Protein AF-A0A939UY60-F1 (afdb_monomer_lite)

Sequence (391 aa):
MGYPLYIEASEETLRKLNEKFKPVAEDRFLYSLQQKRWTIEEVHTFNARLQISYSYTQNEYERIQELRKTYNREYPTNHKKYLSTAIELMGKIRSTLSGYKKIVDGFRPRKKRGRKVKEGVTDYDRTSLFRGTYSQDAFGWEAYPDKEIVKDMLKNLNDYLKLARMCLELCLEVIDEEKEIRNTPDWAYALYQDSFDRSVSNQRLMIEYMKGKDEDIDNEIVKAMEEAEDVKQLIAELYHAFSYADFNFYCVCKTISDGRKVGLTPEESTLFGKANADKVIRIRALLDHIQELAKERDDVIGWEGMLDGEFVMHLLFWCGWNGSKNEGLLSYVTKRCEGKIRVVKMGAVMRAKRQLAYKDNHAVKQEQQTFNRTIDRFVDAILGNTAENHN

Radius of gyration: 35.02 Å; chains: 1; bounding box: 82×48×103 Å

Structure (mmCIF, N/CA/C/O backbone):
data_AF-A0A939UY60-F1
#
_entry.id   AF-A0A939UY60-F1
#
loop_
_atom_site.group_PDB
_atom_site.id
_atom_site.type_symbol
_atom_site.label_atom_id
_atom_site.label_alt_id
_atom_site.label_comp_id
_atom_site.label_asym_id
_atom_site.label_entity_id
_atom_site.label_seq_id
_atom_site.pdbx_PDB_ins_code
_atom_site.Cartn_x
_atom_site.Cartn_y
_atom_site.Cartn_z
_atom_site.occupancy
_atom_site.B_iso_or_equiv
_atom_site.auth_seq_id
_atom_site.auth_comp_id
_atom_site.auth_asym_id
_atom_site.auth_atom_id
_atom_site.pdbx_PDB_model_num
ATOM 1 N N . MET A 1 1 ? 7.012 21.571 -32.914 1.00 26.77 1 MET A N 1
ATOM 2 C CA . MET A 1 1 ? 6.755 20.811 -31.661 1.00 26.77 1 MET A CA 1
ATOM 3 C C . MET A 1 1 ? 8.024 20.142 -31.137 1.00 26.77 1 MET A C 1
ATOM 5 O O . MET A 1 1 ? 8.423 19.087 -31.627 1.00 26.77 1 MET A O 1
ATOM 9 N N . GLY A 1 2 ? 8.705 20.812 -30.202 1.00 24.19 2 GLY A N 1
ATOM 10 C CA . GLY A 1 2 ? 9.712 20.197 -29.336 1.00 24.19 2 GLY A CA 1
ATOM 11 C C . GLY A 1 2 ? 9.021 19.397 -28.236 1.00 24.19 2 GLY A C 1
ATOM 12 O O . GLY A 1 2 ? 7.867 19.672 -27.919 1.00 24.19 2 GLY A O 1
ATOM 13 N N . TYR A 1 3 ? 9.704 18.390 -27.698 1.00 29.75 3 TYR A N 1
ATOM 14 C CA . TYR A 1 3 ? 9.206 17.623 -26.560 1.00 29.75 3 TYR A CA 1
ATOM 15 C C . TYR A 1 3 ? 8.721 18.556 -25.449 1.00 29.75 3 TYR A C 1
ATOM 17 O O . TYR A 1 3 ? 9.480 19.456 -25.071 1.00 29.75 3 TYR A O 1
ATOM 25 N N . PRO A 1 4 ? 7.538 18.325 -24.860 1.00 26.50 4 PRO A N 1
ATOM 26 C CA . PRO A 1 4 ? 7.323 18.823 -23.520 1.00 26.50 4 PRO A CA 1
ATOM 27 C C . PRO A 1 4 ? 8.406 18.193 -22.636 1.00 26.50 4 PRO A C 1
ATOM 29 O O . PRO A 1 4 ? 8.669 16.992 -22.697 1.00 26.50 4 PRO A O 1
ATOM 32 N N . LEU A 1 5 ? 9.051 19.009 -21.804 1.00 33.16 5 LEU A N 1
ATOM 33 C CA . LEU A 1 5 ? 9.940 18.557 -20.726 1.00 33.16 5 LEU A CA 1
ATOM 34 C C . LEU A 1 5 ? 9.233 17.639 -19.702 1.00 33.16 5 LEU A C 1
ATOM 36 O O . LEU A 1 5 ? 9.865 17.178 -18.757 1.00 33.16 5 LEU A O 1
ATOM 40 N N . TYR A 1 6 ? 7.950 17.350 -19.914 1.00 37.00 6 TYR A N 1
ATOM 41 C CA . TYR A 1 6 ? 7.124 16.414 -19.179 1.00 37.00 6 TYR A CA 1
ATOM 42 C C . TYR A 1 6 ? 6.866 15.175 -20.040 1.00 37.00 6 TYR A C 1
ATOM 44 O O . TYR A 1 6 ? 6.110 15.219 -21.007 1.00 37.00 6 TYR A O 1
ATOM 52 N N . ILE A 1 7 ? 7.493 14.055 -19.677 1.00 50.59 7 ILE A N 1
ATOM 53 C CA . ILE A 1 7 ? 6.923 12.745 -19.990 1.00 50.59 7 ILE A CA 1
ATOM 54 C C . ILE A 1 7 ? 5.648 12.677 -19.150 1.00 50.59 7 ILE A C 1
ATOM 56 O O . ILE A 1 7 ? 5.742 12.686 -17.923 1.00 50.59 7 ILE A O 1
ATOM 60 N N . GLU A 1 8 ? 4.479 12.697 -19.791 1.00 53.88 8 GLU A N 1
ATOM 61 C CA . GLU A 1 8 ? 3.221 12.525 -19.072 1.00 53.88 8 GLU A CA 1
ATOM 62 C C . GLU A 1 8 ? 3.252 11.160 -18.397 1.00 53.88 8 GLU A C 1
ATOM 64 O O . GLU A 1 8 ? 3.430 10.119 -19.038 1.00 53.88 8 GLU A O 1
ATOM 69 N N . ALA A 1 9 ? 3.194 11.200 -17.077 1.00 64.75 9 ALA A N 1
ATOM 70 C CA . ALA A 1 9 ? 3.419 10.048 -16.248 1.00 64.75 9 ALA A CA 1
ATOM 71 C C . ALA A 1 9 ? 2.147 9.217 -16.169 1.00 64.75 9 ALA A C 1
ATOM 73 O O . ALA A 1 9 ? 1.289 9.439 -15.321 1.00 64.75 9 ALA A O 1
ATOM 74 N N . SER A 1 10 ? 2.025 8.294 -17.116 1.00 77.25 10 SER A N 1
ATOM 75 C CA . SER A 1 10 ? 0.867 7.432 -17.273 1.00 77.25 10 SER A CA 1
ATOM 76 C C . SER A 1 10 ? 1.299 6.009 -17.596 1.00 77.25 10 SER A C 1
ATOM 78 O O . SER A 1 10 ? 2.391 5.755 -18.113 1.00 77.25 10 SER A O 1
ATOM 80 N N . GLU A 1 11 ? 0.413 5.066 -17.312 1.00 80.38 11 GLU A N 1
ATOM 81 C CA . GLU A 1 11 ? 0.581 3.672 -17.709 1.00 80.38 11 GLU A CA 1
ATOM 82 C C . GLU A 1 11 ? 0.755 3.529 -19.225 1.00 80.38 11 GLU A C 1
ATOM 84 O O . GLU A 1 11 ? 1.631 2.801 -19.684 1.00 80.38 11 GLU A O 1
ATOM 89 N N . GLU A 1 12 ? -0.022 4.272 -20.012 1.00 84.12 12 GLU A N 1
ATOM 90 C CA . GLU A 1 12 ? 0.089 4.279 -21.471 1.00 84.12 12 GLU A CA 1
ATOM 91 C C . GLU A 1 12 ? 1.497 4.697 -21.925 1.00 84.12 12 GLU A C 1
ATOM 93 O O . GLU A 1 12 ? 2.065 4.140 -22.869 1.00 84.12 12 GLU A O 1
ATOM 98 N N . THR A 1 13 ? 2.111 5.650 -21.220 1.00 82.69 13 THR A N 1
ATOM 99 C CA . THR A 1 13 ? 3.502 6.032 -21.457 1.00 82.69 13 THR A CA 1
ATOM 100 C C . THR A 1 13 ? 4.475 4.912 -21.089 1.00 82.69 13 THR A C 1
ATOM 102 O O . THR A 1 13 ? 5.400 4.652 -21.862 1.00 82.69 13 THR A O 1
ATOM 105 N N . LEU A 1 14 ? 4.272 4.217 -19.964 1.00 84.31 14 LEU A N 1
ATOM 106 C CA . LEU A 1 14 ? 5.085 3.058 -19.573 1.00 84.31 14 LEU A CA 1
ATOM 107 C C . LEU A 1 14 ? 4.985 1.921 -20.602 1.00 84.31 14 LEU A C 1
ATOM 109 O O . LEU A 1 14 ? 6.019 1.397 -21.016 1.00 84.31 14 LEU A O 1
ATOM 113 N N . ARG A 1 15 ? 3.780 1.603 -21.098 1.00 87.25 15 ARG A N 1
ATOM 114 C CA . ARG A 1 15 ? 3.561 0.595 -22.155 1.00 87.25 15 ARG A CA 1
ATOM 115 C C . ARG A 1 15 ? 4.279 0.980 -23.452 1.00 87.25 15 ARG A C 1
ATOM 117 O O . ARG A 1 15 ? 5.078 0.199 -23.970 1.00 87.25 15 ARG A O 1
ATOM 124 N N . LYS A 1 16 ? 4.109 2.225 -23.914 1.00 85.69 16 LYS A N 1
ATOM 125 C CA . LYS A 1 16 ? 4.822 2.766 -25.089 1.00 85.69 16 LYS A CA 1
ATOM 126 C C . LYS A 1 16 ? 6.338 2.771 -24.928 1.00 85.69 16 LYS A C 1
ATOM 128 O O . LYS A 1 16 ? 7.058 2.661 -25.921 1.00 85.69 16 LYS A O 1
ATOM 133 N N . LEU A 1 17 ? 6.843 2.994 -23.717 1.00 84.00 17 LEU A N 1
ATOM 134 C CA . LEU A 1 17 ? 8.273 2.913 -23.435 1.00 84.00 17 LEU A CA 1
ATOM 135 C C . LEU A 1 17 ? 8.736 1.463 -23.503 1.00 84.00 17 LEU A C 1
ATOM 137 O O . LEU A 1 17 ? 9.707 1.206 -24.206 1.00 84.00 17 LEU A O 1
ATOM 141 N N . ASN A 1 18 ? 8.019 0.528 -22.878 1.00 85.94 18 ASN A N 1
ATOM 142 C CA . ASN A 1 18 ? 8.367 -0.893 -22.856 1.00 85.94 18 ASN A CA 1
ATOM 143 C C . ASN A 1 18 ? 8.568 -1.463 -24.272 1.00 85.94 18 ASN A C 1
ATOM 145 O O . ASN A 1 18 ? 9.560 -2.131 -24.556 1.00 85.94 18 ASN A O 1
ATOM 149 N N . GLU A 1 19 ? 7.705 -1.080 -25.218 1.00 83.81 19 GLU A N 1
ATOM 150 C CA . GLU A 1 19 ? 7.831 -1.466 -26.630 1.00 83.81 19 GLU A CA 1
ATOM 151 C C . GLU A 1 19 ? 9.100 -0.943 -27.329 1.00 83.81 19 GLU A C 1
ATOM 153 O O . GLU A 1 19 ? 9.534 -1.510 -28.339 1.00 83.81 19 GLU A O 1
ATOM 158 N N . LYS A 1 20 ? 9.697 0.146 -26.827 1.00 81.25 20 LYS A N 1
ATOM 159 C CA . LYS A 1 20 ? 10.891 0.788 -27.402 1.00 81.25 20 LYS A CA 1
ATOM 160 C C . LYS A 1 20 ? 12.204 0.199 -26.888 1.00 81.25 20 LYS A C 1
ATOM 162 O O . LYS A 1 20 ? 13.225 0.380 -27.557 1.00 81.25 20 LYS A O 1
ATOM 167 N N . PHE A 1 21 ? 12.202 -0.495 -25.748 1.00 83.25 21 PHE A N 1
ATOM 168 C CA . PHE A 1 21 ? 13.382 -1.168 -25.190 1.00 83.25 21 PHE A CA 1
ATOM 169 C C . PHE A 1 21 ? 13.556 -2.561 -25.811 1.00 83.25 21 PHE A C 1
ATOM 171 O O . PHE A 1 21 ? 13.326 -3.594 -25.186 1.00 83.25 21 PHE A O 1
ATOM 178 N N . LYS A 1 22 ? 13.955 -2.588 -27.086 1.00 84.56 22 LYS A N 1
ATOM 179 C CA . LYS A 1 22 ? 14.256 -3.821 -27.829 1.00 84.56 22 LYS A CA 1
ATOM 180 C C . LYS A 1 22 ? 15.764 -3.976 -28.031 1.00 84.56 22 LYS A C 1
ATOM 182 O O . LYS A 1 22 ? 16.426 -2.957 -28.242 1.00 84.56 22 LYS A O 1
ATOM 187 N N . PRO A 1 23 ? 16.300 -5.212 -28.022 1.00 88.00 23 PRO A N 1
ATOM 188 C CA . PRO A 1 23 ? 17.686 -5.457 -28.393 1.00 88.00 23 PRO A CA 1
ATOM 189 C C . PRO A 1 23 ? 18.004 -4.878 -29.771 1.00 88.00 23 PRO A C 1
ATOM 191 O O . PRO A 1 23 ? 17.186 -4.926 -30.695 1.00 88.00 23 PRO A O 1
ATOM 194 N N . VAL A 1 24 ? 19.205 -4.334 -29.904 1.00 89.69 24 VAL A N 1
ATOM 195 C CA . VAL A 1 24 ? 19.731 -3.810 -31.157 1.00 89.69 24 VAL A CA 1
ATOM 196 C C . VAL A 1 24 ? 20.438 -4.937 -31.898 1.00 89.69 24 VAL A C 1
ATOM 198 O O . VAL A 1 24 ? 21.326 -5.593 -31.353 1.00 89.69 24 VAL A O 1
ATOM 201 N N . ALA A 1 25 ? 20.039 -5.143 -33.153 1.00 89.31 25 ALA A N 1
ATOM 202 C CA . ALA A 1 25 ? 20.716 -6.056 -34.063 1.00 89.31 25 ALA A CA 1
ATOM 203 C C . ALA A 1 25 ? 22.106 -5.525 -34.441 1.00 89.31 25 ALA A C 1
ATOM 205 O O . ALA A 1 25 ? 22.283 -4.322 -34.642 1.00 89.31 25 ALA A O 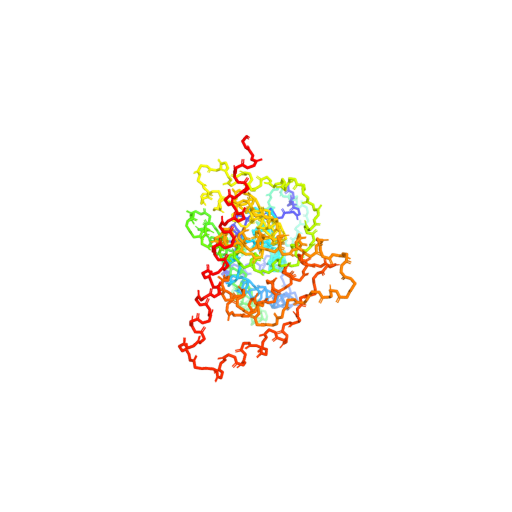1
ATOM 206 N N . GLU A 1 26 ? 23.057 -6.440 -34.595 1.00 89.06 26 GLU A N 1
ATOM 207 C CA . GLU A 1 26 ? 24.450 -6.163 -34.948 1.00 89.06 26 GLU A CA 1
ATOM 208 C C . GLU A 1 26 ? 24.593 -5.212 -36.142 1.00 89.06 26 GLU A C 1
ATOM 210 O O . GLU A 1 26 ? 25.144 -4.119 -36.002 1.00 89.06 26 GLU A O 1
ATOM 215 N N . ASP A 1 27 ? 24.001 -5.558 -37.284 1.00 87.69 27 ASP A N 1
ATOM 216 C CA . ASP A 1 27 ? 24.132 -4.762 -38.508 1.00 87.69 27 ASP A CA 1
ATOM 217 C C . ASP A 1 27 ? 23.589 -3.329 -38.342 1.00 87.69 27 ASP A C 1
ATOM 219 O O . ASP A 1 27 ? 24.143 -2.362 -38.869 1.00 87.69 27 ASP A O 1
ATOM 223 N N . ARG A 1 28 ? 22.516 -3.158 -37.556 1.00 88.69 28 ARG A N 1
ATOM 224 C CA . ARG A 1 28 ? 21.926 -1.840 -37.266 1.00 88.69 28 ARG A CA 1
ATOM 225 C C . ARG A 1 28 ? 22.820 -1.010 -36.346 1.00 88.69 28 ARG A C 1
ATOM 227 O O . ARG A 1 28 ? 22.893 0.218 -36.489 1.00 88.69 28 ARG A O 1
ATOM 234 N N . PHE A 1 29 ? 23.479 -1.662 -35.396 1.00 90.06 29 PHE A N 1
ATOM 235 C CA . PHE A 1 29 ? 24.451 -1.026 -34.520 1.00 90.06 29 PHE A CA 1
ATOM 236 C C . PHE A 1 29 ? 25.671 -0.550 -35.312 1.00 90.06 29 PHE A C 1
ATOM 238 O O . PHE A 1 29 ? 25.998 0.637 -35.244 1.00 90.06 29 PHE A O 1
ATOM 245 N N . LEU A 1 30 ? 26.262 -1.423 -36.136 1.00 88.19 30 LEU A N 1
ATOM 246 C CA . LEU A 1 30 ? 27.397 -1.087 -37.002 1.00 88.19 30 LEU A CA 1
ATOM 247 C C . LEU A 1 30 ? 27.052 0.063 -37.955 1.00 88.19 30 LEU A C 1
ATOM 249 O O . LEU A 1 30 ? 27.749 1.080 -37.981 1.00 88.19 30 LEU A O 1
ATOM 253 N N . TYR A 1 31 ? 25.901 -0.010 -38.630 1.00 86.75 31 TYR A N 1
ATOM 254 C CA . TYR A 1 31 ? 25.397 1.089 -39.457 1.00 86.75 31 TYR A CA 1
ATOM 255 C C . TYR A 1 31 ? 25.314 2.412 -38.679 1.00 86.75 31 TYR A C 1
ATOM 257 O O . TYR A 1 31 ? 25.716 3.472 -39.166 1.00 86.75 31 TYR A O 1
ATOM 265 N N . SER A 1 32 ? 24.828 2.374 -37.437 1.00 86.50 32 SER A N 1
ATOM 266 C CA . SER A 1 32 ? 24.698 3.571 -36.599 1.00 86.50 32 SER A CA 1
ATOM 267 C C . SER A 1 32 ? 26.041 4.166 -36.181 1.00 86.50 32 SER A C 1
ATOM 269 O O . SER A 1 32 ? 26.177 5.393 -36.099 1.00 86.50 32 SER A O 1
ATOM 271 N N . LEU A 1 33 ? 27.049 3.320 -35.967 1.00 87.31 33 LEU A N 1
ATOM 272 C CA . LEU A 1 33 ? 28.416 3.769 -35.723 1.00 87.31 33 LEU A CA 1
ATOM 273 C C . LEU A 1 33 ? 28.998 4.476 -36.951 1.00 87.31 33 LEU A C 1
ATOM 275 O O . LEU A 1 33 ? 29.565 5.566 -36.824 1.00 87.31 33 LEU A O 1
ATOM 279 N N . GLN A 1 34 ? 28.786 3.922 -38.144 1.00 83.31 34 GLN A N 1
ATOM 280 C CA . GLN A 1 34 ? 29.238 4.527 -39.400 1.00 83.31 34 GLN A CA 1
ATOM 281 C C . GLN A 1 34 ? 28.559 5.872 -39.678 1.00 83.31 34 GLN A C 1
ATOM 283 O O . GLN A 1 34 ? 29.230 6.852 -40.013 1.00 83.31 34 GLN A O 1
ATOM 288 N N . GLN A 1 35 ? 27.239 5.965 -39.481 1.00 81.94 35 GLN A N 1
ATOM 289 C CA . GLN A 1 35 ? 26.487 7.206 -39.708 1.00 81.94 35 GLN A CA 1
ATOM 290 C C . GLN A 1 35 ? 26.962 8.355 -38.813 1.00 81.94 35 GLN A C 1
ATOM 292 O O . GLN A 1 35 ? 26.996 9.514 -39.242 1.00 81.94 35 GLN A O 1
ATOM 297 N N . LYS A 1 36 ? 27.340 8.053 -37.566 1.00 82.62 36 LYS A N 1
ATOM 298 C CA . LYS A 1 36 ? 27.835 9.058 -36.621 1.00 82.62 36 LYS A CA 1
ATOM 299 C C . LYS A 1 36 ? 29.350 9.301 -36.719 1.00 82.62 36 LYS A C 1
ATOM 301 O O . LYS A 1 36 ? 29.793 10.371 -36.296 1.00 82.62 36 LYS A O 1
ATOM 306 N N . ARG A 1 37 ? 30.106 8.401 -37.361 1.00 83.31 37 ARG A N 1
ATOM 307 C CA . ARG A 1 37 ? 31.575 8.452 -37.500 1.00 83.31 37 ARG A CA 1
ATOM 308 C C . ARG A 1 37 ? 32.269 8.527 -36.140 1.00 83.31 37 ARG A C 1
ATOM 310 O O . ARG A 1 37 ? 32.969 9.498 -35.849 1.00 83.31 37 ARG A O 1
ATOM 317 N N . TRP A 1 38 ? 31.989 7.531 -35.306 1.00 84.94 38 TRP A N 1
ATOM 318 C CA . TRP A 1 38 ? 32.578 7.414 -33.975 1.00 84.94 38 TRP A CA 1
ATOM 319 C C . TRP A 1 38 ? 34.093 7.234 -34.048 1.00 84.94 38 TRP A C 1
ATOM 321 O O . TRP A 1 38 ? 34.581 6.428 -34.840 1.00 84.94 38 TRP A O 1
ATOM 331 N N . THR A 1 39 ? 34.825 7.955 -33.205 1.00 87.06 39 THR A N 1
ATOM 332 C CA . THR A 1 39 ? 36.226 7.641 -32.910 1.00 87.06 39 THR A CA 1
ATOM 333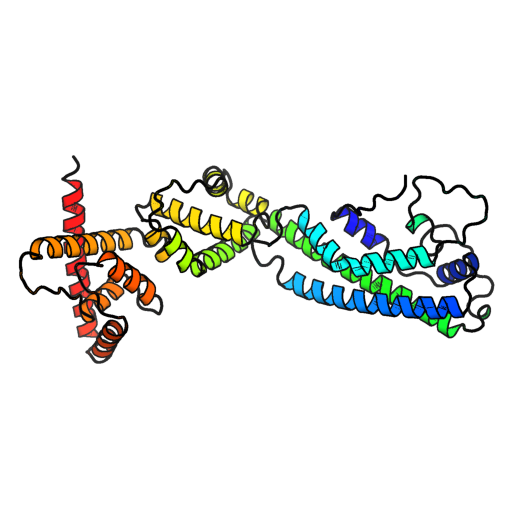 C C . THR A 1 39 ? 36.309 6.527 -31.867 1.00 87.06 39 THR A C 1
ATOM 335 O O . THR A 1 39 ? 35.370 6.303 -31.102 1.00 87.06 39 THR A O 1
ATOM 338 N N . ILE A 1 40 ? 37.453 5.848 -31.801 1.00 84.75 40 ILE A N 1
ATOM 339 C CA . ILE A 1 40 ? 37.733 4.833 -30.774 1.00 84.75 40 ILE A CA 1
ATOM 340 C C . ILE A 1 40 ? 37.572 5.422 -29.363 1.00 84.75 40 ILE A C 1
ATOM 342 O O . ILE A 1 40 ? 36.899 4.840 -28.518 1.00 84.75 40 ILE A O 1
ATOM 346 N N . GLU A 1 41 ? 38.095 6.625 -29.114 1.00 88.12 41 GLU A N 1
ATOM 347 C CA . GLU A 1 41 ? 37.952 7.312 -27.823 1.00 88.12 41 GLU A CA 1
ATOM 348 C C . GLU A 1 41 ? 36.481 7.601 -27.461 1.00 88.12 41 GLU A C 1
ATOM 350 O O . GLU A 1 41 ? 36.068 7.429 -26.307 1.00 88.12 41 GLU A O 1
ATOM 355 N N . GLU A 1 42 ? 35.658 7.989 -28.446 1.00 89.69 42 GLU A N 1
ATOM 356 C CA . GLU A 1 42 ? 34.217 8.158 -28.248 1.00 89.69 42 GLU A CA 1
ATOM 357 C C . GLU A 1 42 ? 33.561 6.814 -27.873 1.00 89.69 42 GLU A C 1
ATOM 359 O O . GLU A 1 42 ? 32.725 6.792 -26.965 1.00 89.69 42 GLU A O 1
ATOM 364 N N . VAL A 1 43 ? 33.964 5.700 -28.505 1.00 89.06 43 VAL A N 1
ATOM 365 C CA . VAL A 1 43 ? 33.488 4.340 -28.178 1.00 89.06 43 VAL A CA 1
ATOM 366 C C . VAL A 1 43 ? 33.852 3.965 -26.740 1.00 89.06 43 VAL A C 1
ATOM 368 O O . VAL A 1 43 ? 32.959 3.592 -25.979 1.00 89.06 43 VAL A O 1
ATOM 371 N N . HIS A 1 44 ? 35.110 4.142 -26.321 1.00 89.19 44 HIS A N 1
ATOM 372 C CA . HIS A 1 44 ? 35.539 3.908 -24.933 1.00 89.19 44 HIS A CA 1
ATOM 373 C C . HIS A 1 44 ? 34.703 4.721 -23.936 1.00 89.19 44 HIS A C 1
ATOM 375 O O . HIS A 1 44 ? 34.147 4.182 -22.975 1.00 89.19 44 HIS A O 1
ATOM 381 N N . THR A 1 45 ? 34.576 6.026 -24.188 1.00 90.94 45 THR A N 1
ATOM 382 C CA . THR A 1 45 ? 33.860 6.950 -23.301 1.00 90.94 45 THR A CA 1
ATOM 383 C C . THR A 1 45 ? 32.382 6.587 -23.188 1.00 90.94 45 THR A C 1
ATOM 385 O O . THR A 1 45 ? 31.793 6.656 -22.106 1.00 90.94 45 THR A O 1
ATOM 388 N N . PHE A 1 46 ? 31.752 6.212 -24.298 1.00 91.44 46 PHE A N 1
ATOM 389 C CA . PHE A 1 46 ? 30.346 5.837 -24.298 1.00 91.44 46 PHE A CA 1
ATOM 390 C C . PHE A 1 46 ? 30.113 4.471 -23.659 1.00 91.44 46 PHE A C 1
ATOM 392 O O . PHE A 1 46 ? 29.170 4.338 -22.881 1.00 91.44 46 PHE A O 1
ATOM 399 N N . ASN A 1 47 ? 30.996 3.501 -23.895 1.00 91.19 47 ASN A N 1
ATOM 400 C CA . ASN A 1 47 ? 30.930 2.195 -23.248 1.00 91.19 47 ASN A CA 1
ATOM 401 C C . ASN A 1 47 ? 31.032 2.318 -21.714 1.00 91.19 47 ASN A C 1
ATOM 403 O O . ASN A 1 47 ? 30.220 1.750 -20.985 1.00 91.19 47 ASN A O 1
ATOM 407 N N . ALA A 1 48 ? 31.932 3.169 -21.206 1.00 90.75 48 ALA A N 1
ATOM 408 C CA . ALA A 1 48 ? 32.009 3.473 -19.774 1.00 90.75 48 ALA A CA 1
ATOM 409 C C . ALA A 1 48 ? 30.709 4.111 -19.232 1.00 90.75 48 ALA A C 1
ATOM 411 O O . ALA A 1 48 ? 30.234 3.766 -18.150 1.00 90.75 48 ALA A O 1
ATOM 412 N N . ARG A 1 49 ? 30.078 5.015 -19.996 1.00 91.25 49 ARG A N 1
ATOM 413 C CA . ARG A 1 49 ? 28.784 5.621 -19.620 1.00 91.25 49 ARG A CA 1
ATOM 414 C C . ARG A 1 49 ? 27.626 4.621 -19.633 1.00 91.25 49 ARG A C 1
ATOM 416 O O . ARG A 1 49 ? 26.715 4.764 -18.813 1.00 91.25 49 ARG A O 1
ATOM 423 N N . LEU A 1 50 ? 27.644 3.642 -20.541 1.00 92.62 50 LEU A N 1
ATOM 424 C CA . LEU A 1 50 ? 26.673 2.544 -20.560 1.00 92.62 50 LEU A CA 1
ATOM 425 C C . LEU A 1 50 ? 26.769 1.728 -19.275 1.00 92.62 50 LEU A C 1
ATOM 427 O O . LEU A 1 50 ? 25.749 1.529 -18.627 1.00 92.62 50 LEU A O 1
ATOM 431 N N . GLN A 1 51 ? 27.980 1.352 -18.860 1.00 92.38 51 GLN A N 1
ATOM 432 C CA . GLN A 1 51 ? 28.211 0.604 -17.618 1.00 92.38 51 GLN A CA 1
ATOM 433 C C . GLN A 1 51 ? 27.714 1.352 -16.374 1.00 92.38 51 GLN A C 1
ATOM 435 O O . GLN A 1 51 ? 27.032 0.783 -15.526 1.00 92.38 51 GLN A O 1
ATOM 440 N N . ILE A 1 52 ? 27.970 2.661 -16.298 1.00 92.44 52 ILE A N 1
ATOM 441 C CA . ILE A 1 52 ? 27.432 3.507 -15.222 1.00 92.44 52 ILE A CA 1
ATOM 442 C C . ILE A 1 52 ? 25.894 3.544 -15.262 1.00 92.44 52 ILE A C 1
ATOM 444 O O . ILE A 1 52 ? 25.232 3.476 -14.232 1.00 92.44 52 ILE A O 1
ATOM 448 N N . SER A 1 53 ? 25.297 3.652 -16.450 1.00 93.56 53 SER A N 1
ATOM 449 C CA . SER A 1 53 ? 23.832 3.662 -16.585 1.00 93.56 53 SER A CA 1
ATOM 450 C C . SER A 1 53 ? 23.220 2.302 -16.231 1.00 93.56 53 SER A C 1
ATOM 452 O O . SER A 1 53 ? 22.142 2.253 -15.638 1.00 93.56 53 SER A O 1
ATOM 454 N N . TYR A 1 54 ? 23.917 1.212 -16.554 1.00 94.62 54 TYR A N 1
ATOM 455 C CA . TYR A 1 54 ? 23.552 -0.154 -16.196 1.00 94.62 54 TYR A CA 1
ATOM 456 C C . TYR A 1 54 ? 23.522 -0.340 -14.679 1.00 94.62 54 TYR A C 1
ATOM 458 O O . TYR A 1 54 ? 22.506 -0.781 -14.151 1.00 94.62 54 TYR A O 1
ATOM 466 N N . SER A 1 55 ? 24.564 0.081 -13.956 1.00 94.50 55 SER A N 1
ATOM 467 C CA . SER A 1 55 ? 24.603 -0.057 -12.493 1.00 94.50 55 SER A CA 1
ATOM 468 C C . SER A 1 55 ? 23.502 0.744 -11.788 1.00 94.50 55 SER A C 1
ATOM 470 O O . SER A 1 55 ? 22.887 0.249 -10.845 1.00 94.50 55 SER A O 1
ATOM 472 N N . TYR A 1 56 ? 23.174 1.951 -12.267 1.00 93.94 56 TYR A N 1
ATOM 473 C CA . TYR A 1 56 ? 22.017 2.692 -11.751 1.00 93.94 56 TYR A CA 1
ATOM 474 C C . TYR A 1 56 ? 20.693 1.970 -12.019 1.00 93.94 56 TYR A C 1
ATOM 476 O O . TYR A 1 56 ? 19.848 1.911 -11.130 1.00 93.94 56 TYR A O 1
ATOM 484 N N . THR A 1 57 ? 20.531 1.398 -13.212 1.00 94.88 57 THR A N 1
ATOM 485 C CA . THR A 1 57 ? 19.325 0.642 -13.590 1.00 94.88 57 THR A CA 1
ATOM 486 C C . THR A 1 57 ? 19.184 -0.623 -12.741 1.00 94.88 57 THR A C 1
ATOM 488 O O . THR A 1 57 ? 18.086 -0.930 -12.298 1.00 94.88 57 THR A O 1
ATOM 491 N N . GLN A 1 58 ? 20.289 -1.308 -12.434 1.00 96.31 58 GLN A N 1
ATOM 492 C CA . GLN A 1 58 ? 20.311 -2.481 -11.555 1.00 96.31 58 GLN A CA 1
ATOM 493 C C . GLN A 1 58 ? 19.815 -2.141 -10.144 1.00 96.31 58 GLN A C 1
ATOM 495 O O . GLN A 1 58 ? 18.949 -2.826 -9.607 1.00 96.31 58 GLN A O 1
ATOM 500 N N . ASN A 1 59 ? 20.287 -1.028 -9.579 1.00 94.44 59 ASN A N 1
ATOM 501 C CA . ASN A 1 59 ? 19.810 -0.557 -8.278 1.00 94.44 59 ASN A CA 1
ATOM 502 C C . ASN A 1 59 ? 18.315 -0.187 -8.303 1.00 94.44 59 ASN A C 1
ATOM 504 O O . ASN A 1 59 ? 17.603 -0.411 -7.326 1.00 94.44 59 ASN A O 1
ATOM 508 N N . GLU A 1 60 ? 17.827 0.419 -9.391 1.00 94.62 60 GLU A N 1
ATOM 509 C CA . GLU A 1 60 ? 16.398 0.729 -9.549 1.00 94.62 60 GLU A CA 1
ATOM 510 C C . GLU A 1 60 ? 15.559 -0.549 -9.689 1.00 94.62 60 GLU A C 1
ATOM 512 O O . GLU A 1 60 ? 14.517 -0.658 -9.045 1.00 94.62 60 GLU A O 1
ATOM 517 N N . TYR A 1 61 ? 16.042 -1.537 -10.446 1.00 95.56 61 TYR A N 1
ATOM 518 C CA . TYR A 1 61 ? 15.411 -2.848 -10.601 1.00 95.56 61 TYR A CA 1
ATOM 519 C C . TYR A 1 61 ? 15.199 -3.539 -9.249 1.00 95.56 61 TYR A C 1
ATOM 521 O O . TYR A 1 61 ? 14.078 -3.923 -8.919 1.00 95.56 61 TYR A O 1
ATOM 529 N N . GLU A 1 62 ? 16.247 -3.625 -8.429 1.00 94.94 62 GLU A N 1
ATOM 530 C CA . GLU A 1 62 ? 16.185 -4.230 -7.092 1.00 94.94 62 GLU A CA 1
ATOM 531 C C . GLU A 1 62 ? 15.196 -3.495 -6.177 1.00 94.94 62 GLU A C 1
ATOM 533 O O . GLU A 1 62 ? 14.376 -4.119 -5.503 1.00 94.94 62 GLU A O 1
ATOM 538 N N . ARG A 1 63 ? 15.187 -2.156 -6.204 1.00 91.69 63 ARG A N 1
ATOM 539 C CA . ARG A 1 63 ? 14.223 -1.361 -5.423 1.00 91.69 63 ARG A CA 1
ATOM 540 C C . ARG A 1 63 ? 12.778 -1.612 -5.841 1.00 91.69 63 ARG A C 1
ATOM 542 O O . ARG A 1 63 ? 11.898 -1.613 -4.983 1.00 91.69 63 ARG A O 1
ATOM 549 N N . ILE A 1 64 ? 12.516 -1.788 -7.135 1.00 93.12 64 ILE A N 1
ATOM 550 C CA . ILE A 1 64 ? 11.163 -2.057 -7.644 1.00 93.12 64 ILE A CA 1
ATOM 551 C C . ILE A 1 64 ? 10.747 -3.490 -7.317 1.00 93.12 64 ILE A C 1
ATOM 553 O O . ILE A 1 64 ? 9.589 -3.706 -6.968 1.00 93.12 64 ILE A O 1
ATOM 557 N N . GLN A 1 65 ? 11.672 -4.454 -7.349 1.00 93.94 65 GLN A N 1
ATOM 558 C CA . GLN A 1 65 ? 11.393 -5.807 -6.868 1.00 93.94 65 GLN A CA 1
ATOM 559 C C . GLN A 1 65 ? 10.960 -5.815 -5.401 1.00 93.94 65 GLN A C 1
ATOM 561 O O . GLN A 1 65 ? 9.976 -6.472 -5.068 1.00 93.94 65 GLN A O 1
ATOM 566 N N . GLU A 1 66 ? 11.659 -5.083 -4.531 1.00 91.56 66 GLU A N 1
ATOM 567 C CA . GLU A 1 66 ? 11.262 -4.983 -3.122 1.00 91.56 66 GLU A CA 1
ATOM 568 C C . GLU A 1 66 ? 9.929 -4.253 -2.955 1.00 91.56 66 GLU A C 1
ATOM 570 O O . GLU A 1 66 ? 9.067 -4.715 -2.209 1.00 91.56 66 GLU A O 1
ATOM 575 N N . LEU A 1 67 ? 9.715 -3.163 -3.699 1.00 89.88 67 LEU A N 1
ATOM 576 C CA . LEU A 1 67 ? 8.447 -2.435 -3.691 1.00 89.88 67 LEU A CA 1
ATOM 577 C C . LEU A 1 67 ? 7.271 -3.339 -4.080 1.00 89.88 67 LEU A C 1
ATOM 579 O O . LEU A 1 67 ? 6.255 -3.347 -3.393 1.00 89.88 67 LEU A O 1
ATOM 583 N N . ARG A 1 68 ? 7.411 -4.122 -5.155 1.00 90.50 68 ARG A N 1
ATOM 584 C CA . ARG A 1 68 ? 6.360 -5.017 -5.659 1.00 90.50 68 ARG A CA 1
ATOM 585 C C . ARG A 1 68 ? 5.847 -5.972 -4.580 1.00 90.50 68 ARG A C 1
ATOM 587 O O . ARG A 1 68 ? 4.667 -6.305 -4.568 1.00 90.50 68 ARG A O 1
ATOM 594 N N . LYS A 1 69 ? 6.709 -6.415 -3.662 1.00 90.44 69 LYS A N 1
ATOM 595 C CA . LYS A 1 69 ? 6.316 -7.350 -2.597 1.00 90.44 69 LYS A CA 1
ATOM 596 C C . LYS A 1 69 ? 5.299 -6.743 -1.631 1.00 90.44 69 LYS A C 1
ATOM 598 O O . LYS A 1 69 ? 4.490 -7.487 -1.083 1.00 90.44 69 LYS A O 1
ATOM 603 N N . THR A 1 70 ? 5.342 -5.428 -1.416 1.00 88.75 70 THR A N 1
ATOM 604 C CA . THR A 1 70 ? 4.591 -4.752 -0.349 1.00 88.75 70 THR A CA 1
ATOM 605 C C . THR A 1 70 ? 3.563 -3.743 -0.851 1.00 88.75 70 THR A C 1
ATOM 607 O O . THR A 1 70 ? 2.582 -3.515 -0.154 1.00 88.75 70 THR A O 1
ATOM 610 N N . TYR A 1 71 ? 3.731 -3.178 -2.051 1.00 89.06 71 TYR A N 1
ATOM 611 C CA . TYR A 1 71 ? 2.927 -2.049 -2.540 1.00 89.06 71 TYR A CA 1
ATOM 612 C C . TYR A 1 71 ? 1.416 -2.302 -2.509 1.00 89.06 71 TYR A C 1
ATOM 614 O O . TYR A 1 71 ? 0.665 -1.533 -1.918 1.00 89.06 71 TYR A O 1
ATOM 622 N N . ASN A 1 72 ? 0.983 -3.424 -3.085 1.00 91.69 72 ASN A N 1
ATOM 623 C CA . ASN A 1 72 ? -0.430 -3.795 -3.190 1.00 91.69 72 ASN A CA 1
ATOM 624 C C . ASN A 1 72 ? -0.937 -4.605 -1.980 1.00 91.69 72 ASN A C 1
ATOM 626 O O . ASN A 1 72 ? -2.012 -5.201 -2.020 1.00 91.69 72 ASN A O 1
ATOM 630 N N . ARG A 1 73 ? -0.158 -4.681 -0.891 1.00 91.88 73 ARG A N 1
ATOM 631 C CA . ARG A 1 73 ? -0.515 -5.461 0.310 1.00 91.88 73 ARG A CA 1
ATOM 632 C C . ARG A 1 73 ? -1.258 -4.650 1.362 1.00 91.88 73 ARG A C 1
ATOM 634 O O . ARG A 1 73 ? -1.796 -5.237 2.296 1.00 91.88 73 ARG A O 1
ATOM 641 N N . GLU A 1 74 ? -1.298 -3.332 1.220 1.00 90.50 74 GLU A N 1
ATOM 642 C CA . GLU A 1 74 ? -2.012 -2.444 2.131 1.00 90.50 74 GLU A CA 1
ATOM 643 C C . GLU A 1 74 ? -3.024 -1.597 1.362 1.00 90.50 74 GLU A C 1
ATOM 645 O O . GLU A 1 74 ? -2.855 -1.317 0.173 1.00 90.50 74 GLU A O 1
ATOM 650 N N . TYR A 1 75 ? -4.115 -1.247 2.041 1.00 91.56 75 TYR A N 1
ATOM 651 C CA . TYR A 1 75 ? -5.190 -0.446 1.469 1.00 91.56 75 TYR A CA 1
ATOM 652 C C . TYR A 1 75 ? -4.840 1.047 1.335 1.00 91.56 75 TYR A C 1
ATOM 654 O O . TYR A 1 75 ? -5.134 1.632 0.288 1.00 91.56 75 TYR A O 1
ATOM 662 N N . PRO A 1 76 ? -4.227 1.703 2.341 1.00 89.94 76 PRO A N 1
ATOM 663 C CA . PRO A 1 76 ? -3.688 3.043 2.157 1.00 89.94 76 PRO A CA 1
ATOM 664 C C . PRO A 1 76 ? -2.329 3.018 1.458 1.00 89.94 76 PRO A C 1
ATOM 666 O O . PRO A 1 76 ? -1.541 2.082 1.586 1.00 89.94 76 PRO A O 1
ATOM 669 N N . THR A 1 77 ? -2.010 4.115 0.783 1.00 86.12 77 THR A N 1
ATOM 670 C CA . THR A 1 77 ? -0.701 4.330 0.174 1.00 86.12 77 THR A CA 1
ATOM 671 C C . THR A 1 77 ? -0.300 5.793 0.302 1.00 86.12 77 THR A C 1
ATOM 673 O O . THR A 1 77 ? -1.147 6.672 0.276 1.00 86.12 77 THR A O 1
ATOM 676 N N . ASN A 1 78 ? 0.985 6.133 0.419 1.00 74.88 78 ASN A N 1
ATOM 677 C CA . ASN A 1 78 ? 1.404 7.540 0.586 1.00 74.88 78 ASN A CA 1
ATOM 678 C C . ASN A 1 78 ? 1.206 8.413 -0.676 1.00 74.88 78 ASN A C 1
ATOM 680 O O . ASN A 1 78 ? 1.701 9.541 -0.746 1.00 74.88 78 ASN A O 1
ATOM 684 N N . HIS A 1 79 ? 0.463 7.919 -1.664 1.00 65.69 79 HIS A N 1
ATOM 685 C CA . HIS A 1 79 ? 0.211 8.561 -2.942 1.00 65.69 79 HIS A CA 1
ATOM 686 C C . HIS A 1 79 ? -1.251 8.998 -3.018 1.00 65.69 79 HIS A C 1
ATOM 688 O O . HIS A 1 79 ? -2.170 8.224 -2.800 1.00 65.69 79 HIS A O 1
ATOM 694 N N . LYS A 1 80 ? -1.477 10.291 -3.268 1.00 53.41 80 LYS A N 1
ATOM 695 C CA . LYS A 1 80 ? -2.786 10.917 -3.031 1.00 53.41 80 LYS A CA 1
ATOM 696 C C . LYS A 1 80 ? -3.815 10.764 -4.170 1.00 53.41 80 LYS A C 1
ATOM 698 O O . LYS A 1 80 ? -4.845 11.422 -4.074 1.00 53.41 80 LYS A O 1
ATOM 703 N N . LYS A 1 81 ? -3.568 10.011 -5.265 1.00 54.47 81 LYS A N 1
ATOM 704 C CA . LYS A 1 81 ? -4.485 9.918 -6.444 1.00 54.47 81 LYS A CA 1
ATOM 705 C C . LYS A 1 81 ? -4.285 8.656 -7.312 1.00 54.47 81 LYS A C 1
ATOM 707 O O . LYS A 1 81 ? -3.155 8.238 -7.517 1.00 54.47 81 LYS A O 1
ATOM 712 N N . TYR A 1 82 ? -5.330 8.175 -7.992 1.00 46.16 82 TYR A N 1
ATOM 713 C CA . TYR A 1 82 ? -5.299 7.055 -8.967 1.00 46.16 82 TYR A CA 1
ATOM 714 C C . TYR A 1 82 ? -4.250 7.162 -10.088 1.00 46.16 82 TYR A C 1
ATOM 716 O O . TYR A 1 82 ? -3.705 6.170 -10.553 1.00 46.16 82 TYR A O 1
ATOM 724 N N . LEU A 1 83 ? -3.925 8.383 -10.522 1.00 53.00 83 LEU A N 1
ATOM 725 C CA . LEU A 1 83 ? -2.906 8.637 -11.550 1.00 53.00 83 LEU A CA 1
ATOM 726 C C . LEU A 1 83 ? -1.468 8.596 -11.001 1.00 53.00 83 LEU A C 1
ATOM 728 O O . LEU A 1 83 ? -0.516 8.799 -11.751 1.00 53.00 83 LEU A O 1
ATOM 732 N N . SER A 1 84 ? -1.290 8.377 -9.694 1.00 68.00 84 SER A N 1
ATOM 733 C CA . SER A 1 84 ? 0.005 8.544 -9.034 1.00 68.00 84 SER A CA 1
ATOM 734 C C . SER A 1 84 ? 0.856 7.284 -8.923 1.00 68.00 84 SER A C 1
ATOM 736 O O . SER A 1 84 ? 2.070 7.446 -8.844 1.00 68.00 84 SER A O 1
ATOM 738 N N . THR A 1 85 ? 0.305 6.072 -9.051 1.00 78.94 85 THR A N 1
ATOM 739 C CA . THR A 1 85 ? 1.119 4.840 -9.090 1.00 78.94 85 THR A CA 1
ATOM 740 C C . THR A 1 85 ? 2.086 4.864 -10.271 1.00 78.94 85 THR A C 1
ATOM 742 O O . THR A 1 85 ? 3.294 4.695 -10.108 1.00 78.94 85 THR A O 1
ATOM 745 N N . ALA A 1 86 ? 1.594 5.207 -11.468 1.00 80.88 86 ALA A N 1
ATOM 746 C CA . ALA A 1 86 ? 2.446 5.381 -12.644 1.00 80.88 86 ALA A CA 1
ATOM 747 C C . ALA A 1 86 ? 3.480 6.510 -12.454 1.00 80.88 86 ALA A C 1
ATOM 749 O O . ALA A 1 86 ? 4.635 6.352 -12.849 1.00 80.88 86 ALA A O 1
ATOM 750 N N . ILE A 1 87 ? 3.098 7.626 -11.815 1.00 80.31 87 ILE A N 1
ATOM 751 C CA . ILE A 1 87 ? 4.011 8.736 -11.479 1.00 80.31 87 ILE A CA 1
ATOM 752 C C . ILE A 1 87 ? 5.122 8.277 -10.538 1.00 80.31 87 ILE A C 1
ATOM 754 O O . ILE A 1 87 ? 6.294 8.576 -10.772 1.00 80.31 87 ILE A O 1
ATOM 758 N N . GLU A 1 88 ? 4.769 7.566 -9.476 1.00 81.88 88 GLU A N 1
ATOM 759 C CA . GLU A 1 88 ? 5.704 7.103 -8.464 1.00 81.88 88 GLU A CA 1
ATOM 760 C C . GLU A 1 88 ? 6.679 6.081 -9.050 1.00 81.88 88 GLU A C 1
ATOM 762 O O . GLU A 1 88 ? 7.895 6.229 -8.903 1.00 81.88 88 GLU A O 1
ATOM 767 N N . LEU A 1 89 ? 6.159 5.091 -9.778 1.00 88.38 89 LEU A N 1
ATOM 768 C CA . LEU A 1 89 ? 6.960 4.073 -10.448 1.00 88.38 89 LEU A CA 1
ATOM 769 C C . LEU A 1 89 ? 7.894 4.702 -11.485 1.00 88.38 89 LEU A C 1
ATOM 771 O O . LEU A 1 89 ? 9.091 4.417 -11.476 1.00 88.38 89 LEU A O 1
ATOM 775 N N . MET A 1 90 ? 7.406 5.647 -12.298 1.00 86.06 90 MET A N 1
ATOM 776 C CA . MET A 1 90 ? 8.262 6.426 -13.201 1.00 86.06 90 MET A CA 1
ATOM 777 C C . MET A 1 90 ? 9.329 7.241 -12.465 1.00 86.06 90 MET A C 1
ATOM 779 O O . MET A 1 90 ? 10.448 7.384 -12.962 1.00 86.06 90 MET A O 1
ATOM 783 N N . GLY A 1 91 ? 9.005 7.771 -11.284 1.00 85.00 91 GLY A N 1
ATOM 784 C CA . GLY A 1 91 ? 9.963 8.428 -10.401 1.00 85.00 91 GLY A CA 1
ATOM 785 C C . GLY A 1 91 ? 11.073 7.482 -9.941 1.00 85.00 91 GLY A C 1
ATOM 786 O O . GLY A 1 91 ? 12.235 7.891 -9.895 1.00 85.00 91 GLY A O 1
ATOM 787 N N . LYS A 1 92 ? 10.740 6.214 -9.670 1.00 87.88 92 LYS A N 1
ATOM 788 C CA . LYS A 1 92 ? 11.701 5.175 -9.264 1.00 87.88 92 LYS A CA 1
ATOM 789 C C . LYS A 1 92 ? 12.583 4.672 -10.406 1.00 87.88 92 LYS A C 1
ATOM 791 O O . LYS A 1 92 ? 13.705 4.281 -10.119 1.00 87.88 92 LYS A O 1
ATOM 796 N N . ILE A 1 93 ? 12.127 4.731 -11.662 1.00 91.12 93 ILE A N 1
ATOM 797 C CA . ILE A 1 93 ? 12.936 4.393 -12.856 1.00 91.12 93 ILE A CA 1
ATOM 798 C C . ILE A 1 93 ? 13.551 5.619 -13.550 1.00 91.12 93 ILE A C 1
ATOM 800 O O . ILE A 1 93 ? 13.926 5.575 -14.727 1.00 91.12 93 ILE A O 1
ATOM 804 N N . ARG A 1 94 ? 13.619 6.772 -12.875 1.00 89.44 94 ARG A N 1
ATOM 805 C CA . ARG A 1 94 ? 14.044 8.027 -13.510 1.00 89.44 94 ARG A CA 1
ATOM 806 C C . ARG A 1 94 ? 15.470 7.949 -14.061 1.00 89.44 94 ARG A C 1
ATOM 808 O O . ARG A 1 94 ? 15.740 8.536 -15.115 1.00 89.44 94 ARG A O 1
ATOM 815 N N . SER A 1 95 ? 16.382 7.252 -13.383 1.00 87.69 95 SER A N 1
ATOM 816 C CA . SER A 1 95 ? 17.767 7.106 -13.849 1.00 87.69 95 SER A CA 1
ATOM 817 C C . SER A 1 95 ? 17.835 6.176 -15.051 1.00 87.69 95 SER A C 1
ATOM 819 O O . SER A 1 95 ? 18.542 6.497 -16.008 1.00 87.69 95 SER A O 1
ATOM 821 N N . THR A 1 96 ? 17.032 5.109 -15.058 1.00 91.06 96 THR A N 1
ATOM 822 C CA . THR A 1 96 ? 16.818 4.244 -16.223 1.00 91.06 96 THR A CA 1
ATOM 823 C C . THR A 1 96 ? 16.370 5.081 -17.424 1.00 91.06 96 THR A C 1
ATOM 825 O O . THR A 1 96 ? 17.052 5.121 -18.444 1.00 91.06 96 THR A O 1
ATOM 828 N N . LEU A 1 97 ? 15.299 5.870 -17.308 1.00 88.94 97 LEU A N 1
ATOM 829 C CA . LEU A 1 97 ? 14.811 6.696 -18.425 1.00 88.94 97 LEU A CA 1
ATOM 830 C C . LEU A 1 97 ? 15.835 7.754 -18.883 1.00 88.94 97 LEU A C 1
ATOM 832 O O . LEU A 1 97 ? 15.967 8.035 -20.079 1.00 88.94 97 LEU A O 1
ATOM 836 N N . SER A 1 98 ? 16.597 8.324 -17.946 1.00 88.19 98 SER A N 1
ATOM 837 C CA . SER A 1 98 ? 17.681 9.272 -18.235 1.00 88.19 98 SER A CA 1
ATOM 838 C C . SER A 1 98 ? 18.842 8.619 -18.996 1.00 88.19 98 SER A C 1
ATOM 840 O O . SER A 1 98 ? 19.340 9.193 -19.969 1.00 88.19 98 SER A O 1
ATOM 842 N N . GLY A 1 99 ? 19.250 7.410 -18.598 1.00 87.94 99 GLY A N 1
ATOM 843 C CA . GLY A 1 99 ? 20.263 6.613 -19.294 1.00 87.94 99 GLY A CA 1
ATOM 844 C C . GLY A 1 99 ? 19.851 6.329 -20.735 1.00 87.94 99 GLY A C 1
ATOM 845 O O . GLY A 1 99 ? 20.608 6.604 -21.666 1.00 87.94 99 GLY A O 1
ATOM 846 N N . TYR A 1 100 ? 18.602 5.917 -20.936 1.00 89.25 100 TYR A N 1
ATOM 847 C CA . TYR A 1 100 ? 18.062 5.633 -22.257 1.00 89.25 100 TYR A CA 1
ATOM 848 C C . TYR A 1 100 ? 18.061 6.866 -23.160 1.00 89.25 100 TYR A C 1
ATOM 850 O O . TYR A 1 100 ? 18.484 6.803 -24.316 1.00 89.25 100 TYR A O 1
ATOM 858 N N . LYS A 1 101 ? 17.666 8.025 -22.620 1.00 87.25 101 LYS A N 1
ATOM 859 C CA . LYS A 1 101 ? 17.746 9.296 -23.347 1.00 87.25 101 LYS A CA 1
ATOM 860 C C . LYS A 1 101 ? 19.182 9.603 -23.779 1.00 87.25 101 LYS A C 1
ATOM 862 O O . LYS A 1 101 ? 19.408 9.934 -24.939 1.00 87.25 101 LYS A O 1
ATOM 867 N N . LYS A 1 102 ? 20.163 9.436 -22.885 1.00 87.19 102 LYS A N 1
ATOM 868 C CA . LYS A 1 102 ? 21.588 9.631 -23.215 1.00 87.19 102 LYS A CA 1
ATOM 869 C C . LYS A 1 102 ? 22.070 8.667 -24.302 1.00 87.19 102 LYS A C 1
ATOM 871 O O . LYS A 1 102 ? 22.892 9.067 -25.124 1.00 87.19 102 LYS A O 1
ATOM 876 N N . ILE A 1 103 ? 21.555 7.437 -24.341 1.00 88.00 103 ILE A N 1
ATOM 877 C CA . ILE A 1 103 ? 21.854 6.469 -25.406 1.00 88.00 103 ILE A CA 1
ATOM 878 C C . ILE A 1 103 ? 21.286 6.945 -26.738 1.00 88.00 103 ILE A C 1
ATOM 880 O O . ILE A 1 103 ? 22.024 7.055 -27.716 1.00 88.00 103 ILE A O 1
ATOM 884 N N . VAL A 1 104 ? 19.998 7.289 -26.775 1.00 86.25 104 VAL A N 1
ATOM 885 C CA . VAL A 1 104 ? 19.345 7.828 -27.976 1.00 86.25 104 VAL A CA 1
ATOM 886 C C . VAL A 1 104 ? 20.114 9.043 -28.502 1.00 86.25 104 VAL A C 1
ATOM 888 O O . VAL A 1 104 ? 20.409 9.111 -29.695 1.00 86.25 104 VAL A O 1
ATOM 891 N N . ASP A 1 105 ? 20.528 9.946 -27.612 1.00 83.25 105 ASP A N 1
ATOM 892 C CA . ASP A 1 105 ? 21.321 11.143 -27.921 1.00 83.25 105 ASP A CA 1
ATOM 893 C C . ASP A 1 105 ? 22.714 10.805 -28.441 1.00 83.25 105 ASP A C 1
ATOM 895 O O . ASP A 1 105 ? 23.198 11.402 -29.410 1.00 83.25 105 ASP A O 1
ATOM 899 N N . GLY A 1 106 ? 23.324 9.791 -27.834 1.00 84.81 106 GLY A N 1
ATOM 900 C CA . GLY A 1 106 ? 24.578 9.194 -28.248 1.00 84.81 106 GLY A CA 1
ATOM 901 C C . GLY A 1 106 ? 24.550 8.692 -29.685 1.00 84.81 106 GLY A C 1
ATOM 902 O O . GLY A 1 106 ? 25.558 8.813 -30.356 1.00 84.81 106 GLY A O 1
ATOM 903 N N . PHE A 1 107 ? 23.426 8.232 -30.225 1.00 85.62 107 PHE A N 1
ATOM 904 C CA . PHE A 1 107 ? 23.362 7.710 -31.600 1.00 85.62 107 PHE A CA 1
ATOM 905 C C . PHE A 1 107 ? 22.656 8.634 -32.598 1.00 85.62 107 PHE A C 1
ATOM 907 O O . PHE A 1 107 ? 22.365 8.247 -33.732 1.00 85.62 107 PHE A O 1
ATOM 914 N N . ARG A 1 108 ? 22.427 9.897 -32.228 1.00 81.31 108 ARG A N 1
ATOM 915 C CA . ARG A 1 108 ? 21.940 10.899 -33.184 1.00 81.31 108 ARG A CA 1
ATOM 916 C C . ARG A 1 108 ? 23.014 11.194 -34.243 1.00 81.31 108 ARG A C 1
ATOM 918 O O . ARG A 1 108 ? 24.156 11.487 -33.874 1.00 81.31 108 ARG A O 1
ATOM 925 N N . PRO A 1 109 ? 22.663 11.215 -35.543 1.00 74.44 109 PRO A N 1
ATOM 926 C CA . PRO A 1 109 ? 23.577 11.648 -36.592 1.00 74.44 109 PRO A CA 1
ATOM 927 C C . PRO A 1 109 ? 24.119 13.054 -36.312 1.00 74.44 109 PRO A C 1
ATOM 929 O O . PRO A 1 109 ? 23.374 13.944 -35.882 1.00 74.44 109 PRO A O 1
ATOM 932 N N . ARG A 1 110 ? 25.409 13.288 -36.589 1.00 73.69 110 ARG A N 1
ATOM 933 C CA . ARG A 1 110 ? 26.001 14.631 -36.483 1.00 73.69 110 ARG A CA 1
ATOM 934 C C . ARG A 1 110 ? 25.210 15.588 -37.391 1.00 73.69 110 ARG A C 1
ATOM 936 O O . ARG A 1 110 ? 24.955 15.272 -38.556 1.00 73.69 110 ARG A O 1
ATOM 943 N N . LYS A 1 111 ? 24.782 16.747 -36.867 1.00 65.94 111 LYS A N 1
ATOM 944 C CA . LYS A 1 111 ? 24.009 17.736 -37.643 1.00 65.94 111 LYS A CA 1
ATOM 945 C C . LYS A 1 111 ? 24.793 18.110 -38.907 1.00 65.94 111 LYS A C 1
ATOM 947 O O . LYS A 1 111 ? 25.846 18.734 -38.816 1.00 65.94 111 LYS A O 1
ATOM 952 N N . LYS A 1 112 ? 24.263 17.784 -40.091 1.00 57.94 112 LYS A N 1
ATOM 953 C CA . LYS A 1 112 ? 24.750 18.384 -41.342 1.00 57.94 112 LYS A CA 1
ATOM 954 C C . LYS A 1 112 ? 24.402 19.878 -41.304 1.00 57.94 112 LYS A C 1
ATOM 956 O O . LYS A 1 112 ? 23.244 20.214 -41.037 1.00 57.94 112 LYS A O 1
ATOM 961 N N . ARG A 1 113 ? 25.384 20.764 -41.531 1.00 47.88 113 ARG A N 1
ATOM 962 C CA . ARG A 1 113 ? 25.158 22.222 -41.619 1.00 47.88 113 ARG A CA 1
ATOM 963 C C . ARG A 1 113 ? 23.967 22.491 -42.560 1.00 47.88 113 ARG A C 1
ATOM 965 O O . ARG A 1 113 ? 23.927 21.946 -43.657 1.00 47.88 113 ARG A O 1
ATOM 972 N N . GLY A 1 114 ? 22.984 23.276 -42.108 1.00 50.09 114 GLY A N 1
ATOM 973 C CA . GLY A 1 114 ? 21.865 23.761 -42.933 1.00 50.09 114 GLY A CA 1
ATOM 974 C C . GLY A 1 114 ? 20.557 22.947 -42.941 1.00 50.09 114 GLY A C 1
ATOM 975 O O . GLY A 1 114 ? 19.569 23.433 -43.485 1.00 50.09 114 GLY A O 1
ATOM 976 N N . ARG A 1 115 ? 20.468 21.754 -42.328 1.00 53.19 115 ARG A N 1
ATOM 977 C CA . ARG A 1 115 ? 19.175 21.035 -42.245 1.00 53.19 115 ARG A CA 1
ATOM 978 C C . ARG A 1 115 ? 18.290 21.601 -41.130 1.00 53.19 115 ARG A C 1
ATOM 980 O O . ARG A 1 115 ? 18.597 21.429 -39.950 1.00 53.19 115 ARG A O 1
ATOM 987 N N . LYS A 1 116 ? 17.161 22.218 -41.505 1.00 54.97 116 LYS A N 1
ATOM 988 C CA . LYS A 1 116 ? 16.076 22.542 -40.566 1.00 54.97 116 LYS A CA 1
ATOM 989 C C . LYS A 1 116 ? 15.560 21.244 -39.943 1.00 54.97 116 LYS A C 1
ATOM 991 O O . LYS A 1 116 ? 15.261 20.277 -40.644 1.00 54.97 116 LYS A O 1
ATOM 996 N N . VAL A 1 117 ? 15.494 21.216 -38.618 1.00 58.31 117 VAL A N 1
ATOM 997 C CA . VAL A 1 117 ? 14.893 20.108 -37.876 1.00 58.31 117 VAL A CA 1
ATOM 998 C C . VAL A 1 117 ? 13.398 20.118 -38.188 1.00 58.31 117 VAL A C 1
ATOM 1000 O O . VAL A 1 117 ? 12.741 21.121 -37.925 1.00 58.31 117 VAL A O 1
ATOM 1003 N N . LYS A 1 118 ? 12.865 19.033 -38.768 1.00 58.19 118 LYS A N 1
ATOM 1004 C CA . LYS A 1 118 ? 11.415 18.895 -38.958 1.00 58.19 118 LYS A CA 1
ATOM 1005 C C . LYS A 1 118 ? 10.738 18.937 -37.588 1.00 58.19 118 LYS A C 1
ATOM 1007 O O . LYS A 1 118 ? 11.098 18.171 -36.689 1.00 58.19 118 LYS A O 1
ATOM 1012 N N . GLU A 1 119 ? 9.793 19.851 -37.427 1.00 52.59 119 GLU A N 1
ATOM 1013 C CA . GLU A 1 119 ? 8.987 19.938 -36.217 1.00 52.59 119 GLU A CA 1
ATOM 1014 C C . GLU A 1 119 ? 8.147 18.665 -36.023 1.00 52.59 119 GLU A C 1
ATOM 1016 O O . GLU A 1 119 ? 7.655 18.102 -36.994 1.00 52.59 119 GLU A O 1
ATOM 1021 N N . GLY A 1 120 ? 8.005 18.197 -34.775 1.00 56.62 120 GLY A N 1
ATOM 1022 C CA . GLY A 1 120 ? 7.167 17.035 -34.432 1.00 56.62 120 GLY A CA 1
ATOM 1023 C C . GLY A 1 120 ? 7.864 15.668 -34.464 1.00 56.62 120 GLY A C 1
ATOM 1024 O O . GLY A 1 120 ? 7.273 14.684 -34.040 1.00 56.62 120 GLY A O 1
ATOM 1025 N N . VAL A 1 121 ? 9.123 15.582 -34.910 1.00 60.09 121 VAL A N 1
ATOM 1026 C CA . VAL A 1 121 ? 9.893 14.322 -34.907 1.00 60.09 121 VAL A CA 1
ATOM 1027 C C . VAL A 1 121 ? 10.551 14.104 -33.543 1.00 60.09 121 VAL A C 1
ATOM 1029 O O . VAL A 1 121 ? 11.329 14.967 -33.114 1.00 60.09 121 VAL A O 1
ATOM 1032 N N . THR A 1 122 ? 10.290 12.964 -32.897 1.00 64.06 122 THR A N 1
ATOM 1033 C CA . THR A 1 122 ? 10.832 12.632 -31.571 1.00 64.06 122 THR A CA 1
ATOM 1034 C C . THR A 1 122 ? 12.335 12.310 -31.644 1.00 64.06 122 THR A C 1
ATOM 1036 O O . THR A 1 122 ? 12.904 12.103 -32.711 1.00 64.06 122 THR A O 1
ATOM 1039 N N . ASP A 1 123 ? 13.032 12.302 -30.515 1.00 64.94 123 ASP A N 1
ATOM 1040 C CA . ASP A 1 123 ? 14.472 12.063 -30.422 1.00 64.94 123 ASP A CA 1
ATOM 1041 C C . ASP A 1 123 ? 14.789 10.593 -30.688 1.00 64.94 123 ASP A C 1
ATOM 1043 O O . ASP A 1 123 ? 15.765 10.282 -31.370 1.00 64.94 123 ASP A O 1
ATOM 1047 N N . TYR A 1 124 ? 13.885 9.710 -30.257 1.00 68.81 124 TYR A N 1
ATOM 1048 C CA . TYR A 1 124 ? 13.856 8.306 -30.652 1.00 68.81 124 TYR A CA 1
ATOM 1049 C C . TYR A 1 124 ? 13.737 8.140 -32.176 1.00 68.81 124 TYR A C 1
ATOM 1051 O O . TYR A 1 124 ? 14.378 7.274 -32.761 1.00 68.81 124 TYR A O 1
ATOM 1059 N N . ASP A 1 125 ? 12.993 9.019 -32.849 1.00 67.12 125 ASP A N 1
ATOM 1060 C CA . ASP A 1 125 ? 12.853 8.975 -34.311 1.00 67.12 125 ASP A CA 1
ATOM 1061 C C . ASP A 1 125 ? 14.081 9.491 -35.064 1.00 67.12 125 ASP A C 1
ATOM 1063 O O . ASP A 1 125 ? 14.181 9.322 -36.280 1.00 67.12 125 ASP A O 1
ATOM 1067 N N . ARG A 1 126 ? 15.010 10.149 -34.364 1.00 70.31 126 ARG A N 1
ATOM 1068 C CA . ARG A 1 126 ? 16.206 10.762 -34.958 1.00 70.31 126 ARG A CA 1
ATOM 1069 C C . ARG A 1 126 ? 17.449 9.899 -34.832 1.00 70.31 126 ARG A C 1
ATOM 1071 O O . ARG A 1 126 ? 18.446 10.214 -35.479 1.00 70.31 126 ARG A O 1
ATOM 1078 N N . THR A 1 127 ? 17.424 8.864 -33.998 1.00 78.69 127 THR A N 1
ATOM 1079 C CA . THR A 1 127 ? 18.551 7.940 -33.868 1.00 78.69 127 THR A CA 1
ATOM 1080 C C . THR A 1 127 ? 18.488 6.856 -34.940 1.00 78.69 127 THR A C 1
ATOM 1082 O O . THR A 1 127 ? 17.443 6.246 -35.169 1.00 78.69 127 THR A O 1
ATOM 1085 N N . SER A 1 128 ? 19.625 6.588 -35.588 1.00 81.56 128 SER A N 1
ATOM 1086 C CA . SER A 1 128 ? 19.758 5.463 -36.524 1.00 81.56 128 SER A CA 1
ATOM 1087 C C . SER A 1 128 ? 19.716 4.103 -35.815 1.00 81.56 128 SER A C 1
ATOM 1089 O O . SER A 1 128 ? 19.486 3.076 -36.455 1.00 81.56 128 SER A O 1
ATOM 1091 N N . LEU A 1 129 ? 19.896 4.105 -34.488 1.00 84.88 129 LEU A N 1
ATOM 1092 C CA . LEU A 1 129 ? 19.996 2.906 -33.662 1.00 84.88 129 LEU A CA 1
ATOM 1093 C C . LEU A 1 129 ? 18.682 2.126 -33.566 1.00 84.88 129 LEU A C 1
ATOM 1095 O O . LEU A 1 129 ? 18.713 0.908 -33.450 1.00 84.88 129 LEU A O 1
ATOM 1099 N N . PHE A 1 130 ? 17.534 2.808 -33.625 1.00 81.50 130 PHE A N 1
ATOM 1100 C CA . PHE A 1 130 ? 16.225 2.183 -33.393 1.00 81.50 130 PHE A CA 1
ATOM 1101 C C . PHE A 1 130 ? 15.207 2.400 -34.520 1.00 81.50 130 PHE A C 1
ATOM 1103 O O . PHE A 1 130 ? 14.236 1.651 -34.607 1.00 81.50 130 PHE A O 1
ATOM 1110 N N . ARG A 1 131 ? 15.401 3.392 -35.402 1.00 75.62 131 ARG A N 1
ATOM 1111 C CA . ARG A 1 131 ? 14.463 3.696 -36.497 1.00 75.62 131 ARG A CA 1
ATOM 1112 C C . ARG A 1 131 ? 15.147 3.857 -37.852 1.00 75.62 131 ARG A C 1
ATOM 1114 O O . ARG A 1 131 ? 16.351 4.070 -37.952 1.00 75.62 131 ARG A O 1
ATOM 1121 N N . GLY A 1 132 ? 14.335 3.746 -38.904 1.00 70.88 132 GLY A N 1
ATOM 1122 C CA . GLY A 1 132 ? 14.741 3.903 -40.299 1.00 70.88 132 GLY A CA 1
ATOM 1123 C C . GLY A 1 132 ? 15.179 2.600 -40.969 1.00 70.88 132 GLY A C 1
ATOM 1124 O O . GLY A 1 132 ? 15.543 1.621 -40.306 1.00 70.88 132 GLY A O 1
ATOM 1125 N N . THR A 1 133 ? 15.125 2.608 -42.300 1.00 72.44 133 THR A N 1
ATOM 1126 C CA . THR A 1 133 ? 15.772 1.610 -43.157 1.00 72.44 133 THR A CA 1
ATOM 1127 C C . THR A 1 133 ? 17.282 1.756 -43.030 1.00 72.44 133 THR A C 1
ATOM 1129 O O . THR A 1 133 ? 17.799 2.875 -43.057 1.00 72.44 133 THR A O 1
ATOM 1132 N N . TYR A 1 134 ? 17.982 0.638 -42.899 1.00 75.44 134 TYR A N 1
ATOM 1133 C CA . TYR A 1 134 ? 19.437 0.601 -42.882 1.00 75.44 134 TYR A CA 1
ATOM 1134 C C . TYR A 1 134 ? 19.910 -0.436 -43.897 1.00 75.44 134 TYR A C 1
ATOM 1136 O O . TYR A 1 134 ? 19.211 -1.415 -44.155 1.00 75.44 134 TYR A O 1
ATOM 1144 N N . SER A 1 135 ? 21.060 -0.177 -44.508 1.00 74.12 135 SER A N 1
ATOM 1145 C CA . SER A 1 135 ? 21.760 -1.167 -45.317 1.00 74.12 135 SER A CA 1
ATOM 1146 C C . SER A 1 135 ? 22.603 -2.030 -44.392 1.00 74.12 135 SER A C 1
ATOM 1148 O O . SER A 1 135 ? 23.229 -1.496 -43.472 1.00 74.12 135 SER A O 1
ATOM 1150 N N . GLN A 1 136 ? 22.626 -3.334 -44.652 1.00 75.06 136 GLN A N 1
ATOM 1151 C CA . GLN A 1 136 ? 23.560 -4.232 -43.989 1.00 75.06 136 GLN A CA 1
ATOM 1152 C C . GLN A 1 136 ? 24.989 -3.730 -44.207 1.00 75.06 136 GLN A C 1
ATOM 1154 O O . GLN A 1 136 ? 25.306 -3.195 -45.276 1.00 75.06 136 GLN A O 1
ATOM 1159 N N . ASP A 1 137 ? 25.817 -3.833 -43.171 1.00 69.62 137 ASP A N 1
ATOM 1160 C CA . ASP A 1 137 ? 27.195 -3.390 -43.278 1.00 69.62 137 ASP A CA 1
ATOM 1161 C C . ASP A 1 137 ? 27.974 -4.308 -44.229 1.00 69.62 137 ASP A C 1
ATOM 1163 O O . ASP A 1 137 ? 27.890 -5.530 -44.139 1.00 69.62 137 ASP A O 1
ATOM 1167 N N . ALA A 1 138 ? 28.724 -3.714 -45.157 1.00 67.69 138 ALA A N 1
ATOM 1168 C CA . ALA A 1 138 ? 29.463 -4.455 -46.176 1.00 67.69 138 ALA A CA 1
ATOM 1169 C C . ALA A 1 138 ? 30.789 -5.030 -45.652 1.00 67.69 138 ALA A C 1
ATOM 1171 O O . ALA A 1 138 ? 31.342 -5.940 -46.266 1.00 67.69 138 ALA A O 1
ATOM 1172 N N . PHE A 1 139 ? 31.310 -4.489 -44.546 1.00 71.88 139 PHE A N 1
ATOM 1173 C CA . PHE A 1 139 ? 32.648 -4.808 -44.037 1.00 71.88 139 PHE A CA 1
ATOM 1174 C C . PHE A 1 139 ? 32.637 -5.495 -42.661 1.00 71.88 139 PHE A C 1
ATOM 1176 O O . PHE A 1 139 ? 33.635 -6.100 -42.268 1.00 71.88 139 PHE A O 1
ATOM 1183 N N . GLY A 1 140 ? 31.510 -5.442 -41.950 1.00 76.75 140 GLY A N 1
ATOM 1184 C CA . GLY A 1 140 ? 31.307 -6.082 -40.658 1.00 76.75 140 GLY A CA 1
ATOM 1185 C C . GLY A 1 140 ? 32.272 -5.576 -39.583 1.00 76.75 140 GLY A C 1
ATOM 1186 O O . GLY A 1 140 ? 32.822 -4.473 -39.641 1.00 76.75 140 GLY A O 1
ATOM 1187 N N . TRP A 1 141 ? 32.521 -6.422 -38.585 1.00 78.44 141 TRP A N 1
ATOM 1188 C CA . TRP A 1 141 ? 33.425 -6.120 -37.470 1.00 78.44 141 TRP A CA 1
ATOM 1189 C C . TRP A 1 141 ? 34.853 -5.770 -37.890 1.00 78.44 141 TRP A C 1
ATOM 1191 O O . TRP A 1 141 ? 35.515 -4.996 -37.201 1.00 78.44 141 TRP A O 1
ATOM 1201 N N . GLU A 1 142 ? 35.332 -6.330 -39.001 1.00 78.94 142 GLU A N 1
ATOM 1202 C CA . GLU A 1 142 ? 36.723 -6.179 -39.446 1.00 78.94 142 GLU A CA 1
ATOM 1203 C C . GLU A 1 142 ? 37.042 -4.756 -39.934 1.00 78.94 142 GLU A C 1
ATOM 1205 O O . GLU A 1 142 ? 38.207 -4.388 -40.056 1.00 78.94 142 GLU A O 1
ATOM 1210 N N . ALA A 1 143 ? 36.025 -3.914 -40.142 1.00 74.12 143 ALA A N 1
ATOM 1211 C CA . ALA A 1 143 ? 36.206 -2.497 -40.448 1.00 74.12 143 ALA A CA 1
ATOM 1212 C C . ALA A 1 143 ? 36.695 -1.652 -39.255 1.00 74.12 143 ALA A C 1
ATOM 1214 O O . ALA A 1 143 ? 37.047 -0.484 -39.442 1.00 74.12 143 ALA A O 1
ATOM 1215 N N . TYR A 1 144 ? 36.684 -2.199 -38.033 1.00 74.31 144 TYR A N 1
ATOM 1216 C CA . TYR A 1 144 ? 36.959 -1.456 -36.804 1.00 74.31 144 TYR A CA 1
ATOM 1217 C C . TYR A 1 144 ? 38.308 -1.858 -36.181 1.00 74.31 144 TYR A C 1
ATOM 1219 O O . TYR A 1 144 ? 38.483 -3.030 -35.846 1.00 74.31 144 TYR A O 1
ATOM 1227 N N . PRO A 1 145 ? 39.236 -0.902 -35.950 1.00 70.44 145 PRO A N 1
ATOM 1228 C CA . PRO A 1 145 ? 40.564 -1.193 -35.394 1.00 70.44 145 PRO A CA 1
ATOM 1229 C C . PRO A 1 145 ? 40.525 -1.881 -34.022 1.00 70.44 145 PRO A C 1
ATOM 1231 O O . PRO A 1 145 ? 41.363 -2.731 -33.749 1.00 70.44 145 PRO A O 1
ATOM 1234 N N . ASP A 1 146 ? 39.509 -1.578 -33.205 1.00 82.62 146 ASP A N 1
ATOM 1235 C CA . ASP A 1 146 ? 39.282 -2.176 -31.883 1.00 82.62 146 ASP A CA 1
ATOM 1236 C C . ASP A 1 146 ? 37.968 -2.970 -31.852 1.00 82.62 146 ASP A C 1
ATOM 1238 O O . ASP A 1 146 ? 37.063 -2.709 -31.061 1.00 82.62 146 ASP A O 1
ATOM 1242 N N . LYS A 1 147 ? 37.805 -3.941 -32.753 1.00 86.50 147 LYS A N 1
ATOM 1243 C CA . LYS A 1 147 ? 36.539 -4.685 -32.896 1.00 86.50 147 LYS A CA 1
ATOM 1244 C C . LYS A 1 147 ? 35.988 -5.275 -31.592 1.00 86.50 147 LYS A C 1
ATOM 1246 O O . LYS A 1 147 ? 34.774 -5.281 -31.403 1.00 86.50 147 LYS A O 1
ATOM 1251 N N . GLU A 1 148 ? 36.848 -5.715 -30.675 1.00 89.81 148 GLU A N 1
ATOM 1252 C CA . GLU A 1 148 ? 36.414 -6.291 -29.396 1.00 89.81 148 GLU A CA 1
ATOM 1253 C C . GLU A 1 148 ? 35.744 -5.253 -28.490 1.00 89.81 148 GLU A C 1
ATOM 1255 O O . GLU A 1 148 ? 34.685 -5.533 -27.933 1.00 89.81 148 GLU A O 1
ATOM 1260 N N . ILE A 1 149 ? 36.241 -4.010 -28.433 1.00 87.56 149 ILE A N 1
ATOM 1261 C CA . ILE A 1 149 ? 35.569 -2.983 -27.625 1.00 87.56 149 ILE A CA 1
ATOM 1262 C C . ILE A 1 149 ? 34.236 -2.542 -28.232 1.00 87.56 149 ILE A C 1
ATOM 1264 O O . ILE A 1 149 ? 33.299 -2.181 -27.518 1.00 87.56 149 ILE A O 1
ATOM 1268 N N . VAL A 1 150 ? 34.129 -2.590 -29.561 1.00 88.81 150 VAL A N 1
ATOM 1269 C CA . VAL A 1 150 ? 32.887 -2.285 -30.275 1.00 88.81 150 VAL A CA 1
ATOM 1270 C C . VAL A 1 150 ? 31.846 -3.388 -30.037 1.00 88.81 150 VAL A C 1
ATOM 1272 O O . VAL A 1 150 ? 30.678 -3.074 -29.788 1.00 88.81 150 VAL A O 1
ATOM 1275 N N . LYS A 1 151 ? 32.261 -4.663 -30.028 1.00 90.62 151 LYS A N 1
ATOM 1276 C CA . LYS A 1 151 ? 31.415 -5.803 -29.630 1.00 90.62 151 LYS A CA 1
ATOM 1277 C C . LYS A 1 151 ? 30.973 -5.703 -28.172 1.00 90.62 151 LYS A C 1
ATOM 1279 O O . LYS A 1 151 ? 29.782 -5.847 -27.892 1.00 90.62 151 LYS A O 1
ATOM 1284 N N . ASP A 1 152 ? 31.891 -5.387 -27.259 1.00 91.12 152 ASP A N 1
ATOM 1285 C CA . ASP A 1 152 ? 31.571 -5.175 -25.844 1.00 91.12 152 ASP A CA 1
ATOM 1286 C C . ASP A 1 152 ? 30.561 -4.042 -25.664 1.00 91.12 152 ASP A C 1
ATOM 1288 O O . ASP A 1 152 ? 29.623 -4.159 -24.878 1.00 91.12 152 ASP A O 1
ATOM 1292 N N . MET A 1 153 ? 30.694 -2.955 -26.428 1.00 92.19 153 MET A N 1
ATOM 1293 C CA . MET A 1 153 ? 29.729 -1.860 -26.399 1.00 92.19 153 MET A CA 1
ATOM 1294 C C . MET A 1 153 ? 28.332 -2.302 -26.862 1.00 92.19 153 MET A C 1
ATOM 1296 O O . MET A 1 153 ? 27.345 -1.900 -26.242 1.00 92.19 153 MET A O 1
ATOM 1300 N N . LEU A 1 154 ? 28.225 -3.133 -27.908 1.00 93.00 154 LEU A N 1
ATOM 1301 C CA . LEU A 1 154 ? 26.939 -3.703 -28.339 1.00 93.00 154 LEU A CA 1
ATOM 1302 C C . LEU A 1 154 ? 26.334 -4.597 -27.253 1.00 93.00 154 LEU A C 1
ATOM 1304 O O . LEU A 1 154 ? 25.147 -4.475 -26.945 1.00 93.00 154 LEU A O 1
ATOM 1308 N N . LYS A 1 155 ? 27.148 -5.472 -26.658 1.00 94.25 155 LYS A N 1
ATOM 1309 C CA . LYS A 1 155 ? 26.723 -6.343 -25.560 1.00 94.25 155 LYS A CA 1
ATOM 1310 C C . LYS A 1 155 ? 26.183 -5.516 -24.392 1.00 94.25 155 LYS A C 1
ATOM 1312 O O . LYS A 1 155 ? 25.035 -5.695 -24.003 1.00 94.25 155 LYS A O 1
ATOM 1317 N N . ASN A 1 156 ? 26.955 -4.540 -23.920 1.00 93.81 156 ASN A N 1
ATOM 1318 C CA . ASN A 1 156 ? 26.590 -3.684 -22.791 1.00 93.81 156 ASN A CA 1
ATOM 1319 C C . ASN A 1 156 ? 25.337 -2.843 -23.069 1.00 93.81 156 ASN A C 1
ATOM 1321 O O . ASN A 1 156 ? 24.516 -2.625 -22.179 1.00 93.81 156 ASN A O 1
ATOM 1325 N N . LEU A 1 157 ? 25.164 -2.384 -24.312 1.00 95.00 157 LEU A N 1
ATOM 1326 C CA . LEU A 1 157 ? 23.946 -1.711 -24.752 1.00 95.00 157 LEU A CA 1
ATOM 1327 C C . LEU A 1 157 ? 22.732 -2.646 -24.669 1.00 95.00 157 LEU A C 1
ATOM 1329 O O . LEU A 1 157 ? 21.695 -2.249 -24.142 1.00 95.00 157 LEU A O 1
ATOM 1333 N N . ASN A 1 158 ? 22.849 -3.873 -25.178 1.00 95.31 158 ASN A N 1
ATOM 1334 C CA . ASN A 1 158 ? 21.760 -4.847 -25.150 1.00 95.31 158 ASN A CA 1
ATOM 1335 C C . ASN A 1 158 ? 21.429 -5.311 -23.727 1.00 95.31 158 ASN A C 1
ATOM 1337 O O . ASN A 1 158 ? 20.247 -5.405 -23.394 1.00 95.31 158 ASN A O 1
ATOM 1341 N N . ASP A 1 159 ? 22.436 -5.511 -22.878 1.00 95.25 159 ASP A N 1
ATOM 1342 C CA . ASP A 1 159 ? 22.258 -5.836 -21.460 1.00 95.25 159 ASP A CA 1
ATOM 1343 C C . ASP A 1 159 ? 21.522 -4.704 -20.730 1.00 95.25 159 ASP A C 1
ATOM 1345 O O . ASP A 1 159 ? 20.544 -4.948 -20.021 1.00 95.25 159 ASP A O 1
ATOM 1349 N N . TYR A 1 160 ? 21.908 -3.449 -20.981 1.00 95.56 160 TYR A N 1
ATOM 1350 C CA . TYR A 1 160 ? 21.201 -2.279 -20.464 1.00 95.56 160 TYR A CA 1
ATOM 1351 C C . TYR A 1 160 ? 19.744 -2.214 -20.937 1.00 95.56 160 TYR A C 1
ATOM 1353 O O . TYR A 1 160 ? 18.843 -2.009 -20.125 1.00 95.56 160 TYR A O 1
ATOM 1361 N N . LEU A 1 161 ? 19.488 -2.387 -22.239 1.00 94.31 161 LEU A N 1
ATOM 1362 C CA . LEU A 1 161 ? 18.132 -2.315 -22.791 1.00 94.31 161 LEU A CA 1
ATOM 1363 C C . LEU A 1 161 ? 17.241 -3.425 -22.234 1.00 94.31 161 LEU A C 1
ATOM 1365 O O . LEU A 1 161 ? 16.077 -3.170 -21.929 1.00 94.31 161 LEU A O 1
ATOM 1369 N N . LYS A 1 162 ? 17.793 -4.630 -22.061 1.00 95.12 162 LYS A N 1
ATOM 1370 C CA . LYS A 1 162 ? 17.108 -5.754 -21.423 1.00 95.12 162 LYS A CA 1
ATOM 1371 C C . LYS A 1 162 ? 16.750 -5.428 -19.975 1.00 95.12 162 LYS A C 1
ATOM 1373 O O . LYS A 1 162 ? 15.595 -5.588 -19.596 1.00 95.12 162 LYS A O 1
ATOM 1378 N N . LEU A 1 163 ? 17.702 -4.940 -19.183 1.00 95.69 163 LEU A N 1
ATOM 1379 C CA . LEU A 1 163 ? 17.459 -4.611 -17.779 1.00 95.69 163 LEU A CA 1
ATOM 1380 C C . LEU A 1 163 ? 16.454 -3.459 -17.622 1.00 95.69 163 LEU A C 1
ATOM 1382 O O . LEU A 1 163 ? 15.538 -3.538 -16.810 1.00 95.69 163 LEU A O 1
ATOM 1386 N N . ALA A 1 164 ? 16.562 -2.421 -18.453 1.00 93.94 164 ALA A N 1
ATOM 1387 C CA . ALA A 1 164 ? 15.614 -1.311 -18.469 1.00 93.94 164 ALA A CA 1
ATOM 1388 C C . ALA A 1 164 ? 14.190 -1.762 -18.836 1.00 93.94 164 ALA A C 1
ATOM 1390 O O . ALA A 1 164 ? 13.218 -1.277 -18.254 1.00 93.94 164 ALA A O 1
ATOM 1391 N N . ARG A 1 165 ? 14.065 -2.719 -19.765 1.00 94.12 165 ARG A N 1
ATOM 1392 C CA . ARG A 1 165 ? 12.791 -3.370 -20.085 1.00 94.12 165 ARG A CA 1
ATOM 1393 C C . ARG A 1 165 ? 12.233 -4.124 -18.878 1.00 94.12 165 ARG A C 1
ATOM 1395 O O . ARG A 1 165 ? 11.069 -3.940 -18.549 1.00 94.12 165 ARG A O 1
ATOM 1402 N N . MET A 1 166 ? 13.066 -4.890 -18.174 1.00 94.75 166 MET A N 1
ATOM 1403 C CA . MET A 1 166 ? 12.652 -5.606 -16.961 1.00 94.75 166 MET A CA 1
ATOM 1404 C C . MET A 1 166 ? 12.163 -4.649 -15.859 1.00 94.75 166 MET A C 1
ATOM 1406 O O . MET A 1 166 ? 11.176 -4.947 -15.193 1.00 94.75 166 MET A O 1
ATOM 1410 N N . CYS A 1 167 ? 12.783 -3.473 -15.691 1.00 94.75 167 CYS A N 1
ATOM 1411 C CA . CYS A 1 167 ? 12.263 -2.436 -14.788 1.00 94.75 167 CYS A CA 1
ATOM 1412 C C . CYS A 1 167 ? 10.851 -1.980 -15.184 1.00 94.75 167 CYS A C 1
ATOM 1414 O O . CYS A 1 167 ? 9.983 -1.853 -14.324 1.00 94.75 167 CYS A O 1
ATOM 1416 N N . LEU A 1 168 ? 10.618 -1.730 -16.478 1.00 92.38 168 LEU A N 1
ATOM 1417 C CA . LEU A 1 168 ? 9.312 -1.304 -16.990 1.00 92.38 168 LEU A CA 1
ATOM 1418 C C . LEU A 1 168 ? 8.252 -2.396 -16.836 1.00 92.38 168 LEU A C 1
ATOM 1420 O O . LEU A 1 168 ? 7.127 -2.085 -16.457 1.00 92.38 168 LEU A O 1
ATOM 1424 N N . GLU A 1 169 ? 8.609 -3.652 -17.101 1.00 93.75 169 GLU A N 1
ATOM 1425 C CA . GLU A 1 169 ? 7.735 -4.812 -16.902 1.00 93.75 169 GLU A CA 1
ATOM 1426 C C . GLU A 1 169 ? 7.324 -4.935 -15.430 1.00 93.75 169 GLU A C 1
ATOM 1428 O O . GLU A 1 169 ? 6.132 -5.006 -15.155 1.00 93.75 169 GLU A O 1
ATOM 1433 N N . LEU A 1 170 ? 8.258 -4.808 -14.478 1.00 94.56 170 LEU A N 1
ATOM 1434 C CA . LEU A 1 170 ? 7.914 -4.793 -13.050 1.00 94.56 170 LEU A CA 1
ATOM 1435 C C . LEU A 1 170 ? 6.993 -3.626 -12.667 1.00 94.56 170 LEU A C 1
ATOM 1437 O O . LEU A 1 170 ? 6.087 -3.802 -11.856 1.00 94.56 170 LEU A O 1
ATOM 1441 N N . CYS A 1 171 ? 7.205 -2.430 -13.226 1.00 93.19 171 CYS A N 1
ATOM 1442 C CA . CYS A 1 171 ? 6.292 -1.310 -12.994 1.00 93.19 171 CYS A CA 1
ATOM 1443 C C . CYS A 1 171 ? 4.881 -1.613 -13.518 1.00 93.19 171 CYS A C 1
ATOM 1445 O O . CYS A 1 171 ? 3.902 -1.305 -12.843 1.00 93.19 171 CYS A O 1
ATOM 1447 N N . LEU A 1 172 ? 4.772 -2.207 -14.709 1.00 92.12 172 LEU A N 1
ATOM 1448 C CA . LEU A 1 172 ? 3.484 -2.589 -15.288 1.00 92.12 172 LEU A CA 1
ATOM 1449 C C . LEU A 1 172 ? 2.804 -3.690 -14.469 1.00 92.12 172 LEU A C 1
ATOM 1451 O O . LEU A 1 172 ? 1.614 -3.576 -14.225 1.00 92.12 172 LEU A O 1
ATOM 1455 N N . GLU A 1 173 ? 3.549 -4.677 -13.968 1.00 93.81 173 GLU A N 1
ATOM 1456 C CA . GLU A 1 173 ? 3.013 -5.720 -13.082 1.00 93.81 173 GLU A CA 1
ATOM 1457 C C . GLU A 1 173 ? 2.385 -5.136 -11.807 1.00 93.81 173 GLU A C 1
ATOM 1459 O O . GLU A 1 173 ? 1.306 -5.567 -11.409 1.00 93.81 173 GLU A O 1
ATOM 1464 N N . VAL A 1 174 ? 3.019 -4.133 -11.182 1.00 92.56 174 VAL A N 1
ATOM 1465 C CA . VAL A 1 174 ? 2.459 -3.457 -9.994 1.00 92.56 174 VAL A CA 1
ATOM 1466 C C . VAL A 1 174 ? 1.151 -2.734 -10.331 1.00 92.56 174 VAL A C 1
ATOM 1468 O O . VAL A 1 174 ? 0.195 -2.827 -9.563 1.00 92.56 174 VAL A O 1
ATOM 1471 N N . ILE A 1 175 ? 1.100 -2.043 -11.476 1.00 90.00 175 ILE A N 1
ATOM 1472 C CA . ILE A 1 175 ? -0.102 -1.337 -11.951 1.00 90.00 175 ILE A CA 1
ATOM 1473 C C . ILE A 1 175 ? -1.219 -2.328 -12.304 1.00 90.00 175 ILE A C 1
ATOM 1475 O O . ILE A 1 175 ? -2.383 -2.079 -11.997 1.00 90.00 175 ILE A O 1
ATOM 1479 N N . ASP A 1 176 ? -0.879 -3.436 -12.958 1.00 91.44 176 ASP A N 1
ATOM 1480 C CA . ASP A 1 176 ? -1.844 -4.448 -13.380 1.00 91.44 176 ASP A CA 1
ATOM 1481 C C . ASP A 1 176 ? -2.454 -5.170 -12.160 1.00 91.44 176 ASP A C 1
ATOM 1483 O O . ASP A 1 176 ? -3.673 -5.325 -12.114 1.00 91.44 176 ASP A O 1
ATOM 1487 N N . GLU A 1 177 ? -1.663 -5.505 -11.129 1.00 92.56 177 GLU A N 1
ATOM 1488 C CA . GLU A 1 177 ? -2.182 -6.054 -9.858 1.00 92.56 177 GLU A CA 1
ATOM 1489 C C . GLU A 1 177 ? -3.072 -5.033 -9.121 1.00 92.56 177 GLU A C 1
ATOM 1491 O O . GLU A 1 177 ? -4.144 -5.390 -8.635 1.00 92.56 177 GLU A O 1
ATOM 1496 N N . GLU A 1 178 ? -2.698 -3.747 -9.089 1.00 90.88 178 GLU A N 1
ATOM 1497 C CA . GLU A 1 178 ? -3.544 -2.695 -8.501 1.00 90.88 178 GLU A CA 1
ATOM 1498 C C . GLU A 1 178 ? -4.907 -2.614 -9.211 1.00 90.88 178 GLU A C 1
ATOM 1500 O O . GLU A 1 178 ? -5.957 -2.540 -8.569 1.00 90.88 178 GLU A O 1
ATOM 1505 N N . LYS A 1 179 ? -4.916 -2.666 -10.548 1.00 89.69 179 LYS A N 1
ATOM 1506 C CA . LYS A 1 179 ? -6.152 -2.695 -11.344 1.00 89.69 179 LYS A CA 1
ATOM 1507 C C . LYS A 1 179 ? -6.984 -3.940 -11.087 1.00 89.69 179 LYS A C 1
ATOM 1509 O O . LYS A 1 179 ? -8.208 -3.843 -11.040 1.00 89.69 179 LYS A O 1
ATOM 1514 N N . GLU A 1 180 ? -6.348 -5.096 -10.958 1.00 92.81 180 GLU A N 1
ATOM 1515 C CA . GLU A 1 180 ? -7.038 -6.348 -10.657 1.00 92.81 180 GLU A CA 1
ATOM 1516 C C . GLU A 1 180 ? -7.761 -6.266 -9.306 1.00 92.81 180 GLU A C 1
ATOM 1518 O O . GLU A 1 180 ? -8.937 -6.625 -9.223 1.00 92.81 180 GLU A O 1
ATOM 1523 N N . ILE A 1 181 ? -7.113 -5.690 -8.287 1.00 91.88 181 ILE A N 1
ATOM 1524 C CA . ILE A 1 181 ? -7.719 -5.436 -6.972 1.00 91.88 181 ILE A CA 1
ATOM 1525 C C . ILE A 1 181 ? -8.927 -4.499 -7.099 1.00 91.88 181 ILE A C 1
ATOM 1527 O O . ILE A 1 181 ? -9.996 -4.803 -6.573 1.00 91.88 181 ILE A O 1
ATOM 1531 N N . ARG A 1 182 ? -8.800 -3.392 -7.841 1.00 90.00 182 ARG A N 1
ATOM 1532 C CA . ARG A 1 182 ? -9.906 -2.439 -8.083 1.00 90.00 182 ARG A CA 1
ATOM 1533 C C . ARG A 1 182 ? -11.096 -3.060 -8.809 1.00 90.00 182 ARG A C 1
ATOM 1535 O O . ARG A 1 182 ? -12.232 -2.676 -8.563 1.00 90.00 182 ARG A O 1
ATOM 1542 N N . ASN A 1 183 ? -10.833 -4.009 -9.700 1.00 91.94 183 ASN A N 1
ATOM 1543 C CA . ASN A 1 183 ? -11.866 -4.732 -10.439 1.00 91.94 183 ASN A CA 1
ATOM 1544 C C . ASN A 1 183 ? -12.437 -5.925 -9.651 1.00 91.94 183 ASN A C 1
ATOM 1546 O O . ASN A 1 183 ? -13.352 -6.586 -10.138 1.00 91.94 183 ASN A O 1
ATOM 1550 N N . THR A 1 184 ? -11.916 -6.201 -8.449 1.00 95.06 184 THR A N 1
ATOM 1551 C CA . THR A 1 184 ? -12.317 -7.330 -7.600 1.00 95.06 184 THR A CA 1
ATOM 1552 C C . THR A 1 184 ? -12.737 -6.825 -6.212 1.00 95.06 184 THR A C 1
ATOM 1554 O O . THR A 1 184 ? -11.928 -6.838 -5.278 1.00 95.06 184 THR A O 1
ATOM 1557 N N . PRO A 1 185 ? -14.006 -6.406 -6.028 1.00 94.12 185 PRO A N 1
ATOM 1558 C CA . PRO A 1 185 ? -14.455 -5.753 -4.796 1.00 94.12 185 PRO A CA 1
ATOM 1559 C C . PRO A 1 185 ? -14.211 -6.549 -3.513 1.00 94.12 185 PRO A C 1
ATOM 1561 O O . PRO A 1 185 ? -13.834 -5.975 -2.493 1.00 94.12 185 PRO A O 1
ATOM 1564 N N . ASP A 1 186 ? -14.351 -7.875 -3.553 1.00 96.06 186 ASP A N 1
ATOM 1565 C CA . ASP A 1 186 ? -14.082 -8.730 -2.392 1.00 96.06 186 ASP A CA 1
ATOM 1566 C C . ASP A 1 186 ? -12.607 -8.719 -1.970 1.00 96.06 186 ASP A C 1
ATOM 1568 O O . ASP A 1 186 ? -12.301 -8.736 -0.775 1.00 96.06 186 ASP A O 1
ATOM 1572 N N . TRP A 1 187 ? -11.685 -8.649 -2.932 1.00 95.62 187 TRP A N 1
ATOM 1573 C CA . TRP A 1 187 ? -10.256 -8.593 -2.639 1.00 95.62 187 TRP A CA 1
ATOM 1574 C C . TRP A 1 187 ? -9.873 -7.229 -2.054 1.00 95.62 187 TRP A C 1
ATOM 1576 O O . TRP A 1 187 ? -9.221 -7.168 -1.007 1.00 95.62 187 TRP A O 1
ATOM 1586 N N . ALA A 1 188 ? -10.348 -6.136 -2.658 1.00 93.62 188 ALA A N 1
ATOM 1587 C CA . ALA A 1 188 ? -10.154 -4.794 -2.114 1.00 93.62 188 ALA A CA 1
ATOM 1588 C C . ALA A 1 188 ? -10.731 -4.667 -0.693 1.00 93.62 188 ALA A C 1
ATOM 1590 O O . ALA A 1 188 ? -10.087 -4.102 0.194 1.00 93.62 188 ALA A O 1
ATOM 1591 N N . TYR A 1 189 ? -11.907 -5.254 -0.454 1.00 95.69 189 TYR A N 1
ATOM 1592 C CA . TYR A 1 189 ? -12.549 -5.275 0.856 1.00 95.69 189 TYR A CA 1
ATOM 1593 C C . TYR A 1 189 ? -11.736 -6.036 1.910 1.00 95.69 189 TYR A C 1
ATOM 1595 O O . TYR A 1 189 ? -11.596 -5.556 3.035 1.00 95.69 189 TYR A O 1
ATOM 1603 N N . ALA A 1 190 ? -11.146 -7.181 1.558 1.00 96.06 190 ALA A N 1
ATOM 1604 C CA . ALA A 1 190 ? -10.282 -7.929 2.471 1.00 96.06 190 ALA A CA 1
ATOM 1605 C C . ALA A 1 190 ? -9.040 -7.116 2.887 1.00 96.06 190 ALA A C 1
ATOM 1607 O O . ALA A 1 190 ? -8.698 -7.068 4.070 1.00 96.06 190 ALA A O 1
ATOM 1608 N N . LEU A 1 191 ? -8.399 -6.423 1.937 1.00 95.50 191 LEU A N 1
ATOM 1609 C CA . LEU A 1 191 ? -7.264 -5.532 2.221 1.00 95.50 191 LEU A CA 1
ATOM 1610 C C . LEU A 1 191 ? -7.676 -4.331 3.082 1.00 95.50 191 LEU A C 1
ATOM 1612 O O . LEU A 1 191 ? -6.945 -3.948 4.001 1.00 95.50 191 LEU A O 1
ATOM 1616 N N . TYR A 1 192 ? -8.844 -3.749 2.793 1.00 95.19 192 TYR A N 1
ATOM 1617 C CA . TYR A 1 192 ? -9.440 -2.674 3.583 1.00 95.19 192 TYR A CA 1
ATOM 1618 C C . TYR A 1 192 ? -9.638 -3.100 5.036 1.00 95.19 192 TYR A C 1
ATOM 1620 O O . TYR A 1 192 ? -9.172 -2.395 5.927 1.00 95.19 192 TYR A O 1
ATOM 1628 N N . GLN A 1 193 ? -10.282 -4.247 5.277 1.00 93.88 193 GLN A N 1
ATOM 1629 C CA . GLN A 1 193 ? -10.565 -4.739 6.628 1.00 93.88 193 GLN A CA 1
ATOM 1630 C C . GLN A 1 193 ? -9.282 -4.974 7.425 1.00 93.88 193 GLN A C 1
ATOM 1632 O O . GLN A 1 193 ? -9.154 -4.474 8.539 1.00 93.88 193 GLN A O 1
ATOM 1637 N N . ASP A 1 194 ? -8.303 -5.657 6.830 1.00 94.00 194 ASP A N 1
ATOM 1638 C CA . ASP A 1 194 ? -7.027 -5.924 7.494 1.00 94.00 194 ASP A CA 1
ATOM 1639 C C . ASP A 1 194 ? -6.274 -4.621 7.830 1.00 94.00 194 ASP A C 1
ATOM 1641 O O . ASP A 1 194 ? -5.753 -4.447 8.934 1.00 94.00 194 ASP A O 1
ATOM 1645 N N . SER A 1 195 ? -6.276 -3.651 6.911 1.00 93.62 195 SER A N 1
ATOM 1646 C CA . SER A 1 195 ? -5.664 -2.337 7.148 1.00 93.62 195 SER A CA 1
ATOM 1647 C C . SER A 1 195 ? -6.432 -1.527 8.204 1.00 93.62 195 SER A C 1
ATOM 1649 O O . SER A 1 195 ? -5.817 -0.839 9.023 1.00 93.62 195 SER A O 1
ATOM 1651 N N . PHE A 1 196 ? -7.765 -1.615 8.214 1.00 91.19 196 PHE A N 1
ATOM 1652 C CA . PHE A 1 196 ? -8.642 -0.948 9.178 1.00 91.19 196 PHE A CA 1
ATOM 1653 C C . PHE A 1 196 ? -8.393 -1.465 10.601 1.00 91.19 196 PHE A C 1
ATOM 1655 O O . PHE A 1 196 ? -8.141 -0.674 11.512 1.00 91.19 196 PHE A O 1
ATOM 1662 N N . ASP A 1 197 ? -8.368 -2.785 10.788 1.00 86.75 197 ASP A N 1
ATOM 1663 C CA . ASP A 1 197 ? -8.143 -3.420 12.091 1.00 86.75 197 ASP A CA 1
ATOM 1664 C C . ASP A 1 197 ? -6.757 -3.086 12.663 1.00 86.75 197 ASP A C 1
ATOM 1666 O O . ASP A 1 197 ? -6.611 -2.789 13.861 1.00 86.75 197 ASP A O 1
ATOM 1670 N N . ARG A 1 198 ? -5.729 -3.069 11.800 1.00 87.19 198 ARG A N 1
ATOM 1671 C CA . ARG A 1 198 ? -4.373 -2.622 12.157 1.00 87.19 198 ARG A CA 1
ATOM 1672 C C . ARG A 1 198 ? -4.356 -1.150 12.570 1.00 87.19 198 ARG A C 1
ATOM 1674 O O . ARG A 1 198 ? -3.767 -0.808 13.598 1.00 87.19 198 ARG A O 1
ATOM 1681 N N . SER A 1 199 ? -5.021 -0.290 11.801 1.00 87.19 199 SER A N 1
ATOM 1682 C CA . SER A 1 199 ? -5.128 1.146 12.071 1.00 87.19 199 SER A CA 1
ATOM 1683 C C . SER A 1 199 ? -5.780 1.416 13.431 1.00 87.19 199 SER A C 1
ATOM 1685 O O . SER A 1 199 ? -5.170 2.060 14.287 1.00 87.19 199 SER A O 1
ATOM 1687 N N . VAL A 1 200 ? -6.967 0.856 13.679 1.00 80.06 200 VAL A N 1
ATOM 1688 C CA . VAL A 1 200 ? -7.702 1.033 14.944 1.00 80.06 200 VAL A CA 1
ATOM 1689 C C . VAL A 1 200 ? -6.878 0.542 16.138 1.00 80.06 200 VAL A C 1
ATOM 1691 O O . VAL A 1 200 ? -6.793 1.224 17.161 1.00 80.06 200 VAL A O 1
ATOM 1694 N N . SER A 1 201 ? -6.196 -0.600 16.002 1.00 75.69 201 SER A N 1
ATOM 1695 C CA . SER A 1 201 ? -5.348 -1.151 17.070 1.00 75.69 201 SER A CA 1
ATOM 1696 C C . SER A 1 201 ? -4.196 -0.217 17.469 1.00 75.69 201 SER A C 1
ATOM 1698 O O . SER A 1 201 ? -3.852 -0.130 18.651 1.00 75.69 201 SER A O 1
ATOM 1700 N N . ASN A 1 202 ? -3.624 0.509 16.505 1.00 76.44 202 ASN A N 1
ATOM 1701 C CA . ASN A 1 202 ? -2.474 1.393 16.713 1.00 76.44 202 ASN A CA 1
ATOM 1702 C C . ASN A 1 202 ? -2.850 2.789 17.245 1.00 76.44 202 ASN A C 1
ATOM 1704 O O . ASN A 1 202 ? -1.983 3.530 17.705 1.00 76.44 202 ASN A O 1
ATOM 1708 N N . GLN A 1 203 ? -4.130 3.165 17.220 1.00 72.12 203 GLN A N 1
ATOM 1709 C CA . GLN A 1 203 ? -4.577 4.551 17.424 1.00 72.12 203 GLN A CA 1
ATOM 1710 C C . GLN A 1 203 ? -4.995 4.908 18.851 1.00 72.12 203 GLN A C 1
ATOM 1712 O O . GLN A 1 203 ? -5.612 5.949 19.070 1.00 72.12 203 GLN A O 1
ATOM 1717 N N . ARG A 1 204 ? -4.590 4.120 19.852 1.00 62.59 204 ARG A N 1
ATOM 1718 C CA . ARG A 1 204 ? -4.927 4.363 21.268 1.00 62.59 204 ARG A CA 1
ATOM 1719 C C . ARG A 1 204 ? -4.598 5.773 21.772 1.00 62.59 204 ARG A C 1
ATOM 1721 O O . ARG A 1 204 ? -5.335 6.303 22.592 1.00 62.59 204 ARG A O 1
ATOM 1728 N N . LEU A 1 205 ? -3.526 6.387 21.270 1.00 59.00 205 LEU A N 1
ATOM 1729 C CA . LEU A 1 205 ? -3.123 7.753 21.635 1.00 59.00 205 LEU A CA 1
ATOM 1730 C C . LEU A 1 205 ? -3.990 8.834 20.963 1.00 59.00 205 LEU A C 1
ATOM 1732 O O . LEU A 1 205 ? -4.200 9.895 21.540 1.00 59.00 205 LEU A O 1
ATOM 1736 N N . MET A 1 206 ? -4.547 8.566 19.776 1.00 62.03 206 MET A N 1
ATOM 1737 C CA . MET A 1 206 ? -5.443 9.505 19.083 1.00 62.03 206 MET A CA 1
ATOM 1738 C C . MET A 1 206 ? -6.773 9.670 19.838 1.00 62.03 206 MET A C 1
ATOM 1740 O O . MET A 1 206 ? -7.355 10.750 19.857 1.00 62.03 206 MET A O 1
ATOM 1744 N N . ILE A 1 207 ? -7.207 8.617 20.537 1.00 53.91 207 ILE A N 1
ATOM 1745 C CA . ILE A 1 207 ? -8.356 8.627 21.457 1.00 53.91 207 ILE A CA 1
ATOM 1746 C C . ILE A 1 207 ? -8.181 9.683 22.547 1.00 53.91 207 ILE A C 1
ATOM 1748 O O . ILE A 1 207 ? -9.122 10.388 22.901 1.00 53.91 207 ILE A O 1
ATOM 1752 N N . GLU A 1 208 ? -6.965 9.790 23.081 1.00 54.69 208 GLU A N 1
ATOM 1753 C CA . GLU A 1 208 ? -6.636 10.738 24.138 1.00 54.69 208 GLU A CA 1
ATOM 1754 C C . GLU A 1 208 ? -6.674 12.183 23.628 1.00 54.69 208 GLU A C 1
ATOM 1756 O O . GLU A 1 208 ? -7.103 13.069 24.362 1.00 54.69 208 GLU A O 1
ATOM 1761 N N . TYR A 1 209 ? -6.332 12.402 22.354 1.00 56.78 209 TYR A N 1
ATOM 1762 C CA . TYR A 1 209 ? -6.425 13.705 21.689 1.00 56.78 209 TYR A CA 1
ATOM 1763 C C . TYR A 1 209 ? -7.867 14.117 21.340 1.00 56.78 209 TYR A C 1
ATOM 1765 O O . TYR A 1 209 ? -8.185 15.303 21.340 1.00 56.78 209 TYR A O 1
ATOM 1773 N N . MET A 1 210 ? -8.758 13.154 21.079 1.00 57.53 210 MET A N 1
ATOM 1774 C CA . MET A 1 210 ? -10.182 13.413 20.809 1.00 57.53 210 MET A CA 1
ATOM 1775 C C . MET A 1 210 ? -11.011 13.658 22.084 1.00 57.53 210 MET A C 1
ATOM 1777 O O . MET A 1 210 ? -12.203 13.962 21.996 1.00 57.53 210 MET A O 1
ATOM 1781 N N . LYS A 1 211 ? -10.411 13.555 23.280 1.00 53.06 211 LYS A N 1
ATOM 1782 C CA . LYS A 1 211 ? -11.092 13.859 24.548 1.00 53.06 211 LYS A CA 1
ATOM 1783 C C . LYS A 1 211 ? -11.570 15.314 24.569 1.00 53.06 211 LYS A C 1
ATOM 1785 O O . LYS A 1 211 ? -10.793 16.240 24.365 1.00 53.06 211 LYS A O 1
ATOM 1790 N N . GLY A 1 212 ? -12.856 15.505 24.862 1.00 50.38 212 GLY A N 1
ATOM 1791 C CA . GLY A 1 212 ? -13.468 16.827 25.025 1.00 50.38 212 GLY A CA 1
ATOM 1792 C C . GLY A 1 212 ? -13.904 17.508 23.727 1.00 50.38 212 GLY A C 1
ATOM 1793 O O . GLY A 1 212 ? -14.488 18.586 23.792 1.00 50.38 212 GLY A O 1
ATOM 1794 N N . LYS A 1 213 ? -13.679 16.887 22.563 1.00 55.06 213 LYS A N 1
ATOM 1795 C CA . LYS A 1 213 ? -14.269 17.331 21.299 1.00 55.06 213 LYS A CA 1
ATOM 1796 C C . LYS A 1 213 ? -15.549 16.550 21.042 1.00 55.06 213 LYS A C 1
ATOM 1798 O O . LYS A 1 213 ? -15.534 15.526 20.366 1.00 55.06 213 LYS A O 1
ATOM 1803 N N . ASP A 1 214 ? -16.657 17.046 21.581 1.00 51.41 214 ASP A N 1
ATOM 1804 C CA . ASP A 1 214 ? -18.001 16.572 21.224 1.00 51.41 214 ASP A CA 1
ATOM 1805 C C . ASP A 1 214 ? -18.491 17.201 19.908 1.00 51.41 214 ASP A C 1
ATOM 1807 O O . ASP A 1 214 ? -19.678 17.403 19.679 1.00 51.41 214 ASP A O 1
ATOM 1811 N N . GLU A 1 215 ? -17.548 17.557 19.035 1.00 55.75 215 GLU A N 1
ATOM 1812 C CA . GLU A 1 215 ? -17.857 18.032 17.698 1.00 55.75 215 GLU A CA 1
ATOM 1813 C C . GLU A 1 215 ? -18.399 16.848 16.885 1.00 55.75 215 GLU A C 1
ATOM 1815 O O . GLU A 1 215 ? -17.963 15.693 17.037 1.00 55.75 215 GLU A O 1
ATOM 1820 N N . ASP A 1 216 ? -19.388 17.122 16.036 1.00 56.00 216 ASP A N 1
ATOM 1821 C CA . ASP A 1 216 ? -19.756 16.198 14.976 1.00 56.00 216 ASP A CA 1
ATOM 1822 C C . ASP A 1 216 ? -18.501 15.932 14.157 1.00 56.00 216 ASP A C 1
ATOM 1824 O O . ASP A 1 216 ? -17.903 16.838 13.574 1.00 56.00 216 ASP A O 1
ATOM 1828 N N . ILE A 1 217 ? -18.052 14.679 14.180 1.00 61.59 217 ILE A N 1
ATOM 1829 C CA . ILE A 1 217 ? -16.888 14.260 13.419 1.00 61.59 217 ILE A CA 1
ATOM 1830 C C . ILE A 1 217 ? -17.362 14.146 11.975 1.00 61.59 217 ILE A C 1
ATOM 1832 O O . ILE A 1 217 ? -17.730 13.069 11.508 1.00 61.59 217 ILE A O 1
ATOM 1836 N N . ASP A 1 218 ? -17.419 15.287 11.294 1.00 63.72 218 ASP A N 1
ATOM 1837 C CA . ASP A 1 218 ? -17.788 15.342 9.893 1.00 63.72 218 ASP A CA 1
ATOM 1838 C C . ASP A 1 218 ? -16.631 14.788 9.060 1.00 63.72 218 ASP A C 1
ATOM 1840 O O . ASP A 1 218 ? -15.545 15.366 8.974 1.00 63.72 218 ASP A O 1
ATOM 1844 N N . ASN A 1 219 ? -16.849 13.608 8.492 1.00 77.12 219 ASN A N 1
ATOM 1845 C CA . ASN A 1 219 ? -15.939 12.997 7.548 1.00 77.12 219 ASN A CA 1
ATOM 1846 C C . ASN A 1 219 ? -16.755 12.581 6.324 1.00 77.12 219 ASN A C 1
ATOM 1848 O O . ASN A 1 219 ? -17.555 11.646 6.386 1.00 77.12 219 ASN A O 1
ATOM 1852 N N . GLU A 1 220 ? -16.529 13.274 5.208 1.00 78.56 220 GLU A N 1
ATOM 1853 C CA . GLU A 1 220 ? -17.246 13.066 3.943 1.00 78.56 220 GLU A CA 1
ATOM 1854 C C . GLU A 1 220 ? -17.189 11.610 3.465 1.00 78.56 220 GLU A C 1
ATOM 1856 O O . GLU A 1 220 ? -18.118 11.122 2.836 1.00 78.56 220 GLU A O 1
ATOM 1861 N N . ILE A 1 221 ? -16.128 10.882 3.811 1.00 79.81 221 ILE A N 1
ATOM 1862 C CA . ILE A 1 221 ? -15.926 9.486 3.410 1.00 79.81 221 ILE A CA 1
ATOM 1863 C C . ILE A 1 221 ? -16.724 8.546 4.297 1.00 79.81 221 ILE A C 1
ATOM 1865 O O . ILE A 1 221 ? -17.236 7.536 3.823 1.00 79.81 221 ILE A O 1
ATOM 1869 N N . VAL A 1 222 ? -16.850 8.864 5.586 1.00 82.31 222 VAL A N 1
ATOM 1870 C CA . VAL A 1 222 ? -17.762 8.135 6.473 1.00 82.31 222 VAL A CA 1
ATOM 1871 C C . VAL A 1 222 ? -19.191 8.293 5.961 1.00 82.31 222 VAL A C 1
ATOM 1873 O O . VAL A 1 222 ? -19.862 7.281 5.793 1.00 82.31 222 VAL A O 1
ATOM 1876 N N . LYS A 1 223 ? -19.607 9.518 5.611 1.00 82.56 223 LYS A N 1
ATOM 1877 C CA . LYS A 1 223 ? -20.917 9.786 4.995 1.00 82.56 223 LYS A CA 1
ATOM 1878 C C . LYS A 1 223 ? -21.097 9.027 3.678 1.00 82.56 223 LYS A C 1
ATOM 1880 O O . LYS A 1 223 ? -22.045 8.263 3.548 1.00 82.56 223 LYS A O 1
ATOM 1885 N N . ALA A 1 224 ? -20.136 9.127 2.758 1.00 82.50 224 ALA A N 1
ATOM 1886 C CA . ALA A 1 224 ? -20.183 8.421 1.477 1.00 82.50 224 ALA A CA 1
ATOM 1887 C C . ALA A 1 224 ? -20.292 6.896 1.645 1.00 82.50 224 ALA A C 1
ATOM 1889 O O . ALA A 1 224 ? -21.024 6.247 0.911 1.00 82.50 224 ALA A O 1
ATOM 1890 N N . MET A 1 225 ? -19.602 6.315 2.631 1.00 85.12 225 MET A N 1
ATOM 1891 C CA . MET A 1 225 ? -19.688 4.882 2.941 1.00 85.12 225 MET A CA 1
ATOM 1892 C C . MET A 1 225 ? -21.030 4.473 3.557 1.00 85.12 225 MET A C 1
ATOM 1894 O O . MET A 1 225 ? -21.400 3.308 3.460 1.00 85.12 225 MET A O 1
ATOM 1898 N N . GLU A 1 226 ? -21.724 5.384 4.238 1.00 84.50 226 GLU A N 1
ATOM 1899 C CA . GLU A 1 226 ? -23.055 5.139 4.807 1.00 84.50 226 GLU A CA 1
ATOM 1900 C C . GLU A 1 226 ? -24.166 5.287 3.759 1.00 84.50 226 GLU A C 1
ATOM 1902 O O . GLU A 1 226 ? -25.165 4.577 3.831 1.00 84.50 226 GLU A O 1
ATOM 1907 N N . GLU A 1 227 ? -23.972 6.175 2.784 1.00 87.75 227 GLU A N 1
ATOM 1908 C CA . GLU A 1 227 ? -24.907 6.441 1.683 1.00 87.75 227 GLU A CA 1
ATOM 1909 C C . GLU A 1 227 ? -24.703 5.516 0.470 1.00 87.75 227 GLU A C 1
ATOM 1911 O O . GLU A 1 227 ? -25.554 5.465 -0.418 1.00 87.75 227 GLU A O 1
ATOM 1916 N N . ALA A 1 228 ? -23.585 4.786 0.409 1.00 88.62 228 ALA A N 1
ATOM 1917 C CA . ALA A 1 228 ? -23.261 3.907 -0.709 1.00 88.62 228 ALA A CA 1
ATOM 1918 C C . ALA A 1 228 ? -24.241 2.731 -0.832 1.00 88.62 228 ALA A C 1
ATOM 1920 O O . ALA A 1 228 ? -24.425 1.957 0.107 1.00 88.62 228 ALA A O 1
ATOM 1921 N N . GLU A 1 229 ? -24.787 2.542 -2.037 1.00 89.62 229 GLU A N 1
ATOM 1922 C CA . GLU A 1 229 ? -25.610 1.375 -2.382 1.00 89.62 229 GLU A CA 1
ATOM 1923 C C . GLU A 1 229 ? -24.791 0.072 -2.318 1.00 89.62 229 GLU A C 1
ATOM 1925 O O . GLU A 1 229 ? -25.258 -0.933 -1.784 1.00 89.62 229 GLU A O 1
ATOM 1930 N N . ASP A 1 230 ? -23.538 0.117 -2.789 1.00 91.69 230 ASP A N 1
ATOM 1931 C CA . ASP A 1 230 ? -22.565 -0.968 -2.660 1.00 91.69 230 ASP A CA 1
ATOM 1932 C C . ASP A 1 230 ? -21.251 -0.459 -2.047 1.00 91.69 230 ASP A C 1
ATOM 1934 O O . ASP A 1 230 ? -20.383 0.127 -2.702 1.00 91.69 230 ASP A O 1
ATOM 1938 N N . VAL A 1 231 ? -21.094 -0.726 -0.751 1.00 90.94 231 VAL A N 1
ATOM 1939 C CA . VAL A 1 231 ? -19.912 -0.344 0.029 1.00 90.94 231 VAL A CA 1
ATOM 1940 C C . VAL A 1 231 ? -18.645 -1.043 -0.470 1.00 90.94 231 VAL A C 1
ATOM 1942 O O . VAL A 1 231 ? -17.569 -0.446 -0.435 1.00 90.94 231 VAL A O 1
ATOM 1945 N N . LYS A 1 232 ? -18.730 -2.297 -0.938 1.00 93.44 232 LYS A N 1
ATOM 1946 C CA . LYS A 1 232 ? -17.546 -3.022 -1.428 1.00 93.44 232 LYS A CA 1
ATOM 1947 C C . LYS A 1 232 ? -17.060 -2.425 -2.739 1.00 93.44 232 LYS A C 1
ATOM 1949 O O . LYS A 1 232 ? -15.853 -2.263 -2.909 1.00 93.44 232 LYS A O 1
ATOM 1954 N N . GLN A 1 233 ? -17.985 -2.064 -3.623 1.00 91.75 233 GLN A N 1
ATOM 1955 C CA . GLN A 1 233 ? -17.657 -1.386 -4.871 1.00 91.75 233 GLN A CA 1
ATOM 1956 C C . GLN A 1 233 ? -17.005 -0.022 -4.606 1.00 91.75 233 GLN A C 1
ATOM 1958 O O . GLN A 1 233 ? -15.938 0.260 -5.151 1.00 91.75 233 GLN A O 1
ATOM 1963 N N . LEU A 1 234 ? -17.562 0.775 -3.687 1.00 90.12 234 LEU A N 1
ATOM 1964 C CA . LEU A 1 234 ? -16.956 2.047 -3.282 1.00 90.12 234 LEU A CA 1
ATOM 1965 C C . LEU A 1 234 ? -15.548 1.855 -2.684 1.00 90.12 234 LEU A C 1
ATOM 1967 O O . LEU A 1 234 ? -14.637 2.628 -2.971 1.00 90.12 234 LEU A O 1
ATOM 1971 N N . ILE A 1 235 ? -15.333 0.815 -1.874 1.00 91.38 235 ILE A N 1
ATOM 1972 C CA . ILE A 1 235 ? -14.008 0.469 -1.330 1.00 91.38 235 ILE A CA 1
ATOM 1973 C C . ILE A 1 235 ? -13.031 0.079 -2.449 1.00 91.38 235 ILE A C 1
ATOM 1975 O O . ILE A 1 235 ? -11.874 0.495 -2.439 1.00 91.38 235 ILE A O 1
ATOM 1979 N N . ALA A 1 236 ? -13.474 -0.682 -3.447 1.00 89.94 236 ALA A N 1
ATOM 1980 C CA . ALA A 1 236 ? -12.637 -1.037 -4.590 1.00 89.94 236 ALA A CA 1
ATOM 1981 C C . ALA A 1 236 ? -12.221 0.203 -5.396 1.00 89.94 236 ALA A C 1
ATOM 1983 O O . ALA A 1 236 ? -11.049 0.366 -5.751 1.00 89.94 236 ALA A O 1
ATOM 1984 N N . GLU A 1 237 ? -13.159 1.125 -5.606 1.00 87.50 237 GLU A N 1
ATOM 1985 C CA . GLU A 1 237 ? -12.896 2.414 -6.237 1.00 87.50 237 GLU A CA 1
ATOM 1986 C C . GLU A 1 237 ? -11.908 3.229 -5.407 1.00 87.50 237 GLU A C 1
ATOM 1988 O O . GLU A 1 237 ? -10.923 3.720 -5.948 1.00 87.50 237 GLU A O 1
ATOM 1993 N N . LEU A 1 238 ? -12.086 3.312 -4.090 1.00 87.56 238 LEU A N 1
ATOM 1994 C CA . LEU A 1 238 ? -11.234 4.072 -3.168 1.00 87.56 238 LEU A CA 1
ATOM 1995 C C . LEU A 1 238 ? -9.906 3.391 -2.799 1.00 87.56 238 LEU A C 1
ATOM 1997 O O . LEU A 1 238 ? -9.132 3.970 -2.029 1.00 87.56 238 LEU A O 1
ATOM 2001 N N . TYR A 1 239 ? -9.596 2.209 -3.341 1.00 89.00 239 TYR A N 1
ATOM 2002 C CA . TYR A 1 239 ? -8.304 1.554 -3.120 1.00 89.00 239 TYR A CA 1
ATOM 2003 C C . TYR A 1 239 ? -7.164 2.526 -3.447 1.00 89.00 239 TYR A C 1
ATOM 2005 O O . TYR A 1 239 ? -7.230 3.226 -4.460 1.00 89.00 239 TYR A O 1
ATOM 2013 N N . HIS A 1 240 ? -6.151 2.639 -2.580 1.00 87.19 240 HIS A N 1
ATOM 2014 C CA . HIS A 1 240 ? -5.009 3.559 -2.751 1.00 87.19 240 HIS A CA 1
ATOM 2015 C C . HIS A 1 240 ? -5.374 5.053 -2.931 1.00 87.19 240 HIS A C 1
ATOM 2017 O O . HIS A 1 240 ? -4.534 5.858 -3.327 1.00 87.19 240 HIS A O 1
ATOM 2023 N N . ALA A 1 241 ? -6.607 5.466 -2.618 1.00 84.56 241 ALA A N 1
ATOM 2024 C CA . ALA A 1 241 ? -7.006 6.878 -2.654 1.00 84.56 241 ALA A CA 1
ATOM 2025 C C . ALA A 1 241 ? -6.557 7.656 -1.403 1.00 84.56 241 ALA A C 1
ATOM 2027 O O . ALA A 1 241 ? -6.546 8.888 -1.403 1.00 84.56 241 ALA A O 1
ATOM 2028 N N . PHE A 1 242 ? -6.178 6.943 -0.339 1.00 82.25 242 PHE A N 1
ATOM 2029 C CA . PHE A 1 242 ? -5.829 7.518 0.956 1.00 82.25 242 PHE A CA 1
ATOM 2030 C C . PHE A 1 242 ? -4.346 7.447 1.244 1.00 82.25 242 PHE A C 1
ATOM 2032 O O . PHE A 1 242 ? -3.760 6.370 1.150 1.00 82.25 242 PHE A O 1
ATOM 2039 N N . SER A 1 243 ? -3.793 8.553 1.753 1.00 85.00 243 SER A N 1
ATOM 2040 C CA . SER A 1 243 ? -2.559 8.469 2.532 1.00 85.00 243 SER A CA 1
ATOM 2041 C C . SER A 1 243 ? -2.781 7.679 3.816 1.00 85.00 243 SER A C 1
ATOM 2043 O O . SER A 1 243 ? -3.899 7.592 4.320 1.00 85.00 243 SER A O 1
ATOM 2045 N N . TYR A 1 244 ? -1.705 7.144 4.391 1.00 86.38 244 TYR A N 1
ATOM 2046 C CA . TYR A 1 244 ? -1.775 6.476 5.690 1.00 86.38 244 TYR A CA 1
ATOM 2047 C C . TYR A 1 244 ? -2.377 7.382 6.762 1.00 86.38 244 TYR A C 1
ATOM 2049 O O . TYR A 1 244 ? -3.186 6.926 7.559 1.00 86.38 244 TYR A O 1
ATOM 2057 N N . ALA A 1 245 ? -2.022 8.669 6.768 1.00 83.94 245 ALA A N 1
ATOM 2058 C CA . ALA A 1 245 ? -2.573 9.634 7.713 1.00 83.94 245 ALA A CA 1
ATOM 2059 C C . ALA A 1 245 ? -4.081 9.852 7.501 1.00 83.94 245 ALA A C 1
ATOM 2061 O O . ALA A 1 245 ? -4.835 9.840 8.473 1.00 83.94 245 ALA A O 1
ATOM 2062 N N . ASP A 1 246 ? -4.515 9.987 6.245 1.00 83.44 246 ASP A N 1
ATOM 2063 C CA . ASP A 1 246 ? -5.926 10.206 5.903 1.00 83.44 246 ASP A CA 1
ATOM 2064 C C . ASP A 1 246 ? -6.770 8.963 6.226 1.00 83.44 246 ASP A C 1
ATOM 2066 O O . ASP A 1 246 ? -7.826 9.070 6.848 1.00 83.44 246 ASP A O 1
ATOM 2070 N N . PHE A 1 247 ? -6.275 7.772 5.874 1.00 87.81 247 PHE A N 1
ATOM 2071 C CA . PHE A 1 247 ? -6.930 6.503 6.188 1.00 87.81 247 PHE A CA 1
ATOM 2072 C C . PHE A 1 247 ? -7.012 6.276 7.694 1.00 87.81 247 PHE A C 1
ATOM 2074 O O . PHE A 1 247 ? -8.056 5.881 8.207 1.00 87.81 247 PHE A O 1
ATOM 2081 N N . ASN A 1 248 ? -5.934 6.586 8.414 1.00 86.44 248 ASN A N 1
ATOM 2082 C CA . ASN A 1 248 ? -5.895 6.508 9.864 1.00 86.44 248 ASN A CA 1
ATOM 2083 C C . ASN A 1 248 ? -6.965 7.402 10.498 1.00 86.44 248 ASN A C 1
ATOM 2085 O O . ASN A 1 248 ? -7.741 6.931 11.327 1.00 86.44 248 ASN A O 1
ATOM 2089 N N . PHE A 1 249 ? -7.034 8.666 10.079 1.00 82.00 249 PHE A N 1
ATOM 2090 C CA . PHE A 1 249 ? -8.055 9.601 10.543 1.00 82.00 249 PHE A CA 1
ATOM 2091 C C . PHE A 1 249 ? -9.468 9.087 10.238 1.00 82.00 249 PHE A C 1
ATOM 2093 O O . PHE A 1 249 ? -10.295 9.006 11.144 1.00 82.00 249 PHE A O 1
ATOM 2100 N N . TYR A 1 250 ? -9.717 8.634 9.005 1.00 86.06 250 TYR A N 1
ATOM 2101 C CA . TYR A 1 250 ? -10.982 8.009 8.610 1.00 86.06 250 TYR A CA 1
ATOM 2102 C C . TYR A 1 250 ? -11.360 6.817 9.505 1.00 86.06 250 TYR A C 1
ATOM 2104 O O . TYR A 1 250 ? -12.508 6.728 9.942 1.00 86.06 250 TYR A O 1
ATOM 2112 N N . CYS A 1 251 ? -10.414 5.926 9.822 1.00 87.69 251 CYS A N 1
ATOM 2113 C CA . CYS A 1 251 ? -10.673 4.766 10.676 1.00 87.69 251 CYS A CA 1
ATOM 2114 C C . CYS A 1 251 ? -11.138 5.181 12.077 1.00 87.69 251 CYS A C 1
ATOM 2116 O O . CYS A 1 251 ? -12.088 4.594 12.604 1.00 87.69 251 CYS A O 1
ATOM 2118 N N . VAL A 1 252 ? -10.524 6.221 12.657 1.00 82.50 252 VAL A N 1
ATOM 2119 C CA . VAL A 1 252 ? -10.964 6.804 13.936 1.00 82.50 252 VAL A CA 1
ATOM 2120 C C . VAL A 1 252 ? -12.380 7.359 13.808 1.00 82.50 252 VAL A C 1
ATOM 2122 O O . VAL A 1 252 ? -13.250 6.991 14.597 1.00 82.50 252 VAL A O 1
ATOM 2125 N N . CYS A 1 253 ? -12.634 8.200 12.800 1.00 82.69 253 CYS A N 1
ATOM 2126 C CA . CYS A 1 253 ? -13.945 8.814 12.581 1.00 82.69 253 CYS A CA 1
ATOM 2127 C C . CYS A 1 253 ? -15.047 7.758 12.438 1.00 82.69 253 CYS A C 1
ATOM 2129 O O . CYS A 1 253 ? -16.078 7.850 13.102 1.00 82.69 253 CYS A O 1
ATOM 2131 N N . LYS A 1 254 ? -14.809 6.723 11.622 1.00 85.81 254 LYS A N 1
ATOM 2132 C CA . LYS A 1 254 ? -15.755 5.622 11.418 1.00 85.81 254 LYS A CA 1
ATOM 2133 C C . LYS A 1 254 ? -15.998 4.842 12.705 1.00 85.81 254 LYS A C 1
ATOM 2135 O O . LYS A 1 254 ? -17.145 4.559 13.026 1.00 85.81 254 LYS A O 1
ATOM 2140 N N . THR A 1 255 ? -14.941 4.531 13.456 1.00 83.81 255 THR A N 1
ATOM 2141 C CA . THR A 1 255 ? -15.053 3.802 14.729 1.00 83.81 255 THR A CA 1
ATOM 2142 C C . THR A 1 255 ? -15.889 4.578 15.746 1.00 83.81 255 THR A C 1
ATOM 2144 O O . THR A 1 255 ? -16.746 3.994 16.408 1.00 83.81 255 THR A O 1
ATOM 2147 N N . ILE A 1 256 ? -15.683 5.895 15.848 1.00 80.31 256 ILE A N 1
ATOM 2148 C CA . ILE A 1 256 ? -16.455 6.757 16.750 1.00 80.31 256 ILE A CA 1
ATOM 2149 C C . ILE A 1 256 ? -17.905 6.903 16.271 1.00 80.31 256 ILE A C 1
ATOM 2151 O O . ILE A 1 256 ? -18.811 6.777 17.090 1.00 80.31 256 ILE A O 1
ATOM 2155 N N . SER A 1 257 ? -18.142 7.126 14.972 1.00 81.81 257 SER A N 1
ATOM 2156 C CA . SER A 1 257 ? -19.498 7.214 14.401 1.00 81.81 257 SER A CA 1
ATOM 2157 C C . SER A 1 257 ? -20.296 5.931 14.662 1.00 81.81 257 SER A C 1
ATOM 2159 O O . SER A 1 257 ? -21.385 5.972 15.238 1.00 81.81 257 SER A O 1
ATOM 2161 N N . ASP A 1 258 ? -19.712 4.774 14.337 1.00 83.56 258 ASP A N 1
ATOM 2162 C CA . ASP A 1 258 ? -20.320 3.463 14.569 1.00 83.56 258 ASP A CA 1
ATOM 2163 C C . ASP A 1 258 ? -20.612 3.217 16.059 1.00 83.56 258 ASP A C 1
ATOM 2165 O O . ASP A 1 258 ? -21.624 2.606 16.398 1.00 83.56 258 ASP A O 1
ATOM 2169 N N . GLY A 1 259 ? -19.734 3.677 16.955 1.00 82.19 259 GLY A N 1
ATOM 2170 C CA . GLY A 1 259 ? -19.920 3.541 18.397 1.00 82.19 259 GLY A CA 1
ATOM 2171 C C . GLY A 1 259 ? -20.983 4.480 18.974 1.00 82.19 259 GLY A C 1
ATOM 2172 O O . GLY A 1 259 ? -21.785 4.048 19.804 1.00 82.19 259 GLY A O 1
ATOM 2173 N N . ARG A 1 260 ? -21.070 5.729 18.493 1.00 83.25 260 ARG A N 1
ATOM 2174 C CA . ARG A 1 260 ? -22.131 6.679 18.876 1.00 83.25 260 ARG A CA 1
ATOM 2175 C C . ARG A 1 260 ? -23.523 6.117 18.568 1.00 83.25 260 ARG A C 1
ATOM 2177 O O . ARG A 1 260 ? -24.415 6.234 19.404 1.00 83.25 260 ARG A O 1
ATOM 2184 N N . LYS A 1 261 ? -23.690 5.425 17.431 1.00 84.19 261 LYS A N 1
ATOM 2185 C CA . LYS A 1 261 ? -24.955 4.758 17.043 1.00 84.19 261 LYS A CA 1
ATOM 2186 C C . LYS A 1 261 ? -25.436 3.716 18.059 1.00 84.19 261 LYS A C 1
ATOM 2188 O O . LYS A 1 261 ? -26.629 3.440 18.121 1.00 84.19 261 LYS A O 1
ATOM 2193 N N . VAL A 1 262 ? -24.527 3.154 18.854 1.00 85.75 262 VAL A N 1
ATOM 2194 C CA . VAL A 1 262 ? -24.824 2.173 19.911 1.00 85.75 262 VAL A CA 1
ATOM 2195 C C . VAL A 1 262 ? -24.593 2.736 21.320 1.00 85.75 262 VAL A C 1
ATOM 2197 O O . VAL A 1 262 ? -24.464 1.971 22.267 1.00 85.75 262 VAL A O 1
ATOM 2200 N N . GLY A 1 263 ? -24.535 4.063 21.487 1.00 84.38 263 GLY A N 1
ATOM 2201 C CA . GLY A 1 263 ? -24.484 4.721 22.801 1.00 84.38 263 GLY A CA 1
ATOM 2202 C C . GLY A 1 263 ? -23.108 4.762 23.482 1.00 84.38 263 GLY A C 1
ATOM 2203 O O . GLY A 1 263 ? -23.027 5.017 24.693 1.00 84.38 263 GLY A O 1
ATOM 2204 N N . LEU A 1 264 ? -22.024 4.521 22.740 1.00 84.94 264 LEU A N 1
ATOM 2205 C CA . LEU A 1 264 ? -20.651 4.613 23.245 1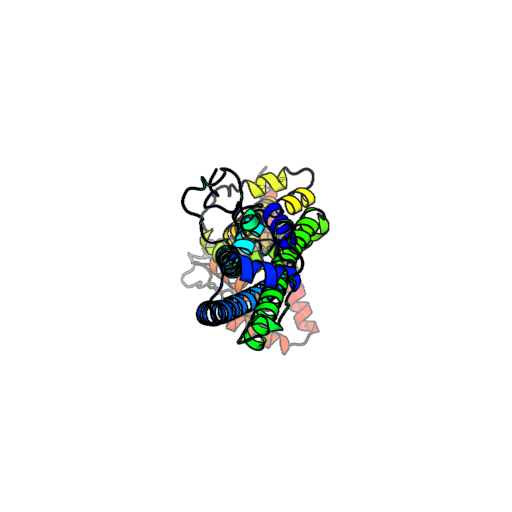.00 84.94 264 LEU A CA 1
ATOM 2206 C C . LEU A 1 264 ? -20.076 6.024 23.107 1.00 84.94 264 LEU A C 1
ATOM 2208 O O . LEU A 1 264 ? -20.322 6.727 22.127 1.00 84.94 264 LEU A O 1
ATOM 2212 N N . THR A 1 265 ? -19.244 6.420 24.071 1.00 82.62 265 THR A N 1
ATOM 2213 C CA . THR A 1 265 ? -18.420 7.633 23.945 1.00 82.62 265 THR A CA 1
ATOM 2214 C C . THR A 1 265 ? -17.295 7.431 22.915 1.00 82.62 265 THR A C 1
ATOM 2216 O O . THR A 1 265 ? -16.953 6.287 22.590 1.00 82.62 265 THR A O 1
ATOM 2219 N N . PRO A 1 266 ? -16.654 8.501 22.403 1.00 78.19 266 PRO A N 1
ATOM 2220 C CA . PRO A 1 266 ? -15.497 8.369 21.510 1.00 78.19 266 PRO A CA 1
ATOM 2221 C C . PRO A 1 266 ? -14.349 7.533 22.103 1.00 78.19 266 PRO A C 1
ATOM 2223 O O . PRO A 1 266 ? -13.728 6.724 21.404 1.00 78.19 266 PRO A O 1
ATOM 2226 N N . GLU A 1 267 ? -14.103 7.686 23.410 1.00 78.00 267 GLU A N 1
ATOM 2227 C CA . GLU A 1 267 ? -13.102 6.908 24.143 1.00 78.00 267 GLU A CA 1
ATOM 2228 C C . GLU A 1 267 ? -13.461 5.420 24.185 1.00 78.00 267 GLU A C 1
ATOM 2230 O O . GLU A 1 267 ? -12.644 4.568 23.838 1.00 78.00 267 GLU A O 1
ATOM 2235 N N . GLU A 1 268 ? -14.708 5.107 24.524 1.00 81.12 268 GLU A N 1
ATOM 2236 C CA . GLU A 1 268 ? -15.221 3.737 24.590 1.00 81.12 268 GLU A CA 1
ATOM 2237 C C . GLU A 1 268 ? -15.229 3.040 23.230 1.00 81.12 268 GLU A C 1
ATOM 2239 O O . GLU A 1 268 ? -14.805 1.888 23.115 1.00 81.12 268 GLU A O 1
ATOM 2244 N N . SER A 1 269 ? -15.667 3.755 22.194 1.00 80.62 269 SER A N 1
ATOM 2245 C CA . SER A 1 269 ? -15.754 3.248 20.823 1.00 80.62 269 SER A CA 1
ATOM 2246 C C . SER A 1 269 ? -14.396 2.767 20.332 1.00 80.62 269 SER A C 1
ATOM 2248 O O . SER A 1 269 ? -14.283 1.689 19.753 1.00 80.62 269 SER A O 1
ATOM 2250 N N . THR A 1 270 ? -13.346 3.532 20.626 1.00 73.50 270 THR A N 1
ATOM 2251 C CA . THR A 1 270 ? -12.005 3.231 20.128 1.00 73.50 270 THR A CA 1
ATOM 2252 C C . THR A 1 270 ? -11.237 2.270 21.045 1.00 73.50 270 THR A C 1
ATOM 2254 O O . THR A 1 270 ? -10.411 1.492 20.570 1.00 73.50 270 THR A O 1
ATOM 2257 N N . LEU A 1 271 ? -11.511 2.261 22.357 1.00 74.50 271 LEU A N 1
ATOM 2258 C CA . LEU A 1 271 ? -10.891 1.306 23.285 1.00 74.50 271 LEU A CA 1
ATOM 2259 C C . LEU A 1 271 ? -11.478 -0.105 23.177 1.00 74.50 271 LEU A C 1
ATOM 2261 O O . LEU A 1 271 ? -10.739 -1.085 23.321 1.00 74.50 271 LEU A O 1
ATOM 2265 N N . PHE A 1 272 ? -12.790 -0.214 22.963 1.00 75.75 272 PHE A N 1
ATOM 2266 C CA . PHE A 1 272 ? -13.526 -1.468 23.157 1.00 75.75 272 PHE A CA 1
ATOM 2267 C C . PHE A 1 272 ? -14.261 -1.961 21.908 1.00 75.75 272 PHE A C 1
ATOM 2269 O O . PHE A 1 272 ? -14.554 -3.159 21.817 1.00 75.75 272 PHE A O 1
ATOM 2276 N N . GLY A 1 273 ? -14.510 -1.074 20.940 1.00 73.62 273 GLY A N 1
ATOM 2277 C CA . GLY A 1 273 ? -15.240 -1.376 19.714 1.00 73.62 273 GLY A CA 1
ATOM 2278 C C . GLY A 1 273 ? -16.738 -1.611 19.936 1.00 73.62 273 GLY A C 1
ATOM 2279 O O . GLY A 1 273 ? -17.193 -1.967 21.025 1.00 73.62 273 GLY A O 1
ATOM 2280 N N . LYS A 1 274 ? -17.521 -1.479 18.859 1.00 78.94 274 LYS A N 1
ATOM 2281 C CA . LYS A 1 274 ? -18.987 -1.641 18.893 1.00 78.94 274 LYS A CA 1
ATOM 2282 C C . LYS A 1 274 ? -19.464 -3.032 19.322 1.00 78.94 274 LYS A C 1
ATOM 2284 O O . LYS A 1 274 ? -20.530 -3.161 19.905 1.00 78.94 274 LYS A O 1
ATOM 2289 N N . ALA A 1 275 ? -18.667 -4.076 19.079 1.00 78.56 275 ALA A N 1
ATOM 2290 C CA . ALA A 1 275 ? -19.028 -5.454 19.426 1.00 78.56 275 ALA A CA 1
ATOM 2291 C C . ALA A 1 275 ? -19.198 -5.682 20.941 1.00 78.56 275 ALA A C 1
ATOM 2293 O O . ALA A 1 275 ? -19.816 -6.660 21.347 1.00 78.56 275 ALA A O 1
ATOM 2294 N N . ASN A 1 276 ? -18.652 -4.790 21.776 1.00 77.81 276 ASN A N 1
ATOM 2295 C CA . ASN A 1 276 ? -18.758 -4.865 23.232 1.00 77.81 276 ASN A CA 1
ATOM 2296 C C . ASN A 1 276 ? -19.675 -3.779 23.818 1.00 77.81 276 ASN A C 1
ATOM 2298 O O . ASN A 1 276 ? -19.594 -3.530 25.021 1.00 77.81 276 ASN A O 1
ATOM 2302 N N . ALA A 1 277 ? -20.518 -3.130 23.003 1.00 83.25 277 ALA A N 1
ATOM 2303 C CA . ALA A 1 277 ? -21.251 -1.931 23.407 1.00 83.25 277 ALA A CA 1
ATOM 2304 C C . ALA A 1 277 ? -22.070 -2.117 24.694 1.00 83.25 277 ALA A C 1
ATOM 2306 O O . ALA A 1 277 ? -21.845 -1.392 25.662 1.00 83.25 277 ALA A O 1
ATOM 2307 N N . ASP A 1 278 ? -22.912 -3.152 24.758 1.00 84.25 278 ASP A N 1
ATOM 2308 C CA . ASP A 1 278 ? -23.745 -3.444 25.934 1.00 84.25 278 ASP A CA 1
ATOM 2309 C C . ASP A 1 278 ? -22.914 -3.594 27.212 1.00 84.25 278 ASP A C 1
ATOM 2311 O O . ASP A 1 278 ? -23.235 -3.035 28.260 1.00 84.25 278 ASP A O 1
ATOM 2315 N N . LYS A 1 279 ? -21.790 -4.318 27.129 1.00 82.62 279 LYS A N 1
ATOM 2316 C CA . LYS A 1 279 ? -20.891 -4.509 28.274 1.00 82.62 279 LYS A CA 1
ATOM 2317 C C . LYS A 1 279 ? -20.277 -3.189 28.717 1.00 82.62 279 LYS A C 1
ATOM 2319 O O . LYS A 1 279 ? -20.207 -2.927 29.912 1.00 82.62 279 LYS A O 1
ATOM 2324 N N . VAL A 1 280 ? -19.844 -2.360 27.773 1.00 84.88 280 VAL A N 1
ATOM 2325 C CA . VAL A 1 280 ? -19.224 -1.064 28.070 1.00 84.88 280 VAL A CA 1
ATOM 2326 C C . VAL A 1 280 ? -20.225 -0.098 28.699 1.00 84.88 280 VAL A C 1
ATOM 2328 O O . VAL A 1 280 ? -19.883 0.558 29.679 1.00 84.88 280 VAL A O 1
ATOM 2331 N N . ILE A 1 281 ? -21.470 -0.068 28.220 1.00 87.44 281 ILE A N 1
ATOM 2332 C CA . ILE A 1 281 ? -22.549 0.729 28.824 1.00 87.44 281 ILE A CA 1
ATOM 2333 C C . ILE A 1 281 ? -22.814 0.277 30.263 1.00 87.44 281 ILE A C 1
ATOM 2335 O O . ILE A 1 281 ? -22.916 1.112 31.161 1.00 87.44 281 ILE A O 1
ATOM 2339 N N . ARG A 1 282 ? -22.860 -1.038 30.506 1.00 88.19 282 ARG A N 1
ATOM 2340 C CA . ARG A 1 282 ? -23.031 -1.607 31.852 1.00 88.19 282 ARG A CA 1
ATOM 2341 C C . ARG A 1 282 ? -21.865 -1.256 32.783 1.00 88.19 282 ARG A C 1
ATOM 2343 O O . ARG A 1 282 ? -22.097 -0.893 33.933 1.00 88.19 282 ARG A O 1
ATOM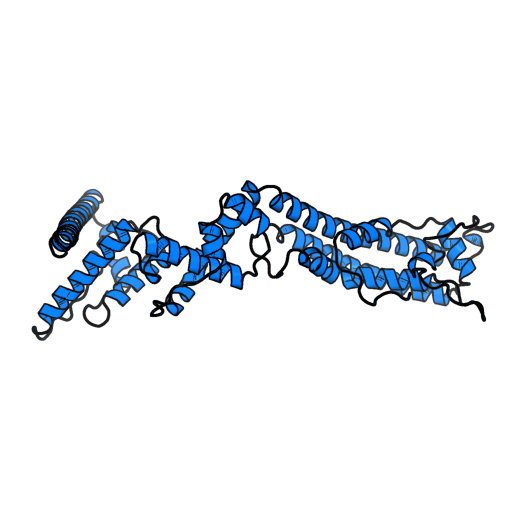 2350 N N . ILE A 1 283 ? -20.624 -1.303 32.289 1.00 85.56 283 ILE A N 1
ATOM 2351 C CA . ILE A 1 283 ? -19.433 -0.856 33.034 1.00 85.56 283 ILE A CA 1
ATOM 2352 C C . ILE A 1 283 ? -19.548 0.632 33.373 1.00 85.56 283 ILE A C 1
ATOM 2354 O O . ILE A 1 283 ? -19.332 1.010 34.521 1.00 85.56 283 ILE A O 1
ATOM 2358 N N . ARG A 1 284 ? -19.899 1.471 32.392 1.00 88.25 284 ARG A N 1
ATOM 2359 C CA . ARG A 1 284 ? -20.070 2.915 32.579 1.00 88.25 284 ARG A CA 1
ATOM 2360 C C . ARG A 1 284 ? -21.100 3.212 33.668 1.00 88.25 284 ARG A C 1
ATOM 2362 O O . ARG A 1 284 ? -20.778 3.939 34.597 1.00 88.25 284 ARG A O 1
ATOM 2369 N N . ALA A 1 285 ? -22.274 2.580 33.609 1.00 87.25 285 ALA A N 1
ATOM 2370 C CA . ALA A 1 285 ? -23.326 2.737 34.615 1.00 87.25 285 ALA A CA 1
ATOM 2371 C C . ALA A 1 285 ? -22.861 2.335 36.026 1.00 87.25 285 ALA A C 1
ATOM 2373 O O . ALA A 1 285 ? -23.106 3.059 36.989 1.00 87.25 285 ALA A O 1
ATOM 2374 N N . LEU A 1 286 ? -22.138 1.214 36.147 1.00 86.31 286 LEU A N 1
ATOM 2375 C CA . LEU A 1 286 ? -21.564 0.777 37.420 1.00 86.31 286 LEU A CA 1
ATOM 2376 C C . LEU A 1 286 ? -20.570 1.804 37.981 1.00 86.31 286 LEU A C 1
ATOM 2378 O O . LEU A 1 286 ? -20.636 2.139 39.161 1.00 86.31 286 LEU A O 1
ATOM 2382 N N . LEU A 1 287 ? -19.640 2.286 37.152 1.00 84.62 287 LEU A N 1
ATOM 2383 C CA . LEU A 1 287 ? -18.612 3.241 37.574 1.00 84.62 287 LEU A CA 1
ATOM 2384 C C . LEU A 1 287 ? -19.211 4.601 37.939 1.00 84.62 287 LEU A C 1
ATOM 2386 O O . LEU A 1 287 ? -18.845 5.155 38.972 1.00 84.62 287 LEU A O 1
ATOM 2390 N N . ASP A 1 288 ? -20.142 5.110 37.132 1.00 83.50 288 ASP A N 1
ATOM 2391 C CA . ASP A 1 288 ? -20.802 6.397 37.368 1.00 83.50 288 ASP A CA 1
ATOM 2392 C C . ASP A 1 288 ? -21.580 6.371 38.699 1.00 83.50 288 ASP A C 1
ATOM 2394 O O . ASP A 1 288 ? -21.487 7.311 39.490 1.00 83.50 288 ASP A O 1
ATOM 2398 N N . HIS A 1 289 ? -22.251 5.258 39.015 1.00 81.88 289 HIS A N 1
ATOM 2399 C CA . HIS A 1 289 ? -22.941 5.096 40.296 1.00 81.88 289 HIS A CA 1
ATOM 2400 C C . HIS A 1 289 ? -21.980 4.893 41.482 1.00 81.88 289 HIS A C 1
ATOM 2402 O O . HIS A 1 289 ? -22.175 5.460 42.555 1.00 81.88 289 HIS A O 1
ATOM 2408 N N . ILE A 1 290 ? -20.884 4.144 41.304 1.00 78.88 290 ILE A N 1
ATOM 2409 C CA . ILE A 1 290 ? -19.816 4.052 42.316 1.00 78.88 290 ILE A CA 1
ATOM 2410 C C . ILE A 1 290 ? -19.270 5.452 42.653 1.00 78.88 290 ILE A C 1
ATOM 2412 O O . ILE A 1 290 ? -19.006 5.754 43.819 1.00 78.88 290 ILE A O 1
ATOM 2416 N N . GLN A 1 291 ? -19.122 6.323 41.651 1.00 75.25 291 GLN A N 1
ATOM 2417 C CA . GLN A 1 291 ? -18.720 7.707 41.879 1.00 75.25 291 GLN A CA 1
ATOM 2418 C C . GLN A 1 291 ? -19.787 8.533 42.585 1.00 75.25 291 GLN A C 1
ATOM 2420 O O . GLN A 1 291 ? -19.425 9.331 43.445 1.00 75.25 291 GLN A O 1
ATOM 2425 N N . GLU A 1 292 ? -21.061 8.381 42.225 1.00 77.44 292 GLU A N 1
ATOM 2426 C CA . GLU A 1 292 ? -22.194 9.031 42.892 1.00 77.44 292 GLU A CA 1
ATOM 2427 C C . GLU A 1 292 ? -22.198 8.726 44.394 1.00 77.44 292 GLU A C 1
ATOM 2429 O O . GLU A 1 292 ? -22.130 9.655 45.199 1.00 77.44 292 GLU A O 1
ATOM 2434 N N . LEU A 1 293 ? -22.109 7.444 44.762 1.00 74.94 293 LEU A N 1
ATOM 2435 C CA . LEU A 1 293 ? -22.006 7.001 46.157 1.00 74.94 293 LEU A CA 1
ATOM 2436 C C . LEU A 1 293 ? -20.788 7.597 46.875 1.00 74.94 293 LEU A C 1
ATOM 2438 O O . LEU A 1 293 ? -20.848 7.897 48.066 1.00 74.94 293 LEU A O 1
ATOM 2442 N N . ALA A 1 294 ? -19.672 7.789 46.167 1.00 70.31 294 ALA A N 1
ATOM 2443 C CA . ALA A 1 294 ? -18.515 8.477 46.730 1.00 70.31 294 ALA A CA 1
ATOM 2444 C C . ALA A 1 294 ? -18.762 9.976 46.950 1.00 70.31 294 ALA A C 1
ATOM 2446 O O . ALA A 1 294 ? -18.219 10.530 47.901 1.00 70.31 294 ALA A O 1
ATOM 2447 N N . LYS A 1 295 ? -19.580 10.644 46.116 1.00 66.69 295 LYS A N 1
ATOM 2448 C CA . LYS A 1 295 ? -19.966 12.052 46.340 1.00 66.69 295 LYS A CA 1
ATOM 2449 C C . LYS A 1 295 ? -20.861 12.199 47.566 1.00 66.69 295 LYS A C 1
ATOM 2451 O O . LYS A 1 295 ? -20.709 13.170 48.293 1.00 66.69 295 LYS A O 1
ATOM 2456 N N . GLU A 1 296 ? -21.766 11.252 47.796 1.00 65.56 296 GLU A N 1
ATOM 2457 C CA . GLU A 1 296 ? -22.651 11.257 48.969 1.00 65.56 296 GLU A CA 1
ATOM 2458 C C . GLU A 1 296 ? -21.903 11.034 50.289 1.00 65.56 296 GLU A C 1
ATOM 2460 O O . GLU A 1 296 ? -22.441 11.339 51.344 1.00 65.56 296 GLU A O 1
ATOM 2465 N N . ARG A 1 297 ? -20.672 10.510 50.225 1.00 62.12 297 ARG A N 1
ATOM 2466 C CA . ARG A 1 297 ? -19.803 10.196 51.371 1.00 62.12 297 ARG A CA 1
ATOM 2467 C C . ARG A 1 297 ? -18.688 11.222 51.606 1.00 62.12 297 ARG A C 1
ATOM 2469 O O . ARG A 1 297 ? -17.881 11.013 52.511 1.00 62.12 297 ARG A O 1
ATOM 2476 N N . ASP A 1 298 ? -18.605 12.294 50.806 1.00 54.25 298 ASP A N 1
ATOM 2477 C CA . ASP A 1 298 ? -17.597 13.370 50.960 1.00 54.25 298 ASP A CA 1
ATOM 2478 C C . ASP A 1 298 ? -17.722 14.091 52.327 1.00 54.25 298 ASP A C 1
ATOM 2480 O O . ASP A 1 298 ? -16.802 14.783 52.762 1.00 54.25 298 ASP A O 1
ATOM 2484 N N . ASP A 1 299 ? -18.846 13.917 53.028 1.00 54.41 299 ASP A N 1
ATOM 2485 C CA . ASP A 1 299 ? -19.111 14.396 54.388 1.00 54.41 299 ASP A CA 1
ATOM 2486 C C . ASP A 1 299 ? -18.456 13.533 55.490 1.00 54.41 299 ASP A C 1
ATOM 2488 O O . ASP A 1 299 ? -18.333 13.970 56.640 1.00 54.41 299 ASP A O 1
ATOM 2492 N N . VAL A 1 300 ? -17.971 12.334 55.153 1.00 51.38 300 VAL A N 1
ATOM 2493 C CA . VAL A 1 300 ? -17.265 11.434 56.071 1.00 51.38 300 VAL A CA 1
ATOM 2494 C C . VAL A 1 300 ? -15.757 11.683 55.987 1.00 51.38 300 VAL A C 1
ATOM 2496 O O . VAL A 1 300 ? -15.051 11.148 55.130 1.00 51.38 300 VAL A O 1
ATOM 2499 N N . ILE A 1 301 ? -15.238 12.479 56.928 1.00 39.44 301 ILE A N 1
ATOM 2500 C CA . ILE A 1 301 ? -13.800 12.745 57.093 1.00 39.44 301 ILE A CA 1
ATOM 2501 C C . ILE A 1 301 ? -13.020 11.415 57.126 1.00 39.44 301 ILE A C 1
ATOM 2503 O O . ILE A 1 301 ? -13.143 10.637 58.072 1.00 39.44 301 ILE A O 1
ATOM 2507 N N . GLY A 1 302 ? -12.190 11.172 56.104 1.00 48.81 302 GLY A N 1
ATOM 2508 C CA . GLY A 1 302 ? -11.265 10.032 56.032 1.00 48.81 302 GLY A CA 1
ATOM 2509 C C . GLY A 1 302 ? -11.643 8.903 55.067 1.00 48.81 302 GLY A C 1
ATOM 2510 O O . GLY A 1 302 ? -10.900 7.923 54.988 1.00 48.81 302 GLY A O 1
ATOM 2511 N N . TRP A 1 303 ? -12.741 9.009 54.309 1.00 48.19 303 TRP A N 1
ATOM 2512 C CA . TRP A 1 303 ? -13.059 8.020 53.272 1.00 48.19 303 TRP A CA 1
ATOM 2513 C C . TRP A 1 303 ? -12.197 8.228 52.012 1.00 48.19 303 TRP A C 1
ATOM 2515 O O . TRP A 1 303 ? -12.644 8.756 51.000 1.00 48.19 303 TRP A O 1
ATOM 2525 N N . GLU A 1 304 ? -10.936 7.787 52.045 1.00 54.50 304 GLU A N 1
ATOM 2526 C CA . GLU A 1 304 ? -10.156 7.562 50.819 1.00 54.50 304 GLU A CA 1
ATOM 2527 C C . GLU A 1 304 ? -10.605 6.232 50.190 1.00 54.50 304 GLU A C 1
ATOM 2529 O O . GLU A 1 304 ? -9.904 5.221 50.266 1.00 54.50 304 GLU A O 1
ATOM 2534 N N . GLY A 1 305 ? -11.816 6.199 49.623 1.00 61.75 305 GLY A N 1
ATOM 2535 C CA . GLY A 1 305 ? -12.360 5.009 48.969 1.00 61.75 305 GLY A CA 1
ATOM 2536 C C . GLY A 1 305 ? -11.386 4.485 47.912 1.00 61.75 305 GLY A C 1
ATOM 2537 O O . GLY A 1 305 ? -11.113 5.158 46.915 1.00 61.75 305 GLY A O 1
ATOM 2538 N N . MET A 1 306 ? -10.824 3.296 48.141 1.00 69.00 306 MET A N 1
ATOM 2539 C CA . MET A 1 306 ? -9.907 2.643 47.212 1.00 69.00 306 MET A CA 1
ATOM 2540 C C . MET A 1 306 ? -10.579 1.405 46.627 1.00 69.00 306 MET A C 1
ATOM 2542 O O . MET A 1 306 ? -10.974 0.514 47.375 1.00 69.00 306 MET A O 1
ATOM 2546 N N . LEU A 1 307 ? -10.679 1.317 45.298 1.00 77.88 307 LEU A N 1
ATOM 2547 C CA . LEU A 1 307 ? -11.045 0.050 44.660 1.00 77.88 307 LEU A CA 1
ATOM 2548 C C . LEU A 1 307 ? -9.847 -0.886 44.765 1.00 77.88 307 LEU A C 1
ATOM 2550 O O . LEU A 1 307 ? -8.812 -0.631 44.142 1.00 77.88 307 LEU A O 1
ATOM 2554 N N . ASP A 1 308 ? -9.977 -1.930 45.578 1.00 82.00 308 ASP A N 1
ATOM 2555 C CA . ASP A 1 308 ? -8.901 -2.878 45.828 1.00 82.00 308 ASP A CA 1
ATOM 2556 C C . ASP A 1 308 ? -8.572 -3.743 44.594 1.00 82.00 308 ASP A C 1
ATOM 2558 O O . ASP A 1 308 ? -9.267 -3.761 43.573 1.00 82.00 308 ASP A O 1
ATOM 2562 N N . GLY A 1 309 ? -7.447 -4.457 44.673 1.00 80.44 309 GLY A N 1
ATOM 2563 C CA . GLY A 1 309 ? -6.969 -5.281 43.566 1.00 80.44 309 GLY A CA 1
ATOM 2564 C C . GLY A 1 309 ? -7.843 -6.489 43.255 1.00 80.44 309 GLY A C 1
ATOM 2565 O O . GLY A 1 309 ? -7.801 -6.947 42.116 1.00 80.44 309 GLY A O 1
ATOM 2566 N N . GLU A 1 310 ? -8.611 -6.996 44.217 1.00 82.81 310 GLU A N 1
ATOM 2567 C CA . GLU A 1 310 ? -9.482 -8.161 44.050 1.00 82.81 310 GLU A CA 1
ATOM 2568 C C . GLU A 1 310 ? -10.782 -7.754 43.351 1.00 82.81 310 GLU A C 1
ATOM 2570 O O . GLU A 1 310 ? -11.142 -8.353 42.340 1.00 82.81 310 GLU A O 1
ATOM 2575 N N . PHE A 1 311 ? -11.407 -6.655 43.770 1.00 84.12 311 PHE A N 1
ATOM 2576 C CA . PHE A 1 311 ? -12.552 -6.058 43.090 1.00 84.12 311 PHE A CA 1
ATOM 2577 C C . PHE A 1 311 ? -12.222 -5.708 41.639 1.00 84.12 311 PHE A C 1
ATOM 2579 O O . PHE A 1 311 ? -12.920 -6.140 40.722 1.00 84.12 311 PHE A O 1
ATOM 2586 N N . VAL A 1 312 ? -11.131 -4.964 41.410 1.00 81.94 312 VAL A N 1
ATOM 2587 C CA . VAL A 1 312 ? -10.728 -4.569 40.051 1.00 81.94 312 VAL A CA 1
ATOM 2588 C C . VAL A 1 312 ? -10.449 -5.804 39.197 1.00 81.94 312 VAL A C 1
ATOM 2590 O O . VAL A 1 312 ? -10.824 -5.842 38.032 1.00 81.94 312 VAL A O 1
ATOM 2593 N N . MET A 1 313 ? -9.843 -6.846 39.762 1.00 83.88 313 MET A N 1
ATOM 2594 C CA . MET A 1 313 ? -9.581 -8.101 39.060 1.00 83.88 313 MET A CA 1
ATOM 2595 C C . MET A 1 313 ? -10.875 -8.851 38.695 1.00 83.88 313 MET A C 1
ATOM 2597 O O . MET A 1 313 ? -11.015 -9.285 37.550 1.00 83.88 313 MET A O 1
ATOM 2601 N N . HIS A 1 314 ? -11.843 -8.945 39.609 1.00 84.44 314 HIS A N 1
ATOM 2602 C CA . HIS A 1 314 ? -13.142 -9.561 39.336 1.00 84.44 314 HIS A CA 1
ATOM 2603 C C . HIS A 1 314 ? -13.943 -8.763 38.307 1.00 84.44 314 HIS A C 1
ATOM 2605 O O . HIS A 1 314 ? -14.602 -9.361 37.453 1.00 84.44 314 HIS A O 1
ATOM 2611 N N . LEU A 1 315 ? -13.827 -7.432 38.337 1.00 82.88 315 LEU A N 1
ATOM 2612 C CA . LEU A 1 315 ? -14.381 -6.542 37.325 1.00 82.88 315 LEU A CA 1
ATOM 2613 C C . LEU A 1 315 ? -13.748 -6.819 35.954 1.00 82.88 315 LEU A C 1
ATOM 2615 O O . LEU A 1 315 ? -14.479 -7.036 34.995 1.00 82.88 315 LEU A O 1
ATOM 2619 N N . LEU A 1 316 ? -12.413 -6.911 35.855 1.00 79.25 316 LEU A N 1
ATOM 2620 C CA . LEU A 1 316 ? -11.724 -7.278 34.604 1.00 79.25 316 LEU A CA 1
ATOM 2621 C C . LEU A 1 316 ? -12.233 -8.623 34.047 1.00 79.25 316 LEU A C 1
ATOM 2623 O O . LEU A 1 316 ? -12.475 -8.741 32.842 1.00 79.25 316 LEU A O 1
ATOM 2627 N N . PHE A 1 317 ? -12.432 -9.620 34.917 1.00 81.06 317 PHE A N 1
ATOM 2628 C CA . PHE A 1 317 ? -12.971 -10.928 34.534 1.00 81.06 317 PHE A CA 1
ATOM 2629 C C . PHE A 1 317 ? -14.432 -10.871 34.086 1.00 81.06 317 PHE A C 1
ATOM 2631 O O . PHE A 1 317 ? -14.781 -11.510 33.092 1.00 81.06 317 PHE A O 1
ATOM 2638 N N . TRP A 1 318 ? -15.275 -10.103 34.776 1.00 83.38 318 TRP A N 1
ATOM 2639 C CA . TRP A 1 318 ? -16.673 -9.887 34.392 1.00 83.38 318 TRP A CA 1
ATOM 2640 C C . TRP A 1 318 ? -16.776 -9.202 33.021 1.00 83.38 318 TRP A C 1
ATOM 2642 O O . TRP A 1 318 ? -17.579 -9.607 32.180 1.00 83.38 318 TRP A O 1
ATOM 2652 N N . CYS A 1 319 ? -15.868 -8.268 32.725 1.00 75.12 319 CYS A N 1
ATOM 2653 C CA . CYS A 1 319 ? -15.734 -7.646 31.404 1.00 75.12 319 CYS A CA 1
ATOM 2654 C C . CYS A 1 319 ? -15.240 -8.622 30.313 1.00 75.12 319 CYS A C 1
ATOM 2656 O O . CYS A 1 319 ? -15.324 -8.319 29.121 1.00 75.12 319 CYS A O 1
ATOM 2658 N N . GLY A 1 320 ? -14.738 -9.804 30.691 1.00 72.75 320 GLY A N 1
ATOM 2659 C CA . GLY A 1 320 ? -14.156 -10.793 29.782 1.00 72.75 320 GLY A CA 1
ATOM 2660 C C . GLY A 1 320 ? -12.749 -10.433 29.297 1.00 72.75 320 GLY A C 1
ATOM 2661 O O . GLY A 1 320 ? -12.312 -10.928 28.255 1.00 72.75 320 GLY A O 1
ATOM 2662 N N . TRP A 1 321 ? -12.033 -9.560 30.009 1.00 72.38 321 TRP A N 1
ATOM 2663 C CA . TRP A 1 321 ? -10.712 -9.068 29.615 1.00 72.38 321 TRP A CA 1
ATOM 2664 C C . TRP A 1 321 ? -9.631 -9.702 30.486 1.00 72.38 321 TRP A C 1
ATOM 2666 O O . TRP A 1 321 ? -9.244 -9.201 31.536 1.00 72.38 321 TRP A O 1
ATOM 2676 N N . ASN A 1 322 ? -9.144 -10.858 30.025 1.00 61.31 322 ASN A N 1
ATOM 2677 C CA . ASN A 1 322 ? -8.318 -11.757 30.841 1.00 61.31 322 ASN A CA 1
ATOM 2678 C C . ASN A 1 322 ? -6.830 -11.777 30.423 1.00 61.31 322 ASN A C 1
ATOM 2680 O O . ASN A 1 322 ? -6.060 -12.589 30.949 1.00 61.31 322 ASN A O 1
ATOM 2684 N N . GLY A 1 323 ? -6.417 -10.891 29.503 1.00 56.47 323 GLY A N 1
ATOM 2685 C CA . GLY A 1 323 ? -5.101 -10.882 28.836 1.00 56.47 323 GLY A CA 1
ATOM 2686 C C . GLY A 1 323 ? -4.301 -9.574 28.974 1.00 56.47 323 GLY A C 1
ATOM 2687 O O . GLY A 1 323 ? -4.575 -8.743 29.830 1.00 56.47 323 GLY A O 1
ATOM 2688 N N . SER A 1 324 ? -3.307 -9.354 28.106 1.00 49.88 324 SER A N 1
ATOM 2689 C CA . SER A 1 324 ? -2.428 -8.161 28.099 1.00 49.88 324 SER A CA 1
ATOM 2690 C C . SER A 1 324 ? -3.146 -6.822 27.845 1.00 49.88 324 SER A C 1
ATOM 2692 O O . SER A 1 324 ? -2.545 -5.761 27.985 1.00 49.88 324 SER A O 1
ATOM 2694 N N . LYS A 1 325 ? -4.443 -6.841 27.508 1.00 53.94 325 LYS A N 1
ATOM 2695 C CA . LYS A 1 325 ? -5.278 -5.648 27.271 1.00 53.94 325 LYS A CA 1
ATOM 2696 C C . LYS A 1 325 ? -5.764 -4.950 28.557 1.00 53.94 325 LYS A C 1
ATOM 2698 O O . LYS A 1 325 ? -6.425 -3.919 28.457 1.00 53.94 325 LYS A O 1
ATOM 2703 N N . ASN A 1 326 ? -5.409 -5.458 29.739 1.00 65.31 326 ASN A N 1
ATOM 2704 C CA . ASN A 1 326 ? -5.876 -4.941 31.033 1.00 65.31 326 ASN A CA 1
ATOM 2705 C C . ASN A 1 326 ? -5.485 -3.482 31.304 1.00 65.31 326 ASN A C 1
ATOM 2707 O O . ASN A 1 326 ? -6.205 -2.785 32.012 1.00 65.31 326 ASN A O 1
ATOM 2711 N N . GLU A 1 327 ? -4.370 -3.002 30.748 1.00 68.31 327 GLU A N 1
ATOM 2712 C CA . GLU A 1 327 ? -3.902 -1.628 30.983 1.00 68.31 327 GLU A CA 1
ATOM 2713 C C . GLU A 1 327 ? -4.857 -0.571 30.423 1.00 68.31 327 GLU A C 1
ATOM 2715 O O . GLU A 1 327 ? -5.057 0.459 31.061 1.00 68.31 327 GLU A O 1
ATOM 2720 N N . GLY A 1 328 ? -5.497 -0.842 29.279 1.00 70.38 328 GLY A N 1
ATOM 2721 C CA . GLY A 1 328 ? -6.453 0.084 28.667 1.00 70.38 328 GLY A CA 1
ATOM 2722 C C . GLY A 1 328 ? -7.714 0.260 29.514 1.00 70.38 328 GLY A C 1
ATOM 2723 O O . GLY A 1 328 ? -8.116 1.389 29.780 1.00 70.38 328 GLY A O 1
ATOM 2724 N N . LEU A 1 329 ? -8.293 -0.843 30.009 1.00 73.62 329 LEU A N 1
ATOM 2725 C CA . LEU A 1 329 ? -9.446 -0.768 30.914 1.00 73.62 329 LEU A CA 1
ATOM 2726 C C . LEU A 1 329 ? -9.066 -0.187 32.264 1.00 73.62 329 LEU A C 1
ATOM 2728 O O . LEU A 1 329 ? -9.809 0.632 32.782 1.00 73.62 329 LEU A O 1
ATOM 2732 N N . LEU A 1 330 ? -7.927 -0.583 32.839 1.00 78.62 330 LEU A N 1
ATOM 2733 C CA . LEU A 1 330 ? -7.513 -0.011 34.114 1.00 78.62 330 LEU A CA 1
ATOM 2734 C C . LEU A 1 330 ? -7.323 1.499 33.977 1.00 78.62 330 LEU A C 1
ATOM 2736 O O . LEU A 1 330 ? -7.814 2.232 34.822 1.00 78.62 330 LEU A O 1
ATOM 2740 N N . SER A 1 331 ? -6.697 1.967 32.892 1.00 78.56 331 SER A N 1
ATOM 2741 C CA . SER A 1 331 ? -6.582 3.399 32.608 1.00 78.56 331 SER A CA 1
ATOM 2742 C C . SER A 1 331 ? -7.953 4.062 32.471 1.00 78.56 331 SER A C 1
ATOM 2744 O O . SER A 1 331 ? -8.166 5.104 33.085 1.00 78.56 331 SER A O 1
ATOM 2746 N N . TYR A 1 332 ? -8.893 3.445 31.747 1.00 80.19 332 TYR A N 1
ATOM 2747 C CA . TYR A 1 332 ? -10.269 3.936 31.624 1.00 80.19 332 TYR A CA 1
ATOM 2748 C C . TYR A 1 332 ? -10.982 4.015 32.987 1.00 80.19 332 TYR A C 1
ATOM 2750 O O . TYR A 1 332 ? -11.516 5.064 33.325 1.00 80.19 332 TYR A O 1
ATOM 2758 N N . VAL A 1 333 ? -10.922 2.963 33.815 1.00 80.56 333 VAL A N 1
ATOM 2759 C CA . VAL A 1 333 ? -11.522 2.916 35.165 1.00 80.56 333 VAL A CA 1
ATOM 2760 C C . VAL A 1 333 ? -10.872 3.943 36.090 1.00 80.56 333 VAL A C 1
ATOM 2762 O O . VAL A 1 333 ? -11.572 4.683 36.771 1.00 80.56 333 VAL A O 1
ATOM 2765 N N . THR A 1 334 ? -9.538 4.025 36.107 1.00 79.62 334 THR A N 1
ATOM 2766 C CA . THR A 1 334 ? -8.797 5.006 36.913 1.00 79.62 334 THR A CA 1
ATOM 2767 C C . THR A 1 334 ? -9.161 6.434 36.529 1.00 79.62 334 THR A C 1
ATOM 2769 O O . THR A 1 334 ? -9.415 7.233 37.422 1.00 79.62 334 THR A O 1
ATOM 2772 N N . LYS A 1 335 ? -9.224 6.739 35.227 1.00 78.94 335 LYS A N 1
ATOM 2773 C CA . LYS A 1 335 ? -9.610 8.061 34.716 1.00 78.94 335 LYS A CA 1
ATOM 2774 C C . LYS A 1 335 ? -11.069 8.381 35.031 1.00 78.94 335 LYS A C 1
ATOM 2776 O O . LYS A 1 335 ? -11.360 9.477 35.490 1.00 78.94 335 LYS A O 1
ATOM 2781 N N . ARG A 1 336 ? -11.988 7.427 34.832 1.00 78.56 336 ARG A N 1
ATOM 2782 C CA . ARG A 1 336 ? -13.413 7.622 35.136 1.00 78.56 336 ARG A CA 1
ATOM 2783 C C . ARG A 1 336 ? -13.600 7.931 36.616 1.00 78.56 336 ARG A C 1
ATOM 2785 O O . ARG A 1 336 ? -14.298 8.880 36.915 1.00 78.56 336 ARG A O 1
ATOM 2792 N N . CYS A 1 337 ? -12.920 7.204 37.507 1.00 74.69 337 CYS A N 1
ATOM 2793 C CA . CYS A 1 337 ? -12.988 7.363 38.964 1.00 74.69 337 CYS A CA 1
ATOM 2794 C C . CYS A 1 337 ? -12.137 8.518 39.543 1.00 74.69 337 CYS A C 1
ATOM 2796 O O . CYS A 1 337 ? -12.154 8.727 40.762 1.00 74.69 337 CYS A O 1
ATOM 2798 N N . GLU A 1 338 ? -11.386 9.246 38.708 1.00 70.12 338 GLU A N 1
ATOM 2799 C CA . GLU A 1 338 ? -10.394 10.237 39.134 1.00 70.12 338 GLU A CA 1
ATOM 2800 C C . GLU A 1 338 ? -11.007 11.341 40.019 1.00 70.12 338 GLU A C 1
ATOM 2802 O O . GLU A 1 338 ? -12.134 11.790 39.817 1.00 70.12 338 GLU A O 1
ATOM 2807 N N . GLY A 1 339 ? -10.262 11.757 41.049 1.00 63.25 339 GLY A N 1
ATOM 2808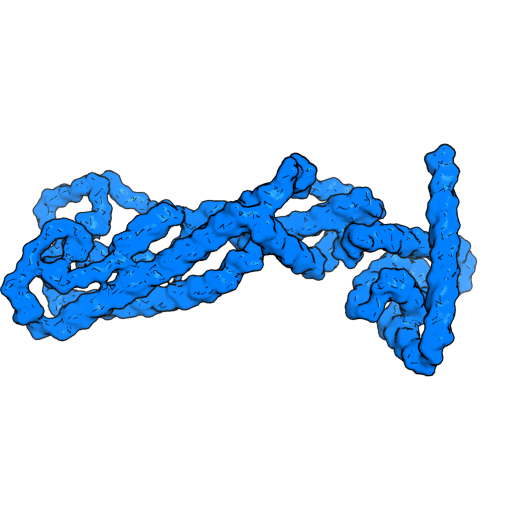 C CA . GLY A 1 339 ? -10.644 12.842 41.959 1.00 63.25 339 GLY A CA 1
ATOM 2809 C C . GLY A 1 339 ? -11.475 12.442 43.185 1.00 63.25 339 GLY A C 1
ATOM 2810 O O . GLY A 1 339 ? -11.525 13.230 44.124 1.00 63.25 339 GLY A O 1
ATOM 2811 N N . LYS A 1 340 ? -12.076 11.240 43.226 1.00 67.44 340 LYS A N 1
ATOM 2812 C CA . LYS A 1 340 ? -12.916 10.793 44.365 1.00 67.44 340 LYS A CA 1
ATOM 2813 C C . LYS A 1 340 ? -12.618 9.383 44.861 1.00 67.44 340 LYS A C 1
ATOM 2815 O O . LYS A 1 340 ? -12.586 9.150 46.062 1.00 67.44 340 LYS A O 1
ATOM 2820 N N . ILE A 1 341 ? -12.366 8.449 43.945 1.00 73.94 341 ILE A N 1
ATOM 2821 C CA . ILE A 1 341 ? -12.022 7.066 44.283 1.00 73.94 341 ILE A CA 1
ATOM 2822 C C . ILE A 1 341 ? -10.647 6.757 43.708 1.00 73.94 341 ILE A C 1
ATOM 2824 O O . ILE A 1 341 ? -10.410 6.887 42.506 1.00 73.94 341 ILE A O 1
ATOM 2828 N N . ARG A 1 342 ? -9.723 6.301 44.559 1.00 76.25 342 ARG A N 1
ATOM 2829 C CA . ARG A 1 342 ? -8.411 5.846 44.088 1.00 76.25 342 ARG A CA 1
ATOM 2830 C C . ARG A 1 342 ? -8.525 4.420 43.570 1.00 76.25 342 ARG A C 1
ATOM 2832 O O . ARG A 1 342 ? -8.959 3.513 44.270 1.00 76.25 342 ARG A O 1
ATOM 2839 N N . VAL A 1 343 ? -8.078 4.193 42.345 1.00 80.31 343 VAL A N 1
ATOM 2840 C CA . VAL A 1 343 ? -8.001 2.844 41.774 1.00 80.31 343 VAL A CA 1
ATOM 2841 C C . VAL A 1 343 ? -6.588 2.307 41.984 1.00 80.31 343 VAL A C 1
ATOM 2843 O O . VAL A 1 343 ? -5.607 3.017 41.749 1.00 80.31 343 VAL A O 1
ATOM 2846 N N . VAL A 1 344 ? -6.455 1.063 42.457 1.00 81.38 344 VAL A N 1
ATOM 2847 C CA . VAL A 1 344 ? -5.134 0.445 42.636 1.00 81.38 344 VAL A CA 1
ATOM 2848 C C . VAL A 1 344 ? -4.342 0.366 41.324 1.00 81.38 344 VAL A C 1
ATOM 2850 O O . VAL A 1 344 ? -4.885 0.204 40.233 1.00 81.38 344 VAL A O 1
ATOM 2853 N N . LYS A 1 345 ? -3.008 0.406 41.432 1.00 83.12 345 LYS A N 1
ATOM 2854 C CA . LYS A 1 345 ? -2.111 0.184 40.287 1.00 83.12 345 LYS A CA 1
ATOM 2855 C C . LYS A 1 345 ? -2.201 -1.262 39.788 1.00 83.12 345 LYS A C 1
ATOM 2857 O O . LYS A 1 345 ? -2.414 -2.187 40.575 1.00 83.12 345 LYS A O 1
ATOM 2862 N N . MET A 1 346 ? -1.876 -1.477 38.510 1.00 81.19 346 MET A N 1
ATOM 2863 C CA . MET A 1 346 ? -1.893 -2.801 37.864 1.00 81.19 346 MET A CA 1
ATOM 2864 C C . MET A 1 346 ? -1.107 -3.874 38.638 1.00 81.19 346 MET A C 1
ATOM 2866 O O . MET A 1 346 ? -1.508 -5.033 38.689 1.00 81.19 346 MET A O 1
ATOM 2870 N N . GLY A 1 347 ? -0.012 -3.497 39.309 1.00 80.75 347 GLY A N 1
ATOM 2871 C CA . GLY A 1 347 ? 0.770 -4.419 40.139 1.00 80.75 347 GLY A CA 1
ATOM 2872 C C . GLY A 1 347 ? -0.025 -5.068 41.283 1.00 80.75 347 GLY A C 1
ATOM 2873 O O . GLY A 1 347 ? 0.214 -6.236 41.593 1.00 80.75 347 GLY A O 1
ATOM 2874 N N . ALA A 1 348 ? -0.984 -4.353 41.880 1.00 83.06 348 ALA A N 1
ATOM 2875 C CA . ALA A 1 348 ? -1.861 -4.883 42.926 1.00 83.06 348 ALA A CA 1
ATOM 2876 C C . ALA A 1 348 ? -2.937 -5.812 42.343 1.00 83.06 348 ALA A C 1
ATOM 2878 O O . ALA A 1 348 ? -3.157 -6.896 42.876 1.00 83.06 348 ALA A O 1
ATOM 2879 N N . VAL A 1 349 ? -3.514 -5.454 41.192 1.00 83.50 349 VAL A N 1
ATOM 2880 C CA . VAL A 1 349 ? -4.462 -6.300 40.442 1.00 83.50 349 VAL A CA 1
ATOM 2881 C C . VAL A 1 349 ? -3.809 -7.633 40.053 1.00 83.50 349 VAL A C 1
ATOM 2883 O O . VAL A 1 349 ? -4.354 -8.713 40.275 1.00 83.50 349 VAL A O 1
ATOM 2886 N N . MET A 1 350 ? -2.572 -7.585 39.551 1.00 82.81 350 MET A N 1
ATOM 2887 C CA . MET A 1 350 ? -1.794 -8.779 39.197 1.00 82.81 350 MET A CA 1
ATOM 2888 C C . MET A 1 350 ? -1.342 -9.589 40.417 1.00 82.81 350 MET A C 1
ATOM 2890 O O . MET A 1 350 ? -1.027 -10.775 40.286 1.00 82.81 350 MET A O 1
ATOM 2894 N N . ARG A 1 351 ? -1.264 -8.972 41.600 1.00 83.88 351 ARG A N 1
ATOM 2895 C CA . ARG A 1 351 ? -1.018 -9.684 42.858 1.00 83.88 351 ARG A CA 1
ATOM 2896 C C . ARG A 1 351 ? -2.267 -10.452 43.287 1.00 83.88 351 ARG A C 1
ATOM 2898 O O . ARG A 1 351 ? -2.136 -11.642 43.551 1.00 83.88 351 ARG A O 1
ATOM 2905 N N . ALA A 1 352 ? -3.443 -9.825 43.248 1.00 83.69 352 ALA A N 1
ATOM 2906 C CA . ALA A 1 352 ? -4.721 -10.485 43.526 1.00 83.69 352 ALA A CA 1
ATOM 2907 C C . ALA A 1 352 ? -4.967 -11.662 42.565 1.00 83.69 352 ALA A C 1
ATOM 2909 O O . ALA A 1 352 ? -5.217 -12.785 42.998 1.00 83.69 352 ALA A O 1
ATOM 2910 N N . LYS A 1 353 ? -4.742 -11.458 41.257 1.00 81.62 353 LYS A N 1
ATOM 2911 C CA . LYS A 1 353 ? -4.824 -12.531 40.248 1.00 81.62 353 LYS A CA 1
ATOM 2912 C C . LYS A 1 353 ? -3.894 -13.710 40.562 1.00 81.62 353 LYS A C 1
ATOM 2914 O O . LYS A 1 353 ? -4.281 -14.862 4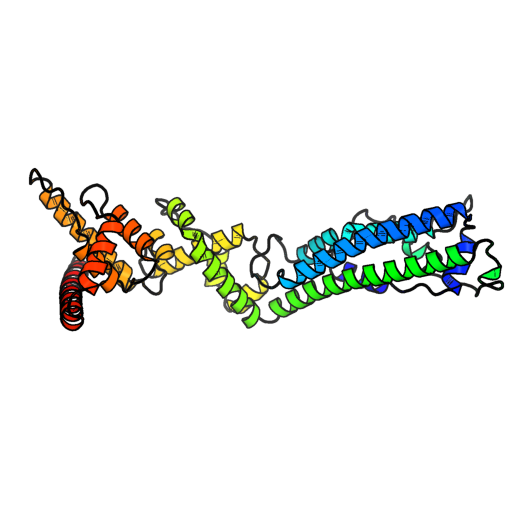0.397 1.00 81.62 353 LYS A O 1
ATOM 2919 N N . ARG A 1 354 ? -2.663 -13.436 41.012 1.00 81.75 354 ARG A N 1
ATOM 2920 C CA . ARG A 1 354 ? -1.708 -14.481 41.414 1.00 81.75 354 ARG A CA 1
ATOM 2921 C C . ARG A 1 354 ? -2.146 -15.204 42.681 1.00 81.75 354 ARG A C 1
ATOM 2923 O O . ARG A 1 354 ? -2.017 -16.416 42.728 1.00 81.75 354 ARG A O 1
ATOM 2930 N N . GLN A 1 355 ? -2.673 -14.492 43.673 1.00 81.50 355 GLN A N 1
ATOM 2931 C CA . GLN A 1 355 ? -3.187 -15.097 44.907 1.00 81.50 355 GLN A CA 1
ATOM 2932 C C . GLN A 1 355 ? -4.350 -16.058 44.628 1.00 81.50 355 GLN A C 1
ATOM 2934 O O . GLN A 1 355 ? -4.395 -17.138 45.206 1.00 81.50 355 GLN A O 1
ATOM 2939 N N . LEU A 1 356 ? -5.221 -15.725 43.675 1.00 74.06 356 LEU A N 1
ATOM 2940 C CA . LEU A 1 356 ? -6.309 -16.603 43.234 1.00 74.06 356 LEU A CA 1
ATOM 2941 C C . LEU A 1 356 ? -5.825 -17.843 42.482 1.00 74.06 356 LEU A C 1
ATOM 2943 O O . LEU A 1 356 ? -6.444 -18.891 42.603 1.00 74.06 356 LEU A O 1
ATOM 2947 N N . ALA A 1 357 ? -4.698 -17.769 41.768 1.00 70.56 357 ALA A N 1
ATOM 2948 C CA . ALA A 1 357 ? -4.104 -18.945 41.128 1.00 70.56 357 ALA A CA 1
ATOM 2949 C C . ALA A 1 357 ? -3.621 -20.009 42.137 1.00 70.56 357 ALA A C 1
ATOM 2951 O O . ALA A 1 357 ? -3.419 -21.157 41.752 1.00 70.56 357 ALA A O 1
ATOM 2952 N N . TYR A 1 358 ? -3.442 -19.635 43.410 1.00 73.06 358 TYR A N 1
ATOM 2953 C CA . TYR A 1 358 ? -3.126 -20.556 44.507 1.00 73.06 358 TYR A CA 1
ATOM 2954 C C . TYR A 1 358 ? -4.367 -21.033 45.280 1.00 73.06 358 TYR A C 1
ATOM 2956 O O . TYR A 1 358 ? -4.235 -21.898 46.146 1.00 73.06 358 TYR A O 1
ATOM 2964 N N . LYS A 1 359 ? -5.560 -20.486 44.999 1.00 75.94 359 LYS A N 1
ATOM 2965 C CA . LYS A 1 359 ? -6.828 -20.981 45.554 1.00 75.94 359 LYS A CA 1
ATOM 2966 C C . LYS A 1 359 ? -7.341 -22.165 44.721 1.00 75.94 359 LYS A C 1
ATOM 2968 O O . LYS A 1 359 ? -6.973 -22.347 43.562 1.00 75.94 359 LYS A O 1
ATOM 2973 N N . ASP A 1 360 ? -8.230 -22.958 45.315 1.00 78.56 360 ASP A N 1
ATOM 2974 C CA . ASP A 1 360 ? -8.922 -24.036 44.611 1.00 78.56 360 ASP A CA 1
ATOM 2975 C C . ASP A 1 360 ? -9.736 -23.500 43.413 1.00 78.56 360 ASP A C 1
ATOM 2977 O O . ASP A 1 360 ? -10.496 -22.535 43.526 1.00 78.56 360 ASP A O 1
ATOM 2981 N N . ASN A 1 361 ? -9.596 -24.150 42.254 1.00 78.25 361 ASN A N 1
ATOM 2982 C CA . ASN A 1 361 ? -10.211 -23.706 40.998 1.00 78.25 361 ASN A CA 1
ATOM 2983 C C . ASN A 1 361 ? -11.747 -23.669 41.053 1.00 78.25 361 ASN A C 1
ATOM 2985 O O . ASN A 1 361 ? -12.366 -22.890 40.322 1.00 78.25 361 ASN A O 1
ATOM 2989 N N . HIS A 1 362 ? -12.377 -24.518 41.868 1.00 79.69 362 HIS A N 1
ATOM 2990 C CA . HIS A 1 362 ? -13.826 -24.521 42.028 1.00 79.69 362 HIS A CA 1
ATOM 2991 C C . HIS A 1 362 ? -14.276 -23.350 42.909 1.00 79.69 362 HIS A C 1
ATOM 2993 O O . HIS A 1 362 ? -15.210 -22.638 42.533 1.00 79.69 362 HIS A O 1
ATOM 2999 N N . ALA A 1 363 ? -13.563 -23.080 44.006 1.00 81.06 363 ALA A N 1
ATOM 3000 C CA . ALA A 1 363 ? -13.813 -21.917 44.860 1.00 81.06 363 ALA A CA 1
ATOM 3001 C C . ALA A 1 363 ? -13.688 -20.588 44.089 1.00 81.06 363 ALA A C 1
ATOM 3003 O O . ALA A 1 363 ? -14.595 -19.762 44.138 1.00 81.06 363 ALA A O 1
ATOM 3004 N N . VAL A 1 364 ? -12.636 -20.417 43.279 1.00 79.94 364 VAL A N 1
ATOM 3005 C CA . VAL A 1 364 ? -12.432 -19.199 42.464 1.00 79.94 364 VAL A CA 1
ATOM 3006 C C . VAL A 1 364 ? -13.550 -18.999 41.436 1.00 79.94 364 VAL A C 1
ATOM 3008 O O . VAL A 1 364 ? -14.023 -17.880 41.224 1.00 79.94 364 VAL A O 1
ATOM 3011 N N . LYS A 1 365 ? -14.019 -20.081 40.797 1.00 83.06 365 LYS A N 1
ATOM 3012 C CA . LYS A 1 365 ? -15.158 -20.011 39.867 1.00 83.06 365 LYS A CA 1
ATOM 3013 C C . LYS A 1 365 ? -16.445 -19.605 40.580 1.00 83.06 365 LYS A C 1
ATOM 3015 O O . LYS A 1 365 ? -17.207 -18.823 40.017 1.00 83.06 365 LYS A O 1
ATOM 3020 N N . GLN A 1 366 ? -16.690 -20.112 41.787 1.00 85.94 366 GLN A N 1
ATOM 3021 C CA . GLN A 1 366 ? -17.854 -19.723 42.585 1.00 85.94 366 GLN A CA 1
ATOM 3022 C C . GLN A 1 366 ? -17.778 -18.262 43.045 1.00 85.94 366 GLN A C 1
ATOM 3024 O O . GLN A 1 366 ? -18.781 -17.554 42.939 1.00 85.94 366 GLN A O 1
ATOM 3029 N N . GLU A 1 367 ? -16.607 -17.792 43.487 1.00 86.44 367 GLU A N 1
ATOM 3030 C CA . GLU A 1 367 ? -16.367 -16.384 43.841 1.00 86.44 367 GLU A CA 1
ATOM 3031 C C . GLU A 1 367 ? -16.677 -15.470 42.639 1.00 86.44 367 GLU A C 1
ATOM 3033 O O . GLU A 1 367 ? -17.510 -14.569 42.747 1.00 86.44 367 GLU A O 1
ATOM 3038 N N . GLN A 1 368 ? -16.129 -15.767 41.452 1.00 87.75 368 GLN A N 1
ATOM 3039 C CA . GLN A 1 368 ? -16.411 -14.992 40.236 1.00 87.75 368 GLN A CA 1
ATOM 3040 C C . GLN A 1 368 ? -17.882 -15.072 39.802 1.00 87.75 368 GLN A C 1
ATOM 3042 O O . GLN A 1 368 ? -18.448 -14.071 39.375 1.00 87.75 368 GLN A O 1
ATOM 3047 N N . GLN A 1 369 ? -18.527 -16.239 39.885 1.00 88.31 369 GLN A N 1
ATOM 3048 C CA . GLN A 1 369 ? -19.950 -16.370 39.544 1.00 88.31 369 GLN A CA 1
ATOM 3049 C C . GLN A 1 369 ? -20.836 -15.558 40.490 1.00 88.31 369 GLN A C 1
ATOM 3051 O O . GLN A 1 369 ? -21.817 -14.956 40.050 1.00 88.31 369 GLN A O 1
ATOM 3056 N N . THR A 1 370 ? -20.490 -15.532 41.776 1.00 90.38 370 THR A N 1
ATOM 3057 C CA . THR A 1 370 ? -21.195 -14.739 42.786 1.00 90.38 370 THR A CA 1
ATOM 3058 C C . THR A 1 370 ? -21.004 -13.252 42.526 1.00 90.38 370 THR A C 1
ATOM 3060 O O . THR A 1 370 ? -21.987 -12.510 42.519 1.00 90.38 370 THR A O 1
ATOM 3063 N N . PHE A 1 371 ? -19.774 -12.828 42.224 1.00 89.06 371 PHE A N 1
ATOM 3064 C CA . PHE A 1 371 ? -19.482 -11.465 41.795 1.00 89.06 371 PHE A CA 1
ATOM 3065 C C . PHE A 1 371 ? -20.299 -11.084 40.553 1.00 89.06 371 PHE A C 1
ATOM 3067 O O . PHE A 1 371 ? -21.047 -10.113 40.603 1.00 89.06 371 PHE A O 1
ATOM 3074 N N . ASN A 1 372 ? -20.247 -11.894 39.488 1.00 88.12 372 ASN A N 1
ATOM 3075 C CA . ASN A 1 372 ? -20.981 -11.649 38.242 1.00 88.12 372 ASN A CA 1
ATOM 3076 C C . ASN A 1 372 ? -22.478 -11.463 38.503 1.00 88.12 372 ASN A C 1
ATOM 3078 O O . ASN A 1 372 ? -23.036 -10.446 38.120 1.00 88.12 372 ASN A O 1
ATOM 3082 N N . ARG A 1 373 ? -23.113 -12.396 39.227 1.00 88.69 373 ARG A N 1
ATOM 3083 C CA . ARG A 1 373 ? -24.548 -12.316 39.555 1.00 88.69 373 ARG A CA 1
ATOM 3084 C C . ARG A 1 373 ? -24.898 -11.074 40.369 1.00 88.69 373 ARG A C 1
ATOM 3086 O O . ARG A 1 373 ? -25.982 -10.525 40.195 1.00 88.69 373 ARG A O 1
ATOM 3093 N N . THR A 1 374 ? -24.020 -10.679 41.288 1.00 87.31 374 THR A N 1
ATOM 3094 C CA . THR A 1 374 ? -24.234 -9.510 42.148 1.00 87.31 374 THR A CA 1
ATOM 3095 C C . THR A 1 374 ? -24.152 -8.228 41.329 1.00 87.31 374 THR A C 1
ATOM 3097 O O . THR A 1 374 ? -25.072 -7.417 41.391 1.00 87.31 374 THR A O 1
ATOM 3100 N N . ILE A 1 375 ? -23.104 -8.082 40.514 1.00 87.00 375 ILE A N 1
ATOM 3101 C CA . ILE A 1 375 ? -22.930 -6.930 39.624 1.00 87.00 375 ILE A CA 1
ATOM 3102 C C . ILE A 1 375 ? -24.035 -6.877 38.568 1.00 87.00 375 ILE A C 1
ATOM 3104 O O . ILE A 1 375 ? -24.591 -5.808 38.354 1.00 87.00 375 ILE A O 1
ATOM 3108 N N . ASP A 1 376 ? -24.407 -8.007 37.960 1.00 87.00 376 ASP A N 1
ATOM 3109 C CA . ASP A 1 376 ? -25.472 -8.052 36.955 1.00 87.00 376 ASP A CA 1
ATOM 3110 C C . ASP A 1 376 ? -26.797 -7.543 37.536 1.00 87.00 376 ASP A C 1
ATOM 3112 O O . ASP A 1 376 ? -27.363 -6.592 37.008 1.00 87.00 376 ASP A O 1
ATOM 3116 N N . ARG A 1 377 ? -27.243 -8.091 38.677 1.00 87.00 377 ARG A N 1
ATOM 3117 C CA . ARG A 1 377 ? -28.473 -7.632 39.351 1.00 87.00 377 ARG A CA 1
ATOM 3118 C C . ARG A 1 377 ? -28.430 -6.150 39.699 1.00 87.00 377 ARG A C 1
ATOM 3120 O O . ARG A 1 377 ? -29.444 -5.468 39.607 1.00 87.00 377 ARG A O 1
ATOM 3127 N N . PHE A 1 378 ? -27.273 -5.678 40.147 1.00 85.69 378 PHE A N 1
ATOM 3128 C CA . PHE A 1 378 ? -27.091 -4.295 40.553 1.00 85.69 378 PHE A CA 1
ATOM 3129 C C . PHE A 1 378 ? -27.174 -3.336 39.363 1.00 85.69 378 PHE A C 1
ATOM 3131 O O . PHE A 1 378 ? -27.929 -2.368 39.398 1.00 85.69 378 PHE A O 1
ATOM 3138 N N . VAL A 1 379 ? -26.446 -3.632 38.287 1.00 87.38 379 VAL A N 1
ATOM 3139 C CA . VAL A 1 379 ? -26.456 -2.819 37.067 1.00 87.38 379 VAL A CA 1
ATOM 3140 C C . VAL A 1 379 ? -27.827 -2.849 36.398 1.00 87.38 379 VAL A C 1
ATOM 3142 O O . VAL A 1 379 ? -28.296 -1.808 35.949 1.00 87.38 379 VAL A O 1
ATOM 3145 N N . ASP A 1 380 ? -28.498 -4.001 36.378 1.00 87.62 380 ASP A N 1
ATOM 3146 C CA . ASP A 1 380 ? -29.842 -4.117 35.809 1.00 87.62 380 ASP A CA 1
ATOM 3147 C C . ASP A 1 380 ? -30.857 -3.272 36.598 1.00 87.62 380 ASP A C 1
ATOM 3149 O O . ASP A 1 380 ? -31.734 -2.656 35.998 1.00 87.62 380 ASP A O 1
ATOM 3153 N N . ALA A 1 381 ? -30.705 -3.160 37.924 1.00 86.31 381 ALA A N 1
ATOM 3154 C CA . ALA A 1 381 ? -31.520 -2.258 38.738 1.00 86.31 381 ALA A CA 1
ATOM 3155 C C . ALA A 1 381 ? -31.239 -0.773 38.433 1.00 86.31 381 ALA A C 1
ATOM 3157 O O . ALA A 1 381 ? -32.177 0.013 38.320 1.00 86.31 381 ALA A O 1
ATOM 3158 N N . ILE A 1 382 ? -29.969 -0.385 38.248 1.00 85.44 382 ILE A N 1
ATOM 3159 C CA . ILE A 1 382 ? -29.588 0.991 37.869 1.00 85.44 382 ILE A CA 1
ATOM 3160 C C . ILE A 1 382 ? -30.178 1.362 36.501 1.00 85.44 382 ILE A C 1
ATOM 3162 O O . ILE A 1 382 ? -30.786 2.425 36.348 1.00 85.44 382 ILE A O 1
ATOM 3166 N N . LEU A 1 383 ? -30.010 0.482 35.511 1.00 83.06 383 LEU A N 1
ATOM 3167 C CA . LEU A 1 383 ? -30.476 0.700 34.140 1.00 83.06 383 LEU A CA 1
ATOM 3168 C C . LEU A 1 383 ? -32.007 0.594 34.013 1.00 83.06 383 LEU A C 1
ATOM 3170 O O . LEU A 1 383 ? -32.600 1.277 33.184 1.00 83.06 383 LEU A O 1
ATOM 3174 N N . GLY A 1 384 ? -32.660 -0.221 34.847 1.00 75.44 384 GLY A N 1
ATOM 3175 C CA . GLY A 1 384 ? -34.121 -0.316 34.919 1.00 75.44 384 GLY A CA 1
ATOM 3176 C C . GLY A 1 384 ? -34.770 0.932 35.526 1.00 75.44 384 GLY A C 1
ATOM 3177 O O . GLY A 1 384 ? -35.716 1.470 34.956 1.00 75.44 384 GLY A O 1
ATOM 3178 N N . ASN A 1 385 ? -34.213 1.461 36.620 1.00 58.97 385 ASN A N 1
ATOM 3179 C CA . ASN A 1 385 ? -34.725 2.669 37.285 1.00 58.97 385 ASN A CA 1
ATOM 3180 C C . ASN A 1 385 ? -34.521 3.958 36.463 1.00 58.97 385 ASN A C 1
ATOM 3182 O O . ASN A 1 385 ? -35.187 4.964 36.702 1.00 58.97 385 ASN A O 1
ATOM 3186 N N . THR A 1 386 ? -33.604 3.963 35.494 1.00 52.31 386 THR A N 1
ATOM 3187 C CA . THR A 1 386 ? -33.396 5.110 34.590 1.00 52.31 386 THR A CA 1
ATOM 3188 C C . THR A 1 386 ? -34.419 5.163 33.451 1.00 52.31 386 THR A C 1
ATOM 3190 O O . THR A 1 386 ? -34.684 6.249 32.942 1.00 52.31 386 THR A O 1
ATOM 3193 N N . ALA A 1 387 ? -35.058 4.042 33.093 1.00 44.28 387 ALA A N 1
ATOM 3194 C CA . ALA A 1 387 ? -36.119 4.006 32.081 1.00 44.28 387 ALA A CA 1
ATOM 3195 C C . ALA A 1 387 ? -37.471 4.540 32.598 1.00 44.28 387 ALA A C 1
ATOM 3197 O O . ALA A 1 387 ? -38.249 5.091 31.824 1.00 44.28 387 ALA A O 1
ATOM 3198 N N . GLU A 1 388 ? -37.743 4.428 33.902 1.00 40.44 388 GLU A N 1
ATOM 3199 C CA . GLU A 1 388 ? -38.983 4.930 34.518 1.00 40.44 388 GLU A CA 1
ATOM 3200 C C . GLU A 1 388 ? -38.947 6.439 34.823 1.00 40.44 388 GLU A C 1
ATOM 3202 O O . GLU A 1 388 ? -39.996 7.061 34.948 1.00 40.44 388 GLU A O 1
ATOM 3207 N N . ASN A 1 389 ? -37.759 7.054 34.873 1.00 39.34 389 ASN A N 1
ATOM 3208 C CA . ASN A 1 389 ? -37.581 8.481 35.184 1.00 39.34 389 ASN A CA 1
ATOM 3209 C C . ASN A 1 389 ? -37.559 9.409 33.946 1.00 39.34 389 ASN A C 1
ATOM 3211 O O . ASN A 1 389 ? -37.309 10.607 34.079 1.00 39.34 389 ASN A O 1
ATOM 3215 N N . HIS A 1 390 ? -37.819 8.877 32.746 1.00 33.28 390 HIS A N 1
ATOM 3216 C CA . HIS A 1 390 ? -37.865 9.638 31.488 1.00 33.28 390 HIS A CA 1
ATOM 3217 C C . HIS A 1 390 ? -39.215 9.560 30.747 1.00 33.28 390 HIS A C 1
ATOM 3219 O O . HIS A 1 390 ? -39.271 9.925 29.573 1.00 33.28 390 HIS A O 1
ATOM 3225 N N . ASN A 1 391 ? -40.292 9.139 31.423 1.00 30.23 391 ASN A N 1
ATOM 3226 C CA . ASN A 1 391 ? -41.667 9.234 30.910 1.00 30.23 391 ASN A CA 1
ATOM 3227 C C . ASN A 1 391 ? -42.442 10.391 31.538 1.00 30.23 391 ASN A C 1
ATOM 3229 O O . ASN A 1 391 ? -42.430 10.496 32.785 1.00 30.23 391 ASN A O 1
#

pLDDT: mean 79.41, std 14.27, range [24.19, 96.31]

Foldseek 3Di:
DDDDPDPPQALVSLVVVLVQLDAFDQQLLVQLCVLQVDDPVLLVVVLVLLVVLQVLLVVLLVVLVVCLVPVQLAQADQAQDPRCLSVVLCVSCVSLVVSVLVVLVSSAGDDDPPDDDDPPQDSNNRGSRRDDDTDGDPCGLVVDPCSVSSVSSSVSSSSSSVSSSSSSVSSSVSSVVLVVLLVPLVNLVVNLVVNLVVLLVPCLVVLVVCPPPPDLLDDVVLVCCVPDPDNSNVSSVCGNNHHPVRSSSVSLNNQQVLLVVLPDHSNCSSLPNPVLSVVVVLVLLVLVVVLVVLVVCPVPPPCQAECFLQNLLLSCVLSVNDDPSSVSVQVVSCVSNPPRHHYDDVVRNVVNVVVVVPDDPVVSVVVSVVVNVVSVVVSCVSVVVVVVVPD

Secondary structure (DSSP, 8-state):
-PPPS----SHHHHHHHHTT--PPPHHHHHHHHHHHT--HHHHHHHHHHHHHHHHHHHHHHHHHHHHHHHGGGSS--S--STTHHHHHHHHHTHHHHHHHHHHHHHTSPP--TT-PPPTT--SGGG-TTTSS--PPPSSGGGGSTTHHHHHHHHHHHHHHHHHHHHHHHHHHHHHHHHHHHHT-HHHHHHHHHHHHHHHHHH-HHHHHHTTT--S----HHHHHHHH-S-HHHHHHHHTT-S-HHHHHHHHHHHHHHHHHTTT--HHHHHHH-GGGHHHHHHHHHHHHHHHHHHHHTTTSTT---EE-HHHHHHHHHHTT--STTHHHHHHHHHHHTTTTSEEPPHHHHHHHHHHHHTS-HHHHHHHHHHHHHHHHHHHHHHHHHHHHTT-